Protein AF-A0A4Z2BVG2-F1 (afdb_monomer)

Solvent-accessible surface area (backbone atoms only — not comparable to full-atom values): 23858 Å² total; per-residue (Å²): 133,89,83,90,81,89,84,79,85,80,82,82,84,82,80,92,79,89,82,93,75,92,80,92,79,86,86,85,86,90,83,89,89,83,90,85,81,87,88,89,78,90,86,86,92,90,84,90,82,86,82,89,80,89,80,92,83,82,89,81,90,86,90,78,89,83,84,78,82,81,78,87,72,86,79,91,76,92,82,89,84,85,89,81,83,94,79,94,81,86,76,82,81,72,76,52,67,70,55,52,53,52,51,51,52,52,51,52,51,50,50,51,55,49,50,52,50,49,48,70,67,44,48,62,57,54,53,52,51,54,52,49,55,55,49,52,52,50,51,50,41,69,75,38,76,91,52,51,74,67,59,52,50,52,50,53,49,52,40,50,54,37,38,68,73,64,38,73,80,56,92,83,58,67,92,78,79,60,79,75,36,74,68,46,42,52,50,50,54,47,29,50,29,66,53,22,49,35,67,65,66,72,67,82,50,70,67,46,42,56,48,49,55,57,48,36,70,56,34,31,61,53,42,49,53,53,40,49,56,49,28,51,51,53,48,50,54,47,52,55,48,46,55,52,51,49,50,56,44,46,76,76,45,85,84,70,57,71,67,59,53,52,53,51,48,50,53,50,50,54,53,51,46,43,43,63,60,37,50,51,49,18,55,49,42,21,69,76,74,66,42,51,72,64,56,19,43,47,42,45,53,36,47,48,68,34,63,16,78,33,90,65,58,91,91,63,58,86,90,56,88,74,61,87,63,51,62,60,50,52,50,52,50,49,57,56,36,33,22,51,41,52,52,50,52,52,50,51,50,53,50,51,52,51,50,52,51,50,54,52,50,53,56,47,50,53,50,49,54,52,50,53,50,52,51,55,63,64,63,72,76,116

InterPro domains:
  IPR003280 Two pore domain potassium channel [PR01333] (191-219)
  IPR003280 Two pore domain potassium channel [PR01333] (305-314)
  IPR003280 Two pore domain potassium channel [PTHR11003] (99-360)
  IPR008074 Two pore domain potassium channel, TRAAK [PR01691] (165-180)
  IPR008074 Two pore domain potassium channel, TRAAK [PR01691] (269-284)
  IPR008074 Two pore domain potassium channel, TRAAK [PR01691] (350-367)
  IPR013099 Potassium channel domain [PF07885] (176-233)
  IPR013099 Potassium channel domain [PF07885] (274-353)

Mean predicted aligned error: 15.8 Å

Nearest PDB structures (foldseek):
  4xdl-assembly1_B  TM=9.545E-01  e=5.556E-28  Homo sapiens
  4xdk-assembly1_B  TM=9.514E-01  e=3.402E-27  Homo sapiens
  4xdj-assembly1_A  TM=9.477E-01  e=3.402E-27  Homo sapiens
  4i9w-assembly1_B  TM=9.334E-01  e=9.457E-20  Homo sapiens
  7ljb-assembly1_B  TM=9.345E-01  e=8.575E-20  Homo sapiens

Radius of gyration: 34.77 Å; Cα contacts (8 Å, |Δi|>4): 153; chains: 1; bounding box: 97×96×91 Å

Organism: NCBI:txid433685

pLDDT: mean 74.31, std 25.89, range [25.05, 98.31]

Secondary structure (DSSP, 8-state):
-PPP------------------------------------S--------------------------------------------S--S-S--PPPHHHHHHHHHHHHHHHHHHHHHHHHHHHHHHHHHHHHHHHHHHHHHHH-TTS-HHHHHHHHHHHHHHHHTT---STT--TT--TTSHHHHHHHHHHHHTT----SS---SHHHHHHHHHHHHHHHHHHHHHHHHHHHHHHHHHHHHHHHHHHHHHHH-TT--HHHHHHHHHHHHHHHHIIIIIIHHHHHHHHHH---HHHHHHHHHHHHTT----SS-TT--TTS---TTHHHHHHHHHHHHHHHHHHHHHHHHHHHHHHHHHHHHHHHHHHHHHHHHHHHHHHTT-

Structure (mmCIF, N/CA/C/O backbone):
data_AF-A0A4Z2BVG2-F1
#
_entry.id   AF-A0A4Z2BVG2-F1
#
loop_
_atom_site.group_PDB
_atom_site.id
_atom_site.type_symbol
_atom_site.label_atom_id
_atom_site.label_alt_id
_atom_site.label_comp_id
_atom_site.label_asym_id
_atom_site.label_entity_id
_atom_site.label_seq_id
_atom_site.pdbx_PDB_ins_code
_atom_site.Cartn_x
_atom_site.Cartn_y
_atom_site.Cartn_z
_atom_site.occupancy
_atom_site.B_iso_or_equiv
_atom_site.auth_seq_id
_atom_site.auth_comp_id
_atom_site.auth_asym_id
_atom_site.auth_atom_id
_atom_site.pdbx_PDB_model_num
ATOM 1 N N . MET A 1 1 ? 22.518 -36.499 -19.800 1.00 38.47 1 MET A N 1
ATOM 2 C CA . MET A 1 1 ? 23.738 -35.877 -20.363 1.00 38.47 1 MET A CA 1
ATOM 3 C C . MET A 1 1 ? 24.369 -35.007 -19.286 1.00 38.47 1 MET A C 1
ATOM 5 O O . MET A 1 1 ? 23.633 -34.384 -18.535 1.00 38.47 1 MET A O 1
ATOM 9 N N . LYS A 1 2 ? 25.697 -35.088 -19.147 1.00 29.98 2 LYS A N 1
ATOM 10 C CA . LYS A 1 2 ? 26.524 -34.494 -18.081 1.00 29.98 2 LYS A CA 1
ATOM 11 C C . LYS A 1 2 ? 26.382 -32.963 -18.017 1.00 29.98 2 LYS A C 1
ATOM 13 O O . LYS A 1 2 ? 26.474 -32.311 -19.050 1.00 29.98 2 LYS A O 1
ATOM 18 N N . PHE A 1 3 ? 26.226 -32.418 -16.810 1.00 34.28 3 PHE A N 1
ATOM 19 C CA . PHE A 1 3 ? 26.416 -30.993 -16.513 1.00 34.28 3 PHE A CA 1
ATOM 20 C C . PHE A 1 3 ? 27.918 -30.678 -16.392 1.00 34.28 3 PHE A C 1
ATOM 22 O O . PHE A 1 3 ? 28.628 -31.476 -15.773 1.00 34.28 3 PHE A O 1
ATOM 29 N N . PRO A 1 4 ? 28.418 -29.540 -16.908 1.00 42.25 4 PRO A N 1
ATOM 30 C CA . PRO A 1 4 ? 29.751 -29.052 -16.574 1.00 42.25 4 PRO A CA 1
ATOM 31 C C . PRO A 1 4 ? 29.725 -28.242 -15.269 1.00 42.25 4 PRO A C 1
ATOM 33 O O . PRO A 1 4 ? 28.920 -27.326 -15.105 1.00 42.25 4 PRO A O 1
ATOM 36 N N . ILE A 1 5 ? 30.635 -28.599 -14.366 1.00 42.34 5 ILE A N 1
ATOM 37 C CA . ILE A 1 5 ? 31.055 -27.862 -13.168 1.00 42.34 5 ILE A CA 1
ATOM 38 C C . ILE A 1 5 ? 32.454 -27.281 -13.471 1.00 42.34 5 ILE A C 1
ATOM 40 O O . ILE A 1 5 ? 33.186 -27.897 -14.241 1.00 42.34 5 ILE A O 1
ATOM 44 N N . GLU A 1 6 ? 32.790 -26.157 -12.813 1.00 38.09 6 GLU A N 1
ATOM 45 C CA . GLU A 1 6 ? 34.068 -25.396 -12.762 1.00 38.09 6 GLU A CA 1
ATOM 46 C C . GLU A 1 6 ? 34.172 -24.181 -13.720 1.00 38.09 6 GLU A C 1
ATOM 48 O O . GLU A 1 6 ? 33.794 -24.266 -14.879 1.00 38.09 6 GLU A O 1
ATOM 53 N N . ASN A 1 7 ? 34.668 -22.991 -13.333 1.00 36.31 7 ASN A N 1
ATOM 54 C CA . ASN A 1 7 ? 35.472 -22.588 -12.163 1.00 36.31 7 ASN A CA 1
ATOM 55 C C . ASN A 1 7 ? 35.398 -21.042 -11.903 1.00 36.31 7 ASN A C 1
ATOM 57 O O . ASN A 1 7 ? 34.618 -20.366 -12.578 1.00 36.31 7 ASN A O 1
ATOM 61 N N . PRO A 1 8 ? 36.111 -20.438 -10.919 1.00 39.31 8 PRO A N 1
ATOM 62 C CA . PRO A 1 8 ? 35.631 -19.309 -10.126 1.00 39.31 8 PRO A CA 1
ATOM 63 C C . PRO A 1 8 ? 36.149 -17.950 -10.627 1.00 39.31 8 PRO A C 1
ATOM 65 O O . PRO A 1 8 ? 37.132 -17.840 -11.361 1.00 39.31 8 PRO A O 1
ATOM 68 N N . ARG A 1 9 ? 35.491 -16.875 -10.180 1.00 36.88 9 ARG A N 1
ATOM 69 C CA . ARG A 1 9 ? 35.927 -15.492 -10.419 1.00 36.88 9 ARG A CA 1
ATOM 70 C C . ARG A 1 9 ? 37.332 -15.244 -9.849 1.00 36.88 9 ARG A C 1
ATOM 72 O O . ARG A 1 9 ? 37.609 -15.564 -8.698 1.00 36.88 9 ARG A O 1
ATOM 79 N N . LYS A 1 10 ? 38.170 -14.625 -10.688 1.00 32.59 10 LYS A N 1
ATOM 80 C CA . LYS A 1 10 ? 39.530 -14.135 -10.422 1.00 32.59 10 LYS A CA 1
ATOM 81 C C . LYS A 1 10 ? 39.636 -13.367 -9.096 1.00 32.59 10 LYS A C 1
ATOM 83 O O . LYS A 1 10 ? 38.869 -12.435 -8.858 1.00 32.59 10 LYS A O 1
ATOM 88 N N . GLN A 1 11 ? 40.644 -13.721 -8.298 1.00 29.72 11 GLN A N 1
ATOM 89 C CA . GLN A 1 11 ? 41.196 -12.887 -7.229 1.00 29.72 11 GLN A CA 1
ATOM 90 C C . GLN A 1 11 ? 41.773 -11.598 -7.828 1.00 29.72 11 GLN A C 1
ATOM 92 O O . GLN A 1 11 ? 42.554 -11.642 -8.779 1.00 29.72 11 GLN A O 1
ATOM 97 N N . VAL A 1 12 ? 41.387 -10.455 -7.265 1.00 34.66 12 VAL A N 1
ATOM 98 C CA . VAL A 1 12 ? 42.041 -9.167 -7.506 1.00 34.66 12 VAL A CA 1
ATOM 99 C C . VAL A 1 12 ? 43.213 -9.076 -6.532 1.00 34.66 12 VAL A C 1
ATOM 101 O O . VAL A 1 12 ? 43.012 -9.069 -5.320 1.00 34.66 12 VAL A O 1
ATOM 104 N N . ASN A 1 13 ? 44.425 -9.071 -7.082 1.00 28.17 13 ASN A N 1
ATOM 105 C CA . ASN A 1 13 ? 45.670 -8.858 -6.355 1.00 28.17 13 ASN A CA 1
ATOM 106 C C . ASN A 1 13 ? 45.775 -7.365 -5.999 1.00 28.17 13 ASN A C 1
ATOM 108 O O . ASN A 1 13 ? 45.782 -6.528 -6.901 1.00 28.17 13 ASN A O 1
ATOM 112 N N . TRP A 1 14 ? 45.807 -7.035 -4.709 1.00 31.48 14 TRP A N 1
ATOM 113 C CA . TRP A 1 14 ? 46.123 -5.691 -4.223 1.00 31.48 14 TRP A CA 1
ATOM 114 C C . TRP A 1 14 ? 47.609 -5.657 -3.882 1.00 31.48 14 TRP A C 1
ATOM 116 O O . TRP A 1 14 ? 48.019 -6.281 -2.907 1.00 31.48 14 TRP A O 1
ATOM 126 N N . ASP A 1 15 ? 48.393 -4.951 -4.692 1.00 33.28 15 ASP A N 1
ATOM 127 C CA . ASP A 1 15 ? 49.795 -4.645 -4.408 1.00 33.28 15 ASP A CA 1
ATOM 128 C C . ASP A 1 15 ? 49.843 -3.298 -3.660 1.00 33.28 15 ASP A C 1
ATOM 130 O O . ASP A 1 15 ? 49.384 -2.292 -4.217 1.00 33.28 15 ASP A O 1
ATOM 134 N N . PRO A 1 16 ? 50.268 -3.245 -2.384 1.00 33.81 16 PRO A N 1
ATOM 135 C CA . PRO A 1 16 ? 50.237 -2.031 -1.592 1.00 33.81 16 PRO A CA 1
ATOM 136 C C . PRO A 1 16 ? 51.630 -1.405 -1.567 1.00 33.81 16 PRO A C 1
ATOM 138 O O . PRO A 1 16 ? 52.323 -1.488 -0.562 1.00 33.81 16 PRO A O 1
ATOM 141 N N . ASP A 1 17 ? 52.026 -0.742 -2.648 1.00 32.50 17 ASP A N 1
ATOM 142 C CA . ASP A 1 17 ? 53.163 0.172 -2.614 1.00 32.50 17 ASP A CA 1
ATOM 143 C C . ASP A 1 17 ? 52.840 1.452 -3.390 1.00 32.50 17 ASP A C 1
ATOM 145 O O . ASP A 1 17 ? 52.351 1.422 -4.516 1.00 32.50 17 ASP A O 1
ATOM 149 N N . GLN A 1 18 ? 53.178 2.577 -2.753 1.00 31.19 18 GLN A N 1
ATOM 150 C CA . GLN A 1 18 ? 53.052 3.976 -3.186 1.00 31.19 18 GLN A CA 1
ATOM 151 C C . GLN A 1 18 ? 51.780 4.734 -2.786 1.00 31.19 18 GLN A C 1
ATOM 153 O O . GLN A 1 18 ? 50.956 5.056 -3.628 1.00 31.19 18 GLN A O 1
ATOM 158 N N . VAL A 1 19 ? 51.723 5.183 -1.525 1.00 31.22 19 VAL A N 1
ATOM 159 C CA . VAL A 1 19 ? 51.551 6.617 -1.205 1.00 31.22 19 VAL A CA 1
ATOM 160 C C . VAL A 1 19 ? 52.287 6.898 0.111 1.00 31.22 19 VAL A C 1
ATOM 162 O O . VAL A 1 19 ? 51.893 6.425 1.175 1.00 31.22 19 VAL A O 1
ATOM 165 N N . ALA A 1 20 ? 53.373 7.666 0.043 1.00 28.16 20 ALA A N 1
ATOM 166 C CA . ALA A 1 20 ? 54.113 8.131 1.209 1.00 28.16 20 ALA A CA 1
ATOM 167 C C . ALA A 1 20 ? 53.354 9.270 1.913 1.00 28.16 20 ALA A C 1
ATOM 169 O O . ALA A 1 20 ? 53.121 10.320 1.318 1.00 28.16 20 ALA A O 1
ATOM 170 N N . VAL A 1 21 ? 53.031 9.091 3.196 1.00 29.62 21 VAL A N 1
ATOM 171 C CA . VAL A 1 21 ? 52.689 10.188 4.114 1.00 29.62 21 VAL A CA 1
ATOM 172 C C . VAL A 1 21 ? 53.531 10.011 5.377 1.00 29.62 21 VAL A C 1
ATOM 174 O O . VAL A 1 21 ? 53.441 9.000 6.067 1.00 29.62 21 VAL A O 1
ATOM 177 N N . GLN A 1 22 ? 54.402 10.987 5.635 1.00 26.91 22 GLN A N 1
ATOM 178 C CA . GLN A 1 22 ? 55.326 11.028 6.768 1.00 26.91 22 GLN A CA 1
ATOM 179 C C . GLN A 1 22 ? 54.583 11.090 8.109 1.00 26.91 22 GLN A C 1
ATOM 181 O O . GLN A 1 22 ? 53.887 12.061 8.398 1.00 26.91 22 GLN A O 1
ATOM 186 N N . THR A 1 23 ? 54.825 10.110 8.978 1.00 28.48 23 THR A N 1
ATOM 187 C CA . THR A 1 23 ? 54.540 10.191 10.416 1.00 28.48 23 THR A CA 1
ATOM 188 C C . THR A 1 23 ? 55.853 10.334 11.182 1.00 28.48 23 THR A C 1
ATOM 190 O O . THR A 1 23 ? 56.606 9.372 11.313 1.00 28.48 23 THR A O 1
ATOM 193 N N . ASN A 1 24 ? 56.131 11.532 11.700 1.00 27.48 24 ASN A N 1
ATOM 194 C CA . ASN A 1 24 ? 57.205 11.760 12.668 1.00 27.48 24 ASN A CA 1
ATOM 195 C C . ASN A 1 24 ? 56.670 11.507 14.083 1.00 27.48 24 ASN A C 1
ATOM 197 O O . ASN A 1 24 ? 55.958 12.344 14.630 1.00 27.48 24 ASN A O 1
ATOM 201 N N . LEU A 1 25 ? 57.036 10.375 14.685 1.00 29.11 25 LEU A N 1
ATOM 202 C CA . LEU A 1 25 ? 56.894 10.128 16.122 1.00 29.11 25 LEU A CA 1
ATOM 203 C C . LEU A 1 25 ? 58.184 9.485 16.644 1.00 29.11 25 LEU A C 1
ATOM 205 O O . LEU A 1 25 ? 58.504 8.341 16.330 1.00 29.11 25 LEU A O 1
ATOM 209 N N . VAL A 1 26 ? 58.924 10.254 17.443 1.00 30.97 26 VAL A N 1
ATOM 210 C CA . VAL A 1 26 ? 60.073 9.807 18.244 1.00 30.97 26 VAL A CA 1
ATOM 211 C C . VAL A 1 26 ? 59.556 9.392 19.633 1.00 30.97 26 VAL A C 1
ATOM 213 O O . VAL A 1 26 ? 58.756 10.132 20.209 1.00 30.97 26 VAL A O 1
ATOM 216 N N . PRO A 1 27 ? 59.978 8.244 20.202 1.00 38.19 27 PRO A N 1
ATOM 217 C CA . PRO A 1 27 ? 59.510 7.765 21.504 1.00 38.19 27 PRO A CA 1
ATOM 218 C C . PRO A 1 27 ? 60.421 8.247 22.647 1.00 38.19 27 PRO A C 1
ATOM 220 O O . PRO A 1 27 ? 61.581 8.593 22.408 1.00 38.19 27 PRO A O 1
ATOM 223 N N . PRO A 1 28 ? 59.975 8.153 23.916 1.00 30.03 28 PRO A N 1
ATOM 224 C CA . PRO A 1 28 ? 60.841 7.429 24.852 1.00 30.03 28 PRO A CA 1
ATOM 225 C C . PRO A 1 28 ? 60.149 6.609 25.965 1.00 30.03 28 PRO A C 1
ATOM 227 O O . PRO A 1 28 ? 59.202 7.037 26.610 1.00 30.03 28 PRO A O 1
ATOM 230 N N . LYS A 1 29 ? 60.771 5.441 26.195 1.00 28.52 29 LYS A N 1
ATOM 231 C CA . LYS A 1 29 ? 61.181 4.765 27.451 1.00 28.52 29 LYS A CA 1
ATOM 232 C C . LYS A 1 29 ? 60.188 4.502 28.604 1.00 28.52 29 LYS A C 1
ATOM 234 O O . LYS A 1 29 ? 59.606 5.392 29.205 1.00 28.52 29 LYS A O 1
ATOM 239 N N . LYS A 1 30 ? 60.180 3.223 29.014 1.00 30.97 30 LYS A N 1
ATOM 240 C CA . LYS A 1 30 ? 59.648 2.673 30.275 1.00 30.97 30 LYS A CA 1
ATOM 241 C C . LYS A 1 30 ? 60.561 2.972 31.479 1.00 30.97 30 LYS A C 1
ATOM 243 O O . LYS A 1 30 ? 61.772 2.802 31.359 1.00 30.97 30 LYS A O 1
ATOM 248 N N . ALA A 1 31 ? 59.954 3.220 32.645 1.00 26.02 31 ALA A N 1
ATOM 24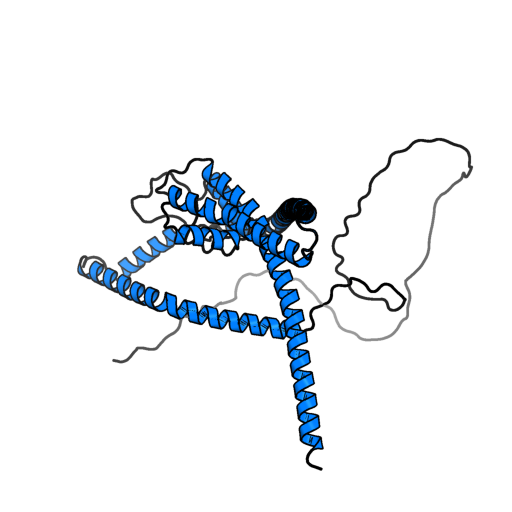9 C CA . ALA A 1 31 ? 60.437 2.819 33.977 1.00 26.02 31 ALA A CA 1
ATOM 250 C C . ALA A 1 31 ? 59.251 2.757 34.979 1.00 26.02 31 ALA A C 1
ATOM 252 O O . ALA A 1 31 ? 58.383 3.625 34.959 1.00 26.02 31 ALA A O 1
ATOM 253 N N . GLN A 1 32 ? 59.194 1.706 35.808 1.00 26.17 32 GLN A N 1
ATOM 254 C CA . GLN A 1 32 ? 58.290 1.499 36.967 1.00 26.17 32 GLN A CA 1
ATOM 255 C C . GLN A 1 32 ? 58.966 2.015 38.277 1.00 26.17 32 GLN A C 1
ATOM 257 O O . GLN A 1 32 ? 60.105 2.468 38.190 1.00 26.17 32 GLN A O 1
ATOM 262 N N . PRO A 1 33 ? 58.459 1.745 39.507 1.00 36.50 33 PRO A N 1
ATOM 263 C CA . PRO A 1 33 ? 57.204 2.160 40.163 1.00 36.50 33 PRO A CA 1
ATOM 264 C C . PRO A 1 33 ? 57.454 2.832 41.550 1.00 36.50 33 PRO A C 1
ATOM 266 O O . PRO A 1 33 ? 58.494 2.618 42.163 1.00 36.50 33 PRO A O 1
ATOM 269 N N . GLY A 1 34 ? 56.466 3.547 42.118 1.00 26.36 34 GLY A N 1
ATOM 270 C CA . GLY A 1 34 ? 56.424 3.821 43.572 1.00 26.36 34 GLY A CA 1
ATOM 271 C C . GLY A 1 34 ? 55.886 5.192 44.017 1.00 26.36 34 GLY A C 1
ATOM 272 O O . GLY A 1 34 ? 56.488 6.210 43.716 1.00 26.36 34 GLY A O 1
ATOM 273 N N . MET A 1 35 ? 54.774 5.153 44.772 1.00 25.28 35 MET A N 1
ATOM 274 C CA . MET A 1 35 ? 54.282 6.085 45.815 1.00 25.28 35 MET A CA 1
ATOM 275 C C . MET A 1 35 ? 54.552 7.597 45.688 1.00 25.28 35 MET A C 1
ATOM 277 O O . MET A 1 35 ? 55.685 8.005 45.862 1.00 25.28 35 MET A O 1
ATOM 281 N N . VAL A 1 36 ? 53.491 8.424 45.652 1.00 27.75 36 VAL A N 1
ATOM 282 C CA . VAL A 1 36 ? 53.143 9.424 46.698 1.00 27.75 36 VAL A CA 1
ATOM 283 C C . VAL A 1 36 ? 51.656 9.821 46.545 1.00 27.75 36 VAL A C 1
ATOM 285 O O . VAL A 1 36 ? 51.067 9.755 45.472 1.00 27.75 36 VAL A O 1
ATOM 288 N N . LYS A 1 37 ? 51.055 10.121 47.695 1.00 27.92 37 LYS A N 1
ATOM 289 C CA . LYS A 1 37 ? 49.647 10.272 48.068 1.00 27.92 37 LYS A CA 1
ATOM 290 C C . LYS A 1 37 ? 48.892 11.433 47.393 1.00 27.92 37 LYS A C 1
ATOM 292 O O . LYS A 1 37 ? 49.459 12.490 47.178 1.00 27.92 37 LYS A O 1
ATOM 297 N N . SER A 1 38 ? 47.580 11.208 47.245 1.00 26.05 38 SER A N 1
ATOM 298 C CA . SER A 1 38 ? 46.441 12.059 47.651 1.00 26.05 38 SER A CA 1
ATOM 299 C C . SER A 1 38 ? 46.473 13.575 47.400 1.00 26.05 38 SER A C 1
ATOM 301 O O . SER A 1 38 ? 47.371 14.278 47.843 1.00 26.05 38 SER A O 1
ATOM 303 N N . SER A 1 39 ? 45.308 14.051 46.946 1.00 26.20 39 SER A N 1
ATOM 304 C CA . SER A 1 39 ? 44.721 15.394 47.097 1.00 26.20 39 SER A CA 1
ATOM 305 C C . SER A 1 39 ? 44.832 16.337 45.897 1.00 26.20 39 SER A C 1
ATOM 307 O O . SER A 1 39 ? 45.895 16.854 45.584 1.00 26.20 39 SER A O 1
ATOM 309 N N . LEU A 1 40 ? 43.679 16.581 45.260 1.00 29.25 40 LEU A N 1
ATOM 310 C CA . LEU A 1 40 ? 43.210 17.926 44.902 1.00 29.25 40 LEU A CA 1
ATOM 311 C C . LEU A 1 40 ? 41.747 17.866 44.426 1.00 29.25 40 LEU A C 1
ATOM 313 O O . LEU A 1 40 ? 41.422 17.960 43.248 1.00 29.25 40 LEU A O 1
ATOM 317 N N . VAL A 1 41 ? 40.857 17.699 45.404 1.00 27.02 41 VAL A N 1
ATOM 318 C CA . VAL A 1 41 ? 39.536 18.334 45.423 1.00 27.02 41 VAL A CA 1
ATOM 319 C C . VAL A 1 41 ? 39.599 19.337 46.580 1.00 27.02 41 VAL A C 1
ATOM 321 O O . VAL A 1 41 ? 40.086 18.986 47.651 1.00 27.02 41 VAL A O 1
ATOM 324 N N . GLN A 1 42 ? 39.115 20.558 46.328 1.00 26.36 42 GLN A N 1
ATOM 325 C CA . GLN A 1 42 ? 38.952 21.697 47.250 1.00 26.36 42 GLN A CA 1
ATOM 326 C C . GLN A 1 42 ? 40.221 22.433 47.730 1.00 26.36 42 GLN A C 1
ATOM 328 O O . GLN A 1 42 ? 40.920 21.980 48.626 1.00 26.36 42 GLN A O 1
ATOM 333 N N . ALA A 1 43 ? 40.422 23.663 47.232 1.00 25.48 43 ALA A N 1
ATOM 334 C CA . ALA A 1 43 ? 40.047 24.909 47.933 1.00 25.48 43 ALA A CA 1
ATOM 335 C C . ALA A 1 43 ? 40.943 26.119 47.572 1.00 25.48 43 ALA A C 1
ATOM 337 O O . ALA A 1 43 ? 42.139 25.968 47.345 1.00 25.48 43 ALA A O 1
ATOM 338 N N . SER A 1 44 ? 40.334 27.310 47.699 1.00 25.34 44 SER A N 1
ATOM 339 C CA . SER A 1 44 ? 40.928 28.647 47.947 1.00 25.34 44 SER A CA 1
ATOM 340 C C . SER A 1 44 ? 41.269 29.498 46.709 1.00 25.34 44 SER A C 1
ATOM 342 O O . SER A 1 44 ? 42.112 29.121 45.909 1.00 25.34 44 SER A O 1
ATOM 344 N N . LEU A 1 45 ? 40.510 30.563 46.398 1.00 26.78 45 LEU A N 1
ATOM 345 C CA . LEU A 1 45 ? 40.319 31.878 47.071 1.00 26.78 45 LEU A CA 1
ATOM 346 C C . LEU A 1 45 ? 41.295 32.952 46.565 1.00 26.78 45 LEU A C 1
ATOM 348 O O . LEU A 1 45 ? 42.499 32.742 46.630 1.00 26.78 45 LEU A O 1
ATOM 352 N N . VAL A 1 46 ? 40.715 34.105 46.177 1.00 29.95 46 VAL A N 1
ATOM 353 C CA . VAL A 1 46 ? 41.127 35.525 46.377 1.00 29.95 46 VAL A CA 1
ATOM 354 C C . VAL A 1 46 ? 40.817 36.337 45.097 1.00 29.95 46 VAL A C 1
ATOM 356 O O . VAL A 1 46 ? 41.168 35.875 44.023 1.00 29.95 46 VAL A O 1
ATOM 359 N N . THR A 1 47 ? 40.230 37.544 45.036 1.00 27.89 47 THR A N 1
ATOM 360 C CA . THR A 1 47 ? 39.590 38.517 45.953 1.00 27.89 47 THR A CA 1
ATOM 361 C C . THR A 1 47 ? 39.078 39.691 45.079 1.00 27.89 47 THR A C 1
ATOM 363 O O . THR A 1 47 ? 39.505 39.822 43.935 1.00 27.89 47 THR A O 1
ATOM 366 N N . MET A 1 48 ? 38.259 40.573 45.677 1.00 28.83 48 MET A N 1
ATOM 367 C CA . MET A 1 48 ? 37.844 41.938 45.271 1.00 28.83 48 MET A CA 1
ATOM 368 C C . MET A 1 48 ? 36.516 42.024 44.494 1.00 28.83 48 MET A C 1
ATOM 370 O O . MET A 1 48 ? 36.370 41.420 43.446 1.00 28.83 48 MET A O 1
ATOM 374 N N . GLN A 1 49 ? 35.492 42.774 44.909 1.00 28.47 49 GLN A N 1
ATOM 375 C CA . GLN A 1 49 ? 35.297 43.653 46.066 1.00 28.47 49 GLN A CA 1
ATOM 376 C C . GLN A 1 49 ? 33.784 43.924 46.181 1.00 28.47 49 GLN A C 1
ATOM 378 O O . GLN A 1 49 ? 33.126 44.189 45.180 1.00 28.47 49 GLN A O 1
ATOM 383 N N . ASN A 1 50 ? 33.241 43.851 47.393 1.00 28.38 50 ASN A N 1
ATOM 384 C CA . ASN A 1 50 ? 31.938 44.425 47.757 1.00 28.38 50 ASN A CA 1
ATOM 385 C C . ASN A 1 50 ? 32.166 45.928 48.074 1.00 28.38 50 ASN A C 1
ATOM 387 O O . ASN A 1 50 ? 33.305 46.270 48.419 1.00 28.38 50 ASN A O 1
ATOM 391 N N . PRO A 1 51 ? 31.153 46.822 48.060 1.00 38.56 51 PRO A N 1
ATOM 392 C CA . PRO A 1 51 ? 30.308 46.861 49.253 1.00 38.56 51 PRO A CA 1
ATOM 393 C C . PRO A 1 51 ? 28.847 47.340 49.096 1.00 38.56 51 PRO A C 1
ATOM 395 O O . PRO A 1 51 ? 28.520 48.219 48.309 1.00 38.56 51 PRO A O 1
ATOM 398 N N . MET A 1 52 ? 28.058 46.850 50.059 1.00 27.44 52 MET A N 1
ATOM 399 C CA . MET A 1 52 ? 27.050 47.560 50.863 1.00 27.44 52 MET A CA 1
ATOM 400 C C . MET A 1 52 ? 25.666 47.881 50.286 1.00 27.44 52 MET A C 1
ATOM 402 O O . MET A 1 52 ? 25.506 48.653 49.350 1.00 27.44 52 MET A O 1
ATOM 406 N N . GLY A 1 53 ? 24.662 47.431 51.050 1.00 25.06 53 GLY A N 1
ATOM 407 C CA . GLY A 1 53 ? 23.439 48.199 51.281 1.00 25.06 53 GLY A CA 1
ATOM 408 C C . GLY A 1 53 ? 22.162 47.369 51.302 1.00 25.06 53 GLY A C 1
ATOM 409 O O . GLY A 1 53 ? 21.420 47.377 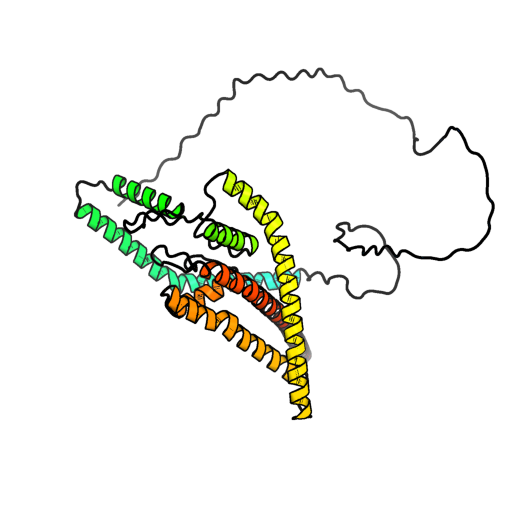50.328 1.00 25.06 53 GLY A O 1
ATOM 410 N N . CYS A 1 54 ? 21.877 46.682 52.411 1.00 26.77 54 CYS A N 1
ATOM 411 C CA . CYS A 1 54 ? 20.499 46.301 52.731 1.00 26.77 54 CYS A CA 1
ATOM 412 C C . CYS A 1 54 ? 19.722 47.559 53.132 1.00 26.77 54 CYS A C 1
ATOM 414 O O . CYS A 1 54 ? 20.197 48.282 54.001 1.00 26.77 54 CYS A O 1
ATOM 416 N N . ASP A 1 55 ? 18.512 47.743 52.601 1.00 25.05 55 ASP A N 1
ATOM 417 C CA . ASP A 1 55 ? 17.374 48.135 53.438 1.00 25.05 55 ASP A CA 1
ATOM 418 C C . ASP A 1 55 ? 16.025 47.829 52.769 1.00 25.05 55 ASP A C 1
ATOM 420 O O . ASP A 1 55 ? 15.812 48.057 51.578 1.00 25.05 55 ASP A O 1
ATOM 424 N N . LEU A 1 56 ? 15.110 47.275 53.567 1.00 32.88 56 LEU A N 1
ATOM 425 C CA . LEU A 1 56 ? 13.713 47.029 53.215 1.00 32.88 56 LEU A CA 1
ATOM 426 C C . LEU A 1 56 ? 12.924 48.347 53.176 1.00 32.88 56 LEU A C 1
ATOM 428 O O . LEU A 1 56 ? 12.967 49.089 54.156 1.00 32.88 56 LEU A O 1
ATOM 432 N N . LYS A 1 57 ? 12.051 48.531 52.169 1.00 27.30 57 LYS A N 1
ATOM 433 C CA . LYS A 1 57 ? 10.635 48.926 52.371 1.00 27.30 57 LYS A CA 1
ATOM 434 C C . LYS A 1 57 ? 9.811 49.031 51.074 1.00 27.30 57 LYS A C 1
ATOM 436 O O . LYS A 1 57 ? 10.244 49.615 50.094 1.00 27.30 57 LYS A O 1
ATOM 441 N N . ALA A 1 58 ? 8.559 48.583 51.220 1.00 28.36 58 ALA A N 1
ATOM 442 C CA . ALA A 1 58 ? 7.315 49.095 50.628 1.00 28.36 58 ALA A CA 1
ATOM 443 C C . ALA A 1 58 ? 6.927 48.766 49.162 1.00 28.36 58 ALA A C 1
ATOM 445 O O . ALA A 1 58 ? 7.487 49.276 48.205 1.00 28.36 58 ALA A O 1
ATOM 446 N N . ASN A 1 59 ? 5.834 47.992 49.071 1.00 28.88 59 ASN A N 1
ATOM 447 C CA . ASN A 1 59 ? 4.623 48.161 48.248 1.00 28.88 59 ASN A CA 1
ATOM 448 C C . ASN A 1 59 ? 4.720 48.488 46.743 1.00 28.88 59 ASN A C 1
ATOM 450 O O . ASN A 1 59 ? 5.086 49.590 46.353 1.00 28.88 59 ASN A O 1
ATOM 454 N N . GLY A 1 60 ? 4.135 47.602 45.922 1.00 28.95 60 GLY A N 1
ATOM 455 C CA . GLY A 1 60 ? 3.622 47.943 44.588 1.00 28.95 60 GLY A CA 1
ATOM 456 C C . GLY A 1 60 ? 3.266 46.728 43.717 1.00 28.95 60 GLY A C 1
ATOM 457 O O . GLY A 1 60 ? 4.150 46.009 43.270 1.00 28.95 60 GLY A O 1
ATOM 458 N N . HIS A 1 61 ? 1.969 46.513 43.461 1.00 26.44 61 HIS A N 1
ATOM 459 C CA . HIS A 1 61 ? 1.420 45.660 42.386 1.00 26.44 61 HIS A CA 1
ATOM 460 C C . HIS A 1 61 ? 1.926 46.137 40.998 1.00 26.44 61 HIS A C 1
ATOM 462 O O . HIS A 1 61 ? 2.119 47.333 40.819 1.00 26.44 61 HIS A O 1
ATOM 468 N N . CYS A 1 62 ? 2.193 45.309 39.974 1.00 32.56 62 CYS A N 1
ATOM 469 C CA . CYS A 1 62 ? 1.246 44.526 39.157 1.00 32.56 62 CYS A CA 1
ATOM 470 C C . CYS A 1 62 ? 1.997 43.575 38.164 1.00 32.56 62 CYS A C 1
ATOM 472 O O . CYS A 1 62 ? 3.211 43.698 38.012 1.00 32.56 62 CYS A O 1
ATOM 474 N N . PRO A 1 63 ? 1.306 42.624 37.491 1.00 39.34 63 PRO A N 1
ATOM 475 C CA . PRO A 1 63 ? 1.841 41.310 37.110 1.00 39.34 63 PRO A CA 1
ATOM 476 C C . PRO A 1 63 ? 2.200 41.133 35.621 1.00 39.34 63 PRO A C 1
ATOM 478 O O . PRO A 1 63 ? 1.595 41.733 34.738 1.00 39.34 63 PRO A O 1
ATOM 481 N N . LEU A 1 64 ? 3.089 40.174 35.340 1.00 30.48 64 LEU A N 1
ATOM 482 C CA . LEU A 1 64 ? 3.222 39.494 34.044 1.00 30.48 64 LEU A CA 1
ATOM 483 C C . LEU A 1 64 ? 3.427 37.989 34.309 1.00 30.48 64 LEU A C 1
ATOM 485 O O . LEU A 1 64 ? 4.466 37.621 34.860 1.00 30.48 64 LEU A O 1
ATOM 489 N N . PRO A 1 65 ? 2.492 37.090 33.945 1.00 31.75 65 PRO A N 1
ATOM 490 C CA . PRO A 1 65 ? 2.720 35.659 34.082 1.00 31.75 65 PRO A CA 1
ATOM 491 C C . PRO A 1 65 ? 3.476 35.136 32.854 1.00 31.75 65 PRO A C 1
ATOM 493 O O . PRO A 1 65 ? 2.909 34.973 31.774 1.00 31.75 65 PRO A O 1
ATOM 496 N N . ARG A 1 66 ? 4.769 34.830 33.014 1.00 30.45 66 ARG A N 1
ATOM 497 C CA . ARG A 1 66 ? 5.465 33.918 32.096 1.00 30.45 66 ARG A CA 1
ATOM 498 C C . ARG A 1 66 ? 5.005 32.489 32.393 1.00 30.45 66 ARG A C 1
ATOM 500 O O . ARG A 1 66 ? 5.385 31.906 33.402 1.00 30.45 66 ARG A O 1
ATOM 507 N N . LEU A 1 67 ? 4.198 31.935 31.495 1.00 28.28 67 LEU A N 1
ATOM 508 C CA . LEU A 1 67 ? 3.878 30.511 31.423 1.00 28.28 67 LEU A CA 1
ATOM 509 C C . LEU A 1 67 ? 5.092 29.745 30.876 1.00 28.28 67 LEU A C 1
ATOM 511 O O . LEU A 1 67 ? 5.355 29.774 29.676 1.00 28.28 67 LEU A O 1
ATOM 515 N N . SER A 1 68 ? 5.828 29.046 31.741 1.00 27.92 68 SER A N 1
ATOM 516 C CA . SER A 1 68 ? 6.746 27.978 31.335 1.00 27.92 68 SER A CA 1
ATOM 517 C C . SER A 1 68 ? 6.033 26.628 31.453 1.00 27.92 68 SER A C 1
ATOM 519 O O . SER A 1 68 ? 5.951 26.021 32.518 1.00 27.92 68 SER A O 1
ATOM 521 N N . ILE A 1 69 ? 5.494 26.144 30.334 1.00 29.83 69 ILE A N 1
ATOM 522 C CA . ILE A 1 69 ? 5.042 24.756 30.199 1.00 29.83 69 ILE A CA 1
ATOM 523 C C . ILE A 1 69 ? 6.286 23.924 29.876 1.00 29.83 69 ILE A C 1
ATOM 525 O O . ILE A 1 69 ? 6.788 23.947 28.756 1.00 29.83 69 ILE A O 1
ATOM 529 N N . SER A 1 70 ? 6.815 23.233 30.886 1.00 26.88 70 SER A N 1
ATOM 530 C CA . SER A 1 70 ? 7.883 22.248 30.714 1.00 26.88 70 SER A CA 1
ATOM 531 C C . SER A 1 70 ? 7.303 20.981 30.082 1.00 26.88 70 SER A C 1
ATOM 533 O O . SER A 1 70 ? 6.532 20.248 30.707 1.00 26.88 70 SER A O 1
ATOM 535 N N . SER A 1 71 ? 7.653 20.747 28.820 1.00 32.31 71 SER A N 1
ATOM 536 C CA . SER A 1 71 ? 7.442 19.495 28.103 1.00 32.31 71 SER A CA 1
ATOM 537 C C . SER A 1 71 ? 8.405 18.435 28.647 1.00 32.31 71 SER A C 1
ATOM 539 O O . SER A 1 71 ? 9.622 18.530 28.501 1.00 32.31 71 SER A O 1
ATOM 541 N N . ARG A 1 72 ? 7.868 17.394 29.292 1.00 32.75 72 ARG A N 1
ATOM 542 C CA . ARG A 1 72 ? 8.656 16.215 29.674 1.00 32.75 72 ARG A CA 1
ATOM 543 C C . ARG A 1 72 ? 8.965 15.383 28.427 1.00 32.75 72 ARG A C 1
ATOM 545 O O . ARG A 1 72 ? 8.156 14.556 28.019 1.00 32.75 72 ARG A O 1
ATOM 552 N N . SER A 1 73 ? 10.143 15.602 27.850 1.00 29.34 73 SER A N 1
ATOM 553 C CA . SER A 1 73 ? 10.801 14.657 26.944 1.00 29.34 73 SER A CA 1
ATOM 554 C C . SER A 1 73 ? 11.506 13.561 27.746 1.00 29.34 73 SER A C 1
ATOM 556 O O . SER A 1 73 ? 12.055 13.806 28.819 1.00 29.34 73 SER A O 1
ATOM 558 N N . ALA A 1 74 ? 11.439 12.344 27.214 1.00 31.45 74 ALA A N 1
ATOM 559 C CA . ALA A 1 74 ? 11.907 11.096 27.798 1.00 31.45 74 ALA A CA 1
ATOM 560 C C . ALA A 1 74 ? 13.357 11.151 28.314 1.00 31.45 74 ALA A C 1
ATOM 562 O O . ALA A 1 74 ? 14.299 11.345 27.548 1.00 31.45 74 ALA A O 1
ATOM 563 N N . SER A 1 75 ? 13.537 10.908 29.613 1.00 30.95 75 SER A N 1
ATOM 564 C CA . SER A 1 75 ? 14.844 10.667 30.217 1.00 30.95 75 SER A CA 1
ATOM 565 C C . SER A 1 75 ? 15.237 9.198 30.045 1.00 30.95 75 SER A C 1
ATOM 567 O O . SER A 1 75 ? 14.765 8.317 30.766 1.00 30.95 75 SER A O 1
ATOM 569 N N . VAL A 1 76 ? 16.139 8.947 29.099 1.00 39.00 76 VAL A N 1
ATOM 570 C CA . VAL A 1 76 ? 17.130 7.873 29.206 1.00 39.00 76 VAL A CA 1
ATOM 571 C C . VAL A 1 76 ? 18.057 8.265 30.352 1.00 39.00 76 VAL A C 1
ATOM 573 O O . VAL A 1 76 ? 18.800 9.217 30.184 1.00 39.00 76 VAL A O 1
ATOM 576 N N . VAL A 1 77 ? 17.949 7.601 31.503 1.00 29.59 77 VAL A N 1
ATOM 577 C CA . VAL A 1 77 ? 19.021 7.229 32.452 1.00 29.59 77 VAL A CA 1
ATOM 578 C C . VAL A 1 77 ? 18.322 6.441 33.562 1.00 29.59 77 VAL A C 1
ATOM 580 O O . VAL A 1 77 ? 17.512 6.985 34.305 1.00 29.59 77 VAL A O 1
ATOM 583 N N . ALA A 1 78 ? 18.621 5.149 33.665 1.00 30.31 78 ALA A N 1
ATOM 584 C CA . ALA A 1 78 ? 18.301 4.351 34.838 1.00 30.31 78 ALA A CA 1
ATOM 585 C C . ALA A 1 78 ? 19.614 4.033 35.557 1.00 30.31 78 ALA A C 1
ATOM 587 O O . ALA A 1 78 ? 20.430 3.304 35.003 1.00 30.31 78 ALA A O 1
ATOM 588 N N . SER A 1 79 ? 19.812 4.584 36.757 1.00 28.22 79 SER A N 1
ATOM 589 C CA . SER A 1 79 ? 20.411 3.886 37.906 1.00 28.22 79 SER A CA 1
ATOM 590 C C . SER A 1 79 ? 20.429 4.792 39.144 1.00 28.22 79 SER A C 1
ATOM 592 O O . SER A 1 79 ? 20.672 5.987 39.016 1.00 28.22 79 SER A O 1
ATOM 594 N N . MET A 1 80 ? 20.266 4.151 40.309 1.00 30.56 80 MET A N 1
ATOM 595 C CA . MET A 1 80 ? 20.383 4.642 41.692 1.00 30.56 80 MET A CA 1
ATOM 596 C C . MET A 1 80 ? 19.243 5.535 42.216 1.00 30.56 80 MET A C 1
ATOM 598 O O . MET A 1 80 ? 19.198 6.729 41.958 1.00 30.56 80 MET A O 1
ATOM 602 N N . ASP A 1 81 ? 18.298 4.960 42.968 1.00 29.17 81 ASP A N 1
ATOM 603 C CA . ASP A 1 81 ? 18.458 4.791 44.422 1.00 29.17 81 ASP A CA 1
ATOM 604 C C . ASP A 1 81 ? 17.295 3.994 45.040 1.00 29.17 81 ASP A C 1
ATOM 606 O O . ASP A 1 81 ? 16.148 4.023 44.593 1.00 29.17 81 ASP A O 1
ATOM 610 N N . THR A 1 82 ? 17.643 3.212 46.058 1.00 33.41 82 THR A N 1
ATOM 611 C CA . THR A 1 82 ? 16.769 2.383 46.893 1.00 33.41 82 THR A CA 1
ATOM 612 C C . THR A 1 82 ? 16.019 3.195 47.955 1.00 33.41 82 THR A C 1
ATOM 614 O O . THR A 1 82 ? 16.590 4.107 48.542 1.00 33.41 82 THR A O 1
ATOM 617 N N . ASN A 1 83 ? 14.812 2.712 48.284 1.00 29.30 83 ASN A N 1
ATOM 618 C CA . ASN A 1 83 ? 13.953 3.012 49.445 1.00 29.30 83 ASN A CA 1
ATOM 619 C C . ASN A 1 83 ? 13.208 4.364 49.477 1.00 29.30 83 ASN A C 1
ATOM 621 O O . ASN A 1 83 ? 13.783 5.398 49.788 1.00 29.30 83 ASN A O 1
ATOM 625 N N . CYS A 1 84 ? 11.886 4.321 49.255 1.00 28.83 84 CYS A N 1
ATOM 626 C CA . CYS A 1 84 ? 10.853 4.494 50.297 1.00 28.83 84 CYS A CA 1
ATOM 627 C C . CYS A 1 84 ? 9.451 4.667 49.667 1.00 28.83 84 CYS A C 1
ATOM 629 O O . CYS A 1 84 ? 9.241 5.497 48.791 1.00 28.83 84 CYS A O 1
ATOM 631 N N . ASP A 1 85 ? 8.524 3.839 50.149 1.00 30.08 85 ASP A N 1
ATOM 632 C CA . ASP A 1 85 ? 7.082 4.033 50.342 1.00 30.08 85 ASP A CA 1
ATOM 633 C C . ASP A 1 85 ? 6.164 4.556 49.213 1.00 30.08 85 ASP A C 1
ATOM 635 O O . ASP A 1 85 ? 6.143 5.721 48.829 1.00 30.08 85 ASP A O 1
ATOM 639 N N . GLY A 1 86 ? 5.225 3.682 48.822 1.00 38.81 86 GLY A N 1
ATOM 640 C CA . GLY A 1 86 ? 3.810 4.067 48.819 1.00 38.81 86 GLY A CA 1
ATOM 641 C C . GLY A 1 86 ? 3.249 4.839 47.623 1.00 38.81 86 GLY A C 1
ATOM 642 O O . GLY A 1 86 ? 2.364 5.659 47.826 1.00 38.81 86 GLY A O 1
ATOM 643 N N . SER A 1 87 ? 3.675 4.579 46.382 1.00 30.83 87 SER A N 1
ATOM 644 C CA . SER A 1 87 ? 2.880 4.946 45.190 1.00 30.83 87 SER A CA 1
ATOM 645 C C . SER A 1 87 ? 3.315 4.150 43.954 1.00 30.83 87 SER A C 1
ATOM 647 O O . SER A 1 87 ? 4.046 4.626 43.089 1.00 30.83 87 SER A O 1
ATOM 649 N N . ALA A 1 88 ? 2.901 2.884 43.886 1.00 36.12 88 ALA A N 1
ATOM 650 C CA . ALA A 1 88 ? 3.207 1.983 42.776 1.00 36.12 88 ALA A CA 1
ATOM 651 C C . ALA A 1 88 ? 1.972 1.758 41.893 1.00 36.12 88 ALA A C 1
ATOM 653 O O . ALA A 1 88 ? 1.416 0.664 41.842 1.00 36.12 88 ALA A O 1
ATOM 654 N N . THR A 1 89 ? 1.540 2.784 41.164 1.00 41.97 89 THR A N 1
ATOM 655 C CA . THR A 1 89 ? 0.606 2.607 40.043 1.00 41.97 89 THR A CA 1
ATOM 656 C C . THR A 1 89 ? 1.108 3.375 38.829 1.00 41.97 89 THR A C 1
ATOM 658 O O . THR A 1 89 ? 1.174 4.598 38.857 1.00 41.97 89 THR A O 1
ATOM 661 N N . ALA A 1 90 ? 1.407 2.617 37.767 1.00 40.34 90 ALA A N 1
ATOM 662 C CA . ALA A 1 90 ? 1.786 3.041 36.412 1.00 40.34 90 ALA A CA 1
ATOM 663 C C . ALA A 1 90 ? 3.288 3.200 36.077 1.00 40.34 90 ALA A C 1
ATOM 665 O O . ALA A 1 90 ? 3.648 4.035 35.252 1.00 40.34 90 ALA A O 1
ATOM 666 N N . LEU A 1 91 ? 4.162 2.326 36.592 1.00 40.56 91 LEU A N 1
ATOM 667 C CA . LEU A 1 91 ? 5.419 2.017 35.893 1.00 40.56 91 LEU A CA 1
ATOM 668 C C . LEU A 1 91 ? 5.136 0.915 34.852 1.00 40.56 91 LEU A C 1
ATOM 670 O O . LEU A 1 91 ? 4.593 -0.134 35.202 1.00 40.56 91 LEU A O 1
ATOM 674 N N . HIS A 1 92 ? 5.444 1.178 33.578 1.00 44.56 92 HIS A N 1
ATOM 675 C CA . HIS A 1 92 ? 5.260 0.283 32.425 1.00 44.56 92 HIS A CA 1
ATOM 676 C C . HIS A 1 92 ? 5.506 -1.198 32.777 1.00 44.56 92 HIS A C 1
ATOM 678 O O . HIS A 1 92 ? 6.623 -1.595 33.106 1.00 44.56 92 HIS A O 1
ATOM 684 N N . SER A 1 93 ? 4.469 -2.038 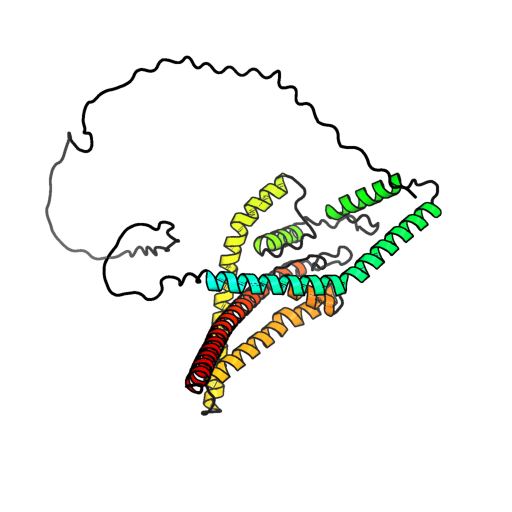32.686 1.00 52.62 93 SER A N 1
ATOM 685 C CA . SER A 1 93 ? 4.623 -3.487 32.846 1.00 52.62 93 SER A CA 1
ATOM 686 C C . SER A 1 93 ? 5.436 -4.027 31.669 1.00 52.62 93 SER A C 1
ATOM 688 O O . SER A 1 93 ? 4.911 -4.213 30.571 1.00 52.62 93 SER A O 1
ATOM 690 N N . VAL A 1 94 ? 6.732 -4.251 31.884 1.00 63.12 94 VAL A N 1
ATOM 691 C CA . VAL A 1 94 ? 7.597 -4.944 30.925 1.00 63.12 94 VAL A CA 1
ATOM 692 C C . VAL A 1 94 ? 6.998 -6.332 30.687 1.00 63.12 94 VAL A C 1
ATOM 694 O O . VAL A 1 94 ? 6.805 -7.103 31.634 1.00 63.12 94 VAL A O 1
ATOM 697 N N . MET A 1 95 ? 6.650 -6.647 29.432 1.00 71.81 95 MET A N 1
ATOM 698 C CA . MET A 1 95 ? 6.130 -7.969 29.080 1.00 71.81 95 MET A CA 1
ATOM 699 C C . MET A 1 95 ? 7.117 -9.029 29.563 1.00 71.81 95 MET A C 1
ATOM 701 O O . MET A 1 95 ? 8.304 -8.984 29.249 1.00 71.81 95 MET A O 1
ATOM 705 N N . LYS A 1 96 ? 6.625 -10.004 30.332 1.00 85.50 96 LYS A N 1
ATOM 706 C CA . LYS A 1 96 ? 7.462 -11.117 30.789 1.00 85.50 96 LYS A CA 1
ATOM 707 C C . LYS A 1 96 ? 8.060 -11.813 29.564 1.00 85.50 96 LYS A C 1
ATOM 709 O O . LYS A 1 96 ? 7.328 -12.101 28.620 1.00 85.50 96 LYS A O 1
ATOM 714 N N . TRP A 1 97 ? 9.346 -12.161 29.614 1.00 85.62 97 TRP A N 1
ATOM 715 C CA . TRP A 1 97 ? 10.049 -12.856 28.523 1.00 85.62 97 TRP A CA 1
ATOM 716 C C . TRP A 1 97 ? 9.290 -14.090 28.006 1.00 85.62 97 TRP A C 1
ATOM 718 O O . TRP A 1 97 ? 9.194 -14.316 26.806 1.00 85.62 97 TRP A O 1
ATOM 728 N N . LYS A 1 98 ? 8.646 -14.844 28.910 1.00 86.00 98 LYS A N 1
ATOM 729 C CA . LYS A 1 98 ? 7.788 -15.990 28.560 1.00 86.00 98 LYS A CA 1
ATOM 730 C C . LYS A 1 98 ? 6.603 -15.605 27.658 1.00 86.00 98 LYS A C 1
ATOM 732 O O . LYS A 1 98 ? 6.255 -16.363 26.762 1.00 86.00 98 LYS A O 1
ATOM 737 N N . THR A 1 99 ? 5.991 -14.440 27.881 1.00 84.56 99 THR A N 1
ATOM 738 C CA . THR A 1 99 ? 4.904 -13.917 27.037 1.00 84.56 99 THR A CA 1
ATOM 739 C C . THR A 1 99 ? 5.435 -13.465 25.681 1.00 84.56 99 THR A C 1
ATOM 741 O O . THR A 1 99 ? 4.806 -13.746 24.669 1.00 84.56 99 THR A O 1
ATOM 744 N N . VAL A 1 100 ? 6.599 -12.807 25.651 1.00 87.69 100 VAL A N 1
ATOM 745 C CA . VAL A 1 100 ? 7.255 -12.398 24.397 1.00 87.69 100 VAL A CA 1
ATOM 746 C C . VAL A 1 100 ? 7.572 -13.621 23.538 1.00 87.69 100 VAL A C 1
ATOM 748 O O . VAL A 1 100 ? 7.215 -13.649 22.366 1.00 87.69 100 VAL A O 1
ATOM 751 N N . LEU A 1 101 ? 8.149 -14.666 24.138 1.00 91.06 101 LEU A N 1
ATOM 752 C CA . LEU A 1 101 ? 8.445 -15.922 23.450 1.00 91.06 101 LEU A CA 1
ATOM 753 C C . LEU A 1 101 ? 7.176 -16.590 22.897 1.00 91.06 101 LEU A 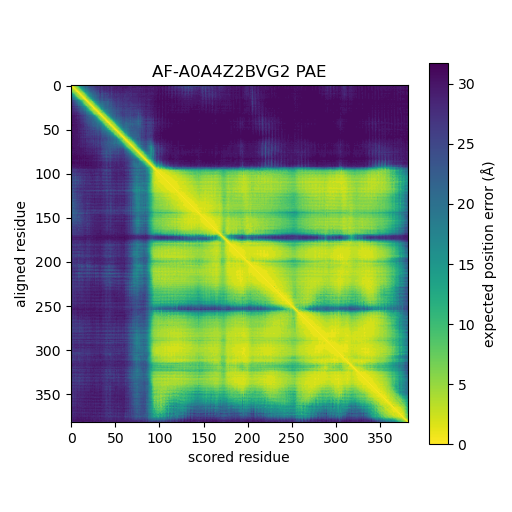C 1
ATOM 755 O O . LEU A 1 101 ? 7.176 -17.058 21.764 1.00 91.06 101 LEU A O 1
ATOM 759 N N . ALA A 1 102 ? 6.083 -16.600 23.664 1.00 88.19 102 ALA A N 1
ATOM 760 C CA . ALA A 1 102 ? 4.812 -17.152 23.199 1.00 88.19 102 ALA A CA 1
ATOM 761 C C . ALA A 1 102 ? 4.247 -16.377 21.994 1.00 88.19 102 ALA A C 1
ATOM 763 O O . ALA A 1 102 ? 3.852 -16.992 21.007 1.00 88.19 102 ALA A O 1
ATOM 764 N N . VAL A 1 103 ? 4.251 -15.038 22.041 1.00 88.81 103 VAL A N 1
ATOM 765 C CA . VAL A 1 103 ? 3.813 -14.193 20.914 1.00 88.81 103 VAL A CA 1
ATOM 766 C C . VAL A 1 103 ? 4.707 -14.409 19.691 1.00 88.81 103 VAL A C 1
ATOM 768 O O . VAL A 1 103 ? 4.193 -14.543 18.586 1.00 88.81 103 VAL A O 1
ATOM 771 N N . PHE A 1 104 ? 6.025 -14.513 19.881 1.00 93.00 104 PHE A N 1
ATOM 772 C CA . PHE A 1 104 ? 6.970 -14.793 18.800 1.00 93.00 104 PHE A CA 1
ATOM 773 C C . PHE A 1 104 ? 6.664 -16.118 18.089 1.00 93.00 104 PHE A C 1
ATOM 775 O O . PHE A 1 104 ? 6.623 -16.156 16.862 1.00 93.00 104 PHE A O 1
ATOM 782 N N . ILE A 1 105 ? 6.380 -17.188 18.840 1.00 95.12 105 ILE A N 1
ATOM 783 C CA . ILE A 1 105 ? 6.001 -18.486 18.261 1.00 95.12 105 ILE A CA 1
ATOM 784 C C . ILE A 1 105 ? 4.699 -18.368 17.458 1.00 95.12 105 ILE A C 1
ATOM 786 O O . ILE A 1 105 ? 4.621 -18.895 16.352 1.00 95.12 105 ILE A O 1
ATOM 790 N N . VAL A 1 106 ? 3.693 -17.648 17.969 1.00 92.44 106 VAL A N 1
ATOM 791 C CA . VAL A 1 106 ? 2.431 -17.416 17.242 1.00 92.44 106 VAL A CA 1
ATOM 792 C C . VAL A 1 106 ? 2.674 -16.654 15.936 1.00 92.44 106 VAL A C 1
ATOM 794 O O . VAL A 1 106 ? 2.129 -17.038 14.905 1.00 92.44 106 VAL A O 1
ATOM 797 N N . VAL A 1 107 ? 3.520 -15.618 15.950 1.00 93.94 107 VAL A N 1
ATOM 798 C CA . VAL A 1 107 ? 3.897 -14.873 14.737 1.00 93.94 107 VAL A CA 1
ATOM 799 C C . VAL A 1 107 ? 4.630 -15.776 13.745 1.00 93.94 107 VAL A C 1
ATOM 801 O O . VAL A 1 107 ? 4.319 -15.747 12.559 1.00 93.94 107 VAL A O 1
ATOM 804 N N . LEU A 1 108 ? 5.555 -16.619 14.209 1.00 97.19 108 LEU A N 1
ATOM 805 C CA . LEU A 1 108 ? 6.276 -17.553 13.343 1.00 97.19 108 LEU A CA 1
ATOM 806 C C . LEU A 1 108 ? 5.324 -18.561 12.687 1.00 97.19 108 LEU A C 1
ATOM 808 O O . LEU A 1 108 ? 5.410 -18.784 11.483 1.00 97.19 108 LEU A O 1
ATOM 812 N N . LEU A 1 109 ? 4.377 -19.118 13.446 1.00 96.88 109 LEU A N 1
ATOM 813 C CA . LEU A 1 109 ? 3.339 -19.995 12.897 1.00 96.88 109 LEU A CA 1
ATOM 814 C C . LEU A 1 109 ? 2.461 -19.262 11.876 1.00 96.88 109 LEU A C 1
ATOM 816 O O . LEU A 1 109 ? 2.172 -19.814 10.818 1.00 96.88 109 LEU A O 1
ATOM 820 N N . TYR A 1 110 ? 2.084 -18.011 12.152 1.00 96.06 110 TYR A N 1
ATOM 821 C CA . TYR A 1 110 ? 1.322 -17.184 11.217 1.00 96.06 110 TYR A CA 1
ATOM 822 C C . TYR A 1 110 ? 2.086 -16.948 9.903 1.00 96.06 110 TYR A C 1
ATOM 824 O O . TYR A 1 110 ? 1.501 -17.071 8.828 1.00 96.06 110 TYR A O 1
ATOM 832 N N . LEU A 1 111 ? 3.398 -16.690 9.972 1.00 98.00 111 LEU A N 1
ATOM 833 C CA . LEU A 1 111 ? 4.258 -16.541 8.794 1.00 98.00 111 LEU A CA 1
ATOM 834 C C . LEU A 1 111 ? 4.393 -17.843 7.997 1.00 98.00 111 LEU A C 1
ATOM 836 O O . LEU A 1 111 ? 4.336 -17.800 6.772 1.00 98.00 111 LEU A O 1
ATOM 840 N N . VAL A 1 112 ? 4.534 -18.996 8.660 1.00 98.19 112 VAL A N 1
ATOM 841 C CA . VAL A 1 112 ? 4.595 -20.302 7.978 1.00 98.19 112 VAL A CA 1
ATOM 842 C C . VAL A 1 112 ? 3.275 -20.602 7.271 1.00 98.19 112 VAL A C 1
ATOM 844 O O . VAL A 1 112 ? 3.283 -20.932 6.087 1.00 98.19 112 VAL A O 1
ATOM 847 N N . CYS A 1 113 ? 2.140 -20.435 7.956 1.00 97.94 113 CYS A N 1
ATOM 848 C CA . CYS A 1 113 ? 0.819 -20.613 7.352 1.00 97.94 113 CYS A CA 1
ATOM 849 C C . CYS A 1 113 ? 0.611 -19.668 6.160 1.00 97.94 113 CYS A C 1
ATOM 851 O O . CYS A 1 113 ? 0.165 -20.109 5.102 1.00 97.94 113 CYS A O 1
ATOM 853 N N . GLY A 1 114 ? 0.978 -18.390 6.307 1.00 97.94 114 GLY A N 1
ATOM 854 C CA . GLY A 1 114 ? 0.908 -17.405 5.229 1.00 97.94 114 GLY A CA 1
ATOM 855 C C . GLY A 1 114 ? 1.804 -17.766 4.043 1.00 97.94 114 GLY A C 1
ATOM 856 O O . GLY A 1 114 ? 1.349 -17.740 2.906 1.00 97.94 114 GLY A O 1
ATOM 857 N N . GLY A 1 115 ? 3.051 -18.171 4.295 1.00 98.12 115 GLY A N 1
ATOM 858 C CA . GLY A 1 115 ? 3.999 -18.577 3.257 1.00 98.12 115 GLY A CA 1
ATOM 859 C C . GLY A 1 115 ? 3.533 -19.801 2.469 1.00 98.12 115 GLY A C 1
ATOM 860 O O . GLY A 1 115 ? 3.611 -19.802 1.243 1.00 98.12 115 GLY A O 1
ATOM 861 N N . LEU A 1 116 ? 2.982 -20.813 3.148 1.00 98.31 116 LEU A N 1
ATOM 862 C CA . LEU A 1 116 ? 2.399 -21.984 2.486 1.00 98.31 116 LEU A CA 1
ATOM 863 C C . LEU A 1 116 ? 1.171 -21.612 1.649 1.00 98.31 116 LEU A C 1
ATOM 865 O O . LEU A 1 116 ? 1.042 -22.089 0.524 1.00 98.31 116 LEU A O 1
ATOM 869 N N . ALA A 1 117 ? 0.299 -20.742 2.165 1.00 98.06 117 ALA A N 1
ATOM 870 C CA . ALA A 1 117 ? -0.870 -20.270 1.429 1.00 98.06 117 ALA A CA 1
ATOM 871 C C . ALA A 1 117 ? -0.471 -19.487 0.167 1.00 98.06 117 ALA A C 1
ATOM 873 O O . ALA A 1 117 ? -0.955 -19.803 -0.916 1.00 98.06 117 ALA A O 1
ATOM 874 N N . PHE A 1 118 ? 0.455 -18.527 0.273 1.00 97.88 118 PHE A N 1
ATOM 875 C CA . PHE A 1 118 ? 0.951 -17.784 -0.889 1.00 97.88 118 PHE A CA 1
ATOM 876 C C . PHE A 1 118 ? 1.668 -18.690 -1.888 1.00 97.88 118 PHE A C 1
ATOM 878 O O . PHE A 1 118 ? 1.420 -18.577 -3.081 1.00 97.88 118 PHE A O 1
ATOM 885 N N . SER A 1 119 ? 2.497 -19.632 -1.428 1.00 97.88 119 SER A N 1
ATOM 886 C CA . SER A 1 119 ? 3.134 -20.605 -2.322 1.00 97.88 119 SER A CA 1
ATOM 887 C C . SER A 1 119 ? 2.092 -21.428 -3.078 1.00 97.88 119 SER A C 1
ATOM 889 O O . SER A 1 119 ? 2.216 -21.607 -4.283 1.00 97.88 119 SER A O 1
ATOM 891 N N . ALA A 1 120 ? 1.042 -21.899 -2.400 1.00 97.75 120 ALA A N 1
ATOM 892 C CA . ALA A 1 120 ? -0.013 -22.683 -3.034 1.00 97.75 120 ALA A CA 1
ATOM 893 C C . ALA A 1 120 ? -0.822 -21.877 -4.066 1.00 97.75 120 ALA A C 1
ATOM 895 O O . ALA A 1 120 ? -1.250 -22.441 -5.071 1.00 97.75 120 ALA A O 1
ATOM 896 N N . LEU A 1 121 ? -1.025 -20.578 -3.828 1.00 97.19 121 LEU A N 1
ATOM 897 C CA . LEU A 1 121 ? -1.803 -19.702 -4.707 1.00 97.19 121 LEU A CA 1
ATOM 898 C C . LEU A 1 121 ? -0.981 -19.155 -5.889 1.00 97.19 121 LEU A C 1
ATOM 900 O O . LEU A 1 121 ? -1.475 -19.129 -7.012 1.00 97.19 121 LEU A O 1
ATOM 904 N N . GLU A 1 122 ? 0.276 -18.763 -5.662 1.00 97.25 122 GLU A N 1
ATOM 905 C CA . GLU A 1 122 ? 1.076 -17.995 -6.630 1.00 97.25 122 GLU A CA 1
ATOM 906 C C . GLU A 1 122 ? 2.071 -18.845 -7.433 1.00 97.25 122 GLU A C 1
ATOM 908 O O . GLU A 1 122 ? 2.396 -18.514 -8.575 1.00 97.25 122 GLU A O 1
ATOM 913 N N . GLN A 1 123 ? 2.553 -19.972 -6.893 1.00 97.12 123 GLN A N 1
ATOM 914 C CA . GLN A 1 123 ? 3.619 -20.753 -7.540 1.00 97.12 123 GLN A CA 1
ATOM 915 C C . GLN A 1 123 ? 3.192 -21.320 -8.901 1.00 97.12 123 GLN A C 1
ATOM 917 O O . GLN A 1 123 ? 4.003 -21.408 -9.832 1.00 97.12 123 GLN A O 1
ATOM 922 N N . GLN A 1 124 ? 1.919 -21.700 -9.042 1.00 96.69 124 GLN A N 1
ATOM 923 C CA . GLN A 1 124 ? 1.389 -22.192 -10.313 1.00 96.69 124 GLN A CA 1
ATOM 924 C C . GLN A 1 124 ? 1.348 -21.078 -11.367 1.00 96.69 124 GLN A C 1
ATOM 926 O O . GLN A 1 124 ? 1.750 -21.305 -12.512 1.00 96.69 124 GLN A O 1
ATOM 931 N N . PHE A 1 125 ? 0.912 -19.876 -10.983 1.00 96.00 125 PHE A N 1
ATOM 932 C CA . PHE A 1 125 ? 0.897 -18.717 -11.870 1.00 96.00 125 PHE A CA 1
ATOM 933 C C . PHE A 1 125 ? 2.321 -18.325 -12.291 1.00 96.00 125 PHE A C 1
ATOM 935 O O . PHE A 1 125 ? 2.589 -18.188 -13.485 1.00 96.00 125 PHE A O 1
ATOM 942 N N . GLU A 1 126 ? 3.263 -18.256 -11.343 1.00 96.56 126 GLU A N 1
ATOM 943 C CA . GLU A 1 126 ? 4.676 -17.962 -11.615 1.00 96.56 126 GLU A CA 1
ATOM 944 C C . GLU A 1 126 ? 5.292 -18.974 -12.599 1.00 96.56 126 GLU A C 1
ATOM 946 O O . GLU A 1 126 ? 5.950 -18.591 -13.569 1.00 96.56 126 GLU A O 1
ATOM 951 N N . SER A 1 127 ? 5.047 -20.271 -12.386 1.00 96.88 127 SER A N 1
ATOM 952 C CA . SER A 1 127 ? 5.557 -21.335 -13.261 1.00 96.88 127 SER A CA 1
ATOM 953 C C . SER A 1 127 ? 5.000 -21.214 -14.678 1.00 96.88 127 SER A C 1
ATOM 955 O O . SER A 1 127 ? 5.752 -21.327 -15.646 1.00 96.88 127 SER A O 1
ATOM 957 N N . SER A 1 128 ? 3.705 -20.907 -14.810 1.00 97.06 128 SER A N 1
ATOM 958 C CA . SER A 1 128 ? 3.084 -20.664 -16.112 1.00 97.06 128 SER A CA 1
ATOM 959 C C . SER A 1 128 ? 3.707 -19.461 -16.821 1.00 97.06 128 SER A C 1
ATOM 961 O O . SER A 1 128 ? 4.013 -19.555 -18.007 1.00 97.06 128 SER A O 1
ATOM 963 N N . GLN A 1 129 ? 3.933 -18.348 -16.117 1.00 96.50 129 GLN A N 1
ATOM 964 C CA . GLN A 1 129 ? 4.551 -17.153 -16.700 1.00 96.50 129 GLN A CA 1
ATOM 965 C C . GLN A 1 129 ? 5.997 -17.411 -17.142 1.00 96.50 129 GLN A C 1
ATOM 967 O O . GLN A 1 129 ? 6.385 -16.969 -18.224 1.00 96.50 129 GLN A O 1
ATOM 972 N N . LYS A 1 130 ? 6.773 -18.186 -16.367 1.00 95.38 130 LYS A N 1
ATOM 973 C CA . LYS A 1 130 ? 8.129 -18.628 -16.745 1.00 95.38 130 LYS A CA 1
ATOM 974 C C . LYS A 1 130 ? 8.116 -19.418 -18.053 1.00 95.38 130 LYS A C 1
ATOM 976 O O . LYS A 1 130 ? 8.917 -19.143 -18.941 1.00 95.38 130 LYS A O 1
ATOM 981 N N . THR A 1 131 ? 7.189 -20.362 -18.208 1.00 96.56 131 THR A N 1
ATOM 982 C CA . THR A 1 131 ? 7.056 -21.118 -19.459 1.00 96.56 131 THR A CA 1
ATOM 983 C C . THR A 1 131 ? 6.646 -20.216 -20.623 1.00 96.56 131 THR A C 1
ATOM 985 O O . THR A 1 131 ? 7.262 -20.297 -21.687 1.00 96.56 131 THR A O 1
ATOM 988 N N . THR A 1 132 ? 5.669 -19.325 -20.423 1.00 97.44 132 THR A N 1
ATOM 989 C CA . THR A 1 132 ? 5.204 -18.387 -21.454 1.00 97.44 132 THR A CA 1
ATOM 990 C C . THR A 1 132 ? 6.339 -17.496 -21.952 1.00 97.44 132 THR A C 1
ATOM 992 O O . THR A 1 132 ? 6.582 -17.447 -23.154 1.00 97.44 132 THR A O 1
ATOM 995 N N . ILE A 1 133 ? 7.096 -16.842 -21.062 1.00 96.00 133 ILE A N 1
ATOM 996 C CA . ILE A 1 133 ? 8.171 -15.936 -21.493 1.00 96.00 133 ILE A CA 1
ATOM 997 C C . ILE A 1 133 ? 9.310 -16.678 -22.203 1.00 96.00 133 ILE A C 1
ATOM 999 O O . ILE A 1 133 ? 9.840 -16.181 -23.197 1.00 96.00 133 ILE A O 1
ATOM 1003 N N . THR A 1 134 ? 9.673 -17.884 -21.752 1.00 95.44 134 THR A N 1
ATOM 1004 C CA . THR A 1 134 ? 10.677 -18.711 -22.437 1.00 95.44 134 THR A CA 1
ATOM 1005 C C . THR A 1 134 ? 10.206 -19.110 -23.834 1.00 95.44 134 THR A C 1
ATOM 1007 O O . THR A 1 134 ? 10.986 -19.047 -24.786 1.00 95.44 134 THR A O 1
ATOM 1010 N N . HIS A 1 135 ? 8.932 -19.476 -23.973 1.00 96.94 135 HIS A N 1
ATOM 1011 C CA . HIS A 1 135 ? 8.336 -19.826 -25.256 1.00 96.94 135 HIS A CA 1
ATOM 1012 C C . HIS A 1 135 ? 8.291 -18.628 -26.217 1.00 96.94 135 HIS A C 1
ATOM 1014 O O . HIS A 1 135 ? 8.747 -18.745 -27.353 1.00 96.94 135 HIS A O 1
ATOM 1020 N N . GLU A 1 136 ? 7.830 -17.462 -25.759 1.00 96.44 136 GLU A N 1
ATOM 1021 C CA . GLU A 1 136 ? 7.784 -16.233 -26.566 1.00 96.44 136 GLU A CA 1
ATOM 1022 C C . GLU A 1 136 ? 9.178 -15.800 -27.042 1.00 96.44 136 GLU A C 1
ATOM 1024 O O . GLU A 1 136 ? 9.363 -15.455 -28.211 1.00 96.44 136 GLU A O 1
ATOM 1029 N N . LYS A 1 137 ? 10.200 -15.897 -26.179 1.00 96.06 137 LYS A N 1
ATOM 1030 C CA . LYS A 1 137 ? 11.594 -15.618 -26.566 1.00 96.06 137 LYS A CA 1
ATOM 1031 C C . LYS A 1 137 ? 12.086 -16.578 -27.648 1.00 96.06 137 LYS A C 1
ATOM 1033 O O . LYS A 1 137 ? 12.688 -16.140 -28.628 1.00 96.06 137 LYS A O 1
ATOM 1038 N N . ALA A 1 138 ? 11.799 -17.873 -27.513 1.00 95.31 138 ALA A N 1
ATOM 1039 C CA . ALA A 1 138 ? 12.172 -18.870 -28.515 1.00 95.31 138 ALA A CA 1
ATOM 1040 C C . ALA A 1 138 ? 11.463 -18.633 -29.861 1.00 95.31 138 ALA A C 1
ATOM 1042 O O . ALA A 1 138 ? 12.093 -18.718 -30.917 1.00 95.31 138 ALA A O 1
ATOM 1043 N N . LEU A 1 139 ? 10.172 -18.284 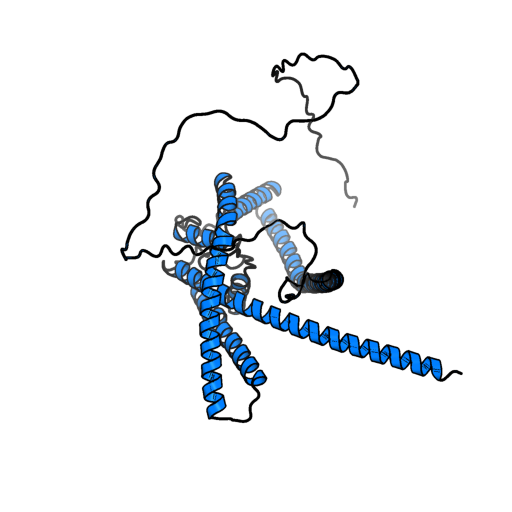-29.837 1.00 97.38 139 LEU A N 1
ATOM 1044 C CA . LEU A 1 139 ? 9.417 -17.918 -31.036 1.00 97.38 139 LEU A CA 1
ATOM 1045 C C . LEU A 1 139 ? 9.988 -16.671 -31.716 1.00 97.38 139 LEU A C 1
ATOM 1047 O O . LEU A 1 139 ? 10.132 -16.652 -32.941 1.00 97.38 139 LEU A O 1
ATOM 1051 N N . PHE A 1 140 ? 10.344 -15.648 -30.937 1.00 97.56 140 PHE A N 1
ATOM 1052 C CA . PHE A 1 140 ? 10.935 -14.422 -31.461 1.00 97.56 140 PHE A CA 1
ATOM 1053 C C . PHE A 1 140 ? 12.265 -14.689 -32.174 1.00 97.56 140 PHE A C 1
ATOM 1055 O O . PHE A 1 140 ? 12.439 -14.234 -33.305 1.00 97.56 140 PHE A O 1
ATOM 1062 N N . LEU A 1 141 ? 13.160 -15.469 -31.558 1.00 96.88 141 LEU A N 1
ATOM 1063 C CA . LEU A 1 141 ? 14.456 -15.844 -32.140 1.00 96.88 141 LEU A CA 1
ATOM 1064 C C . LEU A 1 141 ? 14.2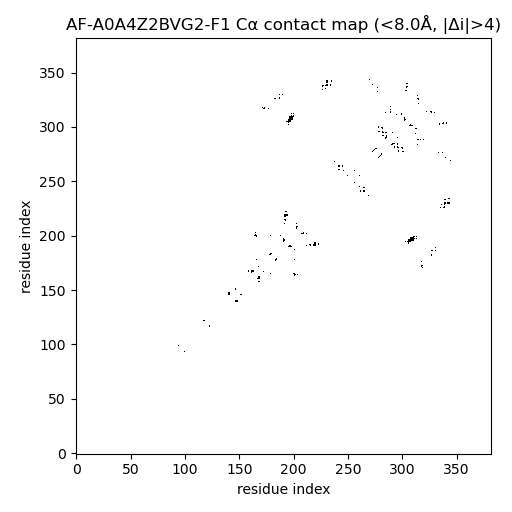92 -16.706 -33.398 1.00 96.88 141 LEU A C 1
ATOM 1066 O O . LEU A 1 141 ? 15.003 -16.517 -34.381 1.00 96.88 141 LEU A O 1
ATOM 1070 N N . LYS A 1 142 ? 13.304 -17.611 -33.416 1.00 96.62 142 LYS A N 1
ATOM 1071 C CA . LYS A 1 142 ? 12.984 -18.407 -34.610 1.00 96.62 142 LYS A CA 1
ATOM 1072 C C . LYS A 1 142 ? 12.492 -17.534 -35.769 1.00 96.62 142 LYS A C 1
ATOM 1074 O O . LYS A 1 142 ? 12.796 -17.822 -36.923 1.00 96.62 142 LYS A O 1
ATOM 1079 N N . LYS A 1 143 ? 11.708 -16.492 -35.472 1.00 98.06 143 LYS A N 1
ATOM 1080 C CA . LYS A 1 143 ? 11.160 -15.566 -36.473 1.00 98.06 143 LYS A CA 1
ATOM 1081 C C . LYS A 1 143 ? 12.200 -14.564 -36.985 1.00 98.06 143 LYS A C 1
ATOM 1083 O O . LYS A 1 143 ? 12.103 -14.141 -38.134 1.00 98.06 143 LYS A O 1
ATOM 1088 N N . HIS A 1 144 ? 13.183 -14.204 -36.162 1.00 97.00 144 HIS A N 1
ATOM 1089 C CA . HIS A 1 144 ? 14.207 -13.209 -36.481 1.00 97.00 144 HIS A CA 1
ATOM 1090 C C . HIS A 1 144 ? 15.611 -13.818 -36.345 1.00 97.00 144 HIS A C 1
ATOM 1092 O O . HIS A 1 144 ? 16.307 -13.544 -35.369 1.00 97.00 144 HIS A O 1
ATOM 1098 N N . PRO A 1 145 ? 16.064 -14.617 -37.331 1.00 95.25 145 PRO A N 1
ATOM 1099 C CA . PRO A 1 145 ? 17.361 -15.296 -37.271 1.00 95.25 145 PRO A CA 1
ATOM 1100 C C . PRO A 1 145 ? 18.565 -14.339 -37.287 1.00 95.25 145 PRO A C 1
ATOM 1102 O O . PRO A 1 145 ? 19.682 -14.761 -37.013 1.00 95.25 145 PRO A O 1
ATOM 1105 N N . CYS A 1 146 ? 18.353 -13.060 -37.615 1.00 96.94 146 CYS A N 1
ATOM 1106 C CA . CYS A 1 146 ? 19.374 -12.018 -37.544 1.00 96.94 146 CYS A CA 1
ATOM 1107 C C . CYS A 1 146 ? 19.661 -11.516 -36.120 1.00 96.94 146 CYS A C 1
ATOM 1109 O O . CYS A 1 146 ? 20.615 -10.766 -35.953 1.00 96.94 146 CYS A O 1
ATOM 1111 N N . VAL A 1 147 ? 18.851 -11.889 -35.123 1.00 97.31 147 VAL A N 1
ATOM 1112 C CA . VAL A 1 147 ? 19.045 -11.500 -33.721 1.00 97.31 147 VAL A CA 1
ATOM 1113 C C . VAL A 1 147 ? 19.607 -12.689 -32.957 1.00 97.31 147 VAL A C 1
ATOM 1115 O O . VAL A 1 147 ? 18.993 -13.757 -32.908 1.00 97.31 147 VAL A O 1
ATOM 1118 N N . THR A 1 148 ? 20.767 -12.510 -32.337 1.00 96.00 148 THR A N 1
ATOM 1119 C CA . THR A 1 148 ? 21.357 -13.546 -31.486 1.00 96.00 148 THR A CA 1
ATOM 1120 C C . THR A 1 148 ? 20.653 -13.615 -30.122 1.00 96.00 148 THR A C 1
ATOM 1122 O O . THR A 1 148 ? 20.084 -12.620 -29.660 1.00 96.00 148 THR A O 1
ATOM 1125 N N . PRO A 1 149 ? 20.685 -14.773 -29.430 1.00 95.00 149 PRO A N 1
ATOM 1126 C CA . PRO A 1 149 ? 20.136 -14.886 -28.079 1.00 95.00 149 PRO A CA 1
ATOM 1127 C C . PRO A 1 149 ? 20.716 -13.845 -27.110 1.00 95.00 149 PRO A C 1
ATOM 1129 O O . PRO A 1 149 ? 19.961 -13.233 -26.360 1.00 95.00 149 PRO A O 1
ATOM 1132 N N . ASP A 1 150 ? 22.026 -13.592 -27.175 1.00 95.94 150 ASP A N 1
ATOM 1133 C CA . ASP A 1 150 ? 22.704 -12.632 -26.297 1.00 95.94 150 ASP A CA 1
ATOM 1134 C C . ASP A 1 150 ? 22.255 -11.187 -26.561 1.00 95.94 150 ASP A C 1
ATOM 1136 O O . ASP A 1 150 ? 21.988 -10.441 -25.618 1.00 95.94 150 ASP A O 1
ATOM 1140 N N . GLU A 1 151 ? 22.100 -10.786 -27.827 1.00 96.25 151 GLU A N 1
ATOM 1141 C CA . GLU A 1 151 ? 21.584 -9.455 -28.185 1.00 96.25 151 GLU A CA 1
ATOM 1142 C C . GLU A 1 151 ? 20.153 -9.241 -27.683 1.00 96.25 151 GLU A C 1
ATOM 1144 O O . GLU A 1 151 ? 19.822 -8.158 -27.190 1.00 96.25 151 GLU A O 1
ATOM 1149 N N . LEU A 1 152 ? 19.309 -10.277 -27.761 1.00 96.25 152 LEU A N 1
ATOM 1150 C CA . LEU A 1 152 ? 17.952 -10.223 -27.224 1.00 96.25 152 LEU A CA 1
ATOM 1151 C C . LEU A 1 152 ? 17.960 -10.040 -25.700 1.00 96.25 152 LEU A C 1
ATOM 1153 O O . LEU A 1 152 ? 17.206 -9.213 -25.187 1.00 96.25 152 LEU A O 1
ATOM 1157 N N . GLU A 1 153 ? 18.813 -10.763 -24.968 1.00 95.25 153 GLU A N 1
ATOM 1158 C CA . GLU A 1 153 ? 18.942 -10.590 -23.514 1.00 95.25 153 GLU A CA 1
ATOM 1159 C C . GLU A 1 153 ? 19.448 -9.195 -23.140 1.00 95.25 153 GLU A C 1
ATOM 1161 O O . GLU A 1 153 ? 18.935 -8.585 -22.201 1.00 95.25 153 GLU A O 1
ATOM 1166 N N . VAL A 1 154 ? 20.421 -8.658 -23.882 1.00 96.38 154 VAL A N 1
ATOM 1167 C CA . VAL A 1 154 ? 20.933 -7.296 -23.670 1.00 96.38 154 VAL A CA 1
ATOM 1168 C C . VAL A 1 154 ? 19.825 -6.262 -23.877 1.00 96.38 154 VAL A C 1
ATOM 1170 O O . VAL A 1 154 ? 19.673 -5.357 -23.053 1.00 96.38 154 VAL A O 1
ATOM 1173 N N . LEU A 1 155 ? 19.009 -6.408 -24.924 1.00 95.25 155 LEU A N 1
ATOM 1174 C CA . LEU A 1 155 ? 17.866 -5.527 -25.167 1.00 95.25 155 LEU A CA 1
ATOM 1175 C C . LEU A 1 155 ? 16.833 -5.610 -24.036 1.00 95.25 155 LEU A C 1
ATOM 1177 O O . LEU A 1 155 ? 16.386 -4.574 -23.540 1.00 95.25 155 LEU A O 1
ATOM 1181 N N . ILE A 1 156 ? 16.470 -6.824 -23.609 1.00 94.88 156 ILE A N 1
ATOM 1182 C CA . ILE A 1 156 ? 15.528 -7.037 -22.500 1.00 94.88 156 ILE A CA 1
ATOM 1183 C C . ILE A 1 156 ? 16.082 -6.411 -21.217 1.00 94.88 156 ILE A C 1
ATOM 1185 O O . ILE A 1 156 ? 15.352 -5.712 -20.516 1.00 94.88 156 ILE A O 1
ATOM 1189 N N . LYS A 1 157 ? 17.376 -6.589 -20.933 1.00 94.56 157 LYS A N 1
ATOM 1190 C CA . LYS A 1 157 ? 18.039 -5.979 -19.779 1.00 94.56 157 LYS A CA 1
ATOM 1191 C C . LYS A 1 157 ? 17.963 -4.455 -19.819 1.00 94.56 157 LYS A C 1
ATOM 1193 O O . LYS A 1 157 ? 17.513 -3.862 -18.847 1.00 94.56 157 LYS A O 1
ATOM 1198 N N . HIS A 1 158 ? 18.307 -3.824 -20.941 1.00 93.31 158 HIS A N 1
ATOM 1199 C CA . HIS A 1 158 ? 18.186 -2.371 -21.079 1.00 93.31 158 HIS A CA 1
ATOM 1200 C C . HIS A 1 158 ? 16.738 -1.881 -20.931 1.00 93.31 158 HIS A C 1
ATOM 1202 O O . HIS A 1 158 ? 16.503 -0.842 -20.317 1.00 93.31 158 HIS A O 1
ATOM 1208 N N . ALA A 1 159 ? 15.757 -2.629 -21.445 1.00 92.19 159 ALA A N 1
ATOM 1209 C CA . ALA A 1 159 ? 14.342 -2.301 -21.279 1.00 92.19 159 ALA A CA 1
ATOM 1210 C C . ALA A 1 159 ? 13.889 -2.400 -19.810 1.00 92.19 159 ALA A C 1
ATOM 1212 O O . ALA A 1 159 ? 13.148 -1.535 -19.340 1.00 92.19 159 ALA A O 1
ATOM 1213 N N . MET A 1 160 ? 14.354 -3.415 -19.073 1.00 90.44 160 MET A N 1
ATOM 1214 C CA . MET A 1 160 ? 14.102 -3.556 -17.634 1.00 90.44 160 MET A CA 1
ATOM 1215 C C . MET A 1 160 ? 14.796 -2.456 -16.823 1.00 90.44 160 MET A C 1
ATOM 1217 O O . MET A 1 160 ? 14.176 -1.884 -15.928 1.00 90.44 160 MET A O 1
ATOM 1221 N N . ASP A 1 161 ? 16.041 -2.110 -17.158 1.00 88.81 161 ASP A N 1
ATOM 1222 C CA . ASP A 1 161 ? 16.788 -1.031 -16.506 1.00 88.81 161 ASP A CA 1
ATOM 1223 C C . ASP A 1 161 ? 16.073 0.316 -16.706 1.00 88.81 161 ASP A C 1
ATOM 1225 O O . ASP A 1 161 ? 15.840 1.041 -15.734 1.00 88.81 161 ASP A O 1
ATOM 1229 N N . ALA A 1 162 ? 15.623 0.612 -17.931 1.00 87.25 162 ALA A N 1
ATOM 1230 C CA . ALA A 1 162 ? 14.813 1.791 -18.238 1.00 87.25 162 ALA A CA 1
ATOM 1231 C C . ALA A 1 162 ? 13.486 1.794 -17.461 1.00 87.25 162 ALA A C 1
ATOM 1233 O O . ALA A 1 162 ? 13.152 2.789 -16.816 1.00 87.25 162 ALA A O 1
ATOM 1234 N N . MET A 1 163 ? 12.765 0.667 -17.436 1.00 84.75 163 MET A N 1
ATOM 1235 C CA . MET A 1 163 ? 11.512 0.538 -16.687 1.00 84.75 163 MET A CA 1
ATOM 1236 C C . MET A 1 163 ? 11.725 0.771 -15.189 1.00 84.75 163 MET A C 1
ATOM 1238 O O . MET A 1 163 ? 10.963 1.510 -14.569 1.00 84.75 163 MET A O 1
ATOM 1242 N N . SER A 1 164 ? 12.802 0.225 -14.621 1.00 83.25 164 SER A N 1
ATOM 1243 C CA . SER A 1 164 ? 13.166 0.437 -13.218 1.00 83.25 164 SER A CA 1
ATOM 1244 C C . SER A 1 164 ? 13.494 1.906 -12.912 1.00 83.25 164 SER A C 1
ATOM 1246 O O . SER A 1 164 ? 13.270 2.379 -11.796 1.00 83.25 164 SER A O 1
ATOM 1248 N N . ALA A 1 165 ? 13.988 2.666 -13.891 1.00 83.25 165 ALA A N 1
ATOM 1249 C CA . ALA A 1 165 ? 14.208 4.105 -13.771 1.00 83.25 165 ALA A CA 1
ATOM 1250 C C . ALA A 1 165 ? 12.916 4.935 -13.918 1.00 83.25 165 ALA A C 1
ATOM 1252 O O . ALA A 1 165 ? 12.969 6.160 -13.804 1.00 83.25 165 ALA A O 1
ATOM 1253 N N . GLY A 1 166 ? 11.765 4.293 -14.147 1.00 77.62 166 GLY A N 1
ATOM 1254 C CA . GLY A 1 166 ? 10.506 4.968 -14.447 1.00 77.62 166 GLY A CA 1
ATOM 1255 C C . GLY A 1 166 ? 10.430 5.422 -15.904 1.00 77.62 166 GLY A C 1
ATOM 1256 O O . GLY A 1 166 ? 9.843 6.452 -16.204 1.00 77.62 166 GLY A O 1
ATOM 1257 N N . VAL A 1 167 ? 11.049 4.704 -16.839 1.00 81.00 167 VAL A N 1
ATOM 1258 C CA . VAL A 1 167 ? 10.944 4.992 -18.274 1.00 81.00 167 VAL A CA 1
ATOM 1259 C C . VAL A 1 167 ? 10.320 3.788 -18.959 1.00 81.00 167 VAL A C 1
ATOM 1261 O O . VAL A 1 167 ? 10.928 2.728 -19.067 1.00 81.00 167 VAL A O 1
ATOM 1264 N N . SER A 1 168 ? 9.075 3.930 -19.414 1.00 79.44 168 SER A N 1
ATOM 1265 C CA . SER A 1 168 ? 8.388 2.850 -20.122 1.00 79.44 168 SER A CA 1
ATOM 1266 C C . SER A 1 168 ? 9.032 2.630 -21.501 1.00 79.44 168 SER A C 1
ATOM 1268 O O . SER A 1 168 ? 9.036 3.561 -22.303 1.00 79.44 168 SER A O 1
ATOM 1270 N N . PRO A 1 169 ? 9.508 1.413 -21.832 1.00 79.56 169 PRO A N 1
ATOM 1271 C CA . PRO A 1 169 ? 10.115 1.115 -23.136 1.00 79.56 169 PRO A CA 1
ATOM 1272 C C . PRO A 1 169 ? 9.085 1.023 -24.278 1.00 79.56 169 PRO A C 1
ATOM 1274 O O . PRO A 1 169 ? 9.449 0.844 -25.438 1.00 79.56 169 PRO A O 1
ATOM 1277 N N . SER A 1 170 ? 7.788 1.112 -23.961 1.00 76.62 170 SER A N 1
ATOM 1278 C CA . SER A 1 170 ? 6.704 1.064 -24.942 1.00 76.62 170 SER A CA 1
ATOM 1279 C C . SER A 1 170 ? 6.522 2.407 -25.661 1.00 76.62 170 SER A C 1
ATOM 1281 O O . SER A 1 170 ? 6.627 3.480 -25.060 1.00 76.62 170 SER A O 1
ATOM 1283 N N . ARG A 1 171 ? 6.204 2.314 -26.959 1.00 59.81 171 ARG A N 1
ATOM 1284 C CA . ARG A 1 171 ? 6.074 3.415 -27.930 1.00 59.81 171 ARG A CA 1
ATOM 1285 C C . ARG A 1 171 ? 5.011 4.459 -27.564 1.00 59.81 171 ARG A C 1
ATOM 1287 O O . ARG A 1 171 ? 5.088 5.581 -28.046 1.00 59.81 171 ARG A O 1
ATOM 1294 N N . ASP A 1 172 ? 4.071 4.120 -26.684 1.00 60.84 172 ASP A N 1
ATOM 1295 C CA . ASP A 1 172 ? 2.972 5.006 -26.267 1.00 60.84 172 ASP A CA 1
ATOM 1296 C C . ASP A 1 172 ? 3.359 5.980 -25.138 1.00 60.84 172 ASP A C 1
ATOM 1298 O O . ASP A 1 172 ? 2.501 6.528 -24.442 1.00 60.84 172 ASP A O 1
ATOM 1302 N N . SER A 1 173 ? 4.655 6.207 -24.919 1.00 55.56 173 SER A N 1
ATOM 1303 C CA . SER A 1 173 ? 5.137 7.240 -24.009 1.00 55.56 173 SER A CA 1
ATOM 1304 C C . SER A 1 173 ? 4.917 8.615 -24.643 1.00 55.56 173 SER A C 1
ATOM 1306 O O . SER A 1 173 ? 5.805 9.184 -25.266 1.00 55.56 173 SER A O 1
ATOM 1308 N N . TYR A 1 174 ? 3.707 9.158 -24.470 1.00 54.81 174 TYR A N 1
ATOM 1309 C CA . TYR A 1 174 ? 3.398 10.568 -24.711 1.00 54.81 174 TYR A CA 1
ATOM 1310 C C . TYR A 1 174 ? 4.516 11.409 -24.068 1.00 54.81 174 TYR A C 1
ATOM 1312 O O . TYR A 1 174 ? 4.688 11.390 -22.845 1.00 54.81 174 TYR A O 1
ATOM 1320 N N . TYR A 1 175 ? 5.333 12.056 -24.902 1.00 56.56 175 TYR A N 1
ATOM 1321 C CA . TYR A 1 175 ? 6.710 12.484 -24.607 1.00 56.56 175 TYR A CA 1
ATOM 1322 C C . TYR A 1 175 ? 6.876 13.550 -23.500 1.00 56.56 175 TYR A C 1
ATOM 1324 O O . TYR A 1 175 ? 7.988 14.011 -23.269 1.00 56.56 175 TYR A O 1
ATOM 1332 N N . ASN A 1 176 ? 5.814 13.913 -22.772 1.00 64.81 176 ASN A N 1
ATOM 1333 C CA . ASN A 1 176 ? 5.810 15.043 -21.838 1.00 64.81 176 ASN A CA 1
ATOM 1334 C C . ASN A 1 176 ? 5.401 14.724 -20.388 1.00 64.81 176 ASN A C 1
ATOM 1336 O O . ASN A 1 176 ? 5.435 15.630 -19.558 1.00 64.81 176 ASN A O 1
ATOM 1340 N N . SER A 1 177 ? 5.028 13.489 -20.024 1.00 71.75 177 SER A N 1
ATOM 1341 C CA . SER A 1 177 ? 4.741 13.186 -18.609 1.00 71.75 177 SER A CA 1
ATOM 1342 C C . SER A 1 177 ? 6.026 12.859 -17.834 1.00 71.75 177 SER A C 1
ATOM 1344 O O . SER A 1 177 ? 6.791 11.965 -18.192 1.00 71.75 177 SER A O 1
ATOM 1346 N N . SER A 1 178 ? 6.301 13.582 -16.752 1.00 80.44 178 SER A N 1
ATOM 1347 C CA . SER A 1 178 ? 7.441 13.309 -15.866 1.00 80.44 178 SER A CA 1
ATOM 1348 C C . SER A 1 178 ? 6.959 12.586 -14.614 1.00 80.44 178 SER A C 1
ATOM 1350 O O . SER A 1 178 ? 5.921 12.935 -14.069 1.00 80.44 178 SER A O 1
ATOM 1352 N N . TYR A 1 179 ? 7.711 11.598 -14.128 1.00 79.69 179 TYR A N 1
ATOM 1353 C CA . TYR A 1 179 ? 7.468 11.012 -12.801 1.00 79.69 179 TYR A CA 1
ATOM 1354 C C . TYR A 1 179 ? 7.935 11.921 -11.655 1.00 79.69 179 TYR A C 1
ATOM 1356 O O . TYR A 1 179 ? 7.581 11.700 -10.501 1.00 79.69 179 TYR A O 1
ATOM 1364 N N . TRP A 1 180 ? 8.709 12.955 -11.984 1.00 88.50 180 TRP A N 1
ATOM 1365 C CA . TRP A 1 180 ? 9.276 13.919 -11.048 1.00 88.50 180 TRP A CA 1
ATOM 1366 C C . TRP A 1 180 ? 8.782 15.345 -11.336 1.00 88.50 180 TRP A C 1
ATOM 1368 O O . TRP A 1 180 ? 9.491 16.311 -11.066 1.00 88.50 180 TRP A O 1
ATOM 1378 N N . ASP A 1 181 ? 7.577 15.500 -11.902 1.00 87.19 181 ASP A N 1
ATOM 1379 C CA . ASP A 1 181 ? 6.877 16.789 -11.861 1.00 87.19 181 ASP A CA 1
ATOM 1380 C C . ASP A 1 181 ? 6.522 17.159 -10.410 1.00 87.19 181 ASP A C 1
ATOM 1382 O O . ASP A 1 181 ? 6.501 16.298 -9.530 1.00 87.19 181 ASP A O 1
ATOM 1386 N N . VAL A 1 182 ? 6.216 18.431 -10.146 1.00 87.31 182 VAL A N 1
ATOM 1387 C CA . VAL A 1 182 ? 5.966 18.935 -8.783 1.00 87.31 182 VAL A CA 1
ATOM 1388 C C . VAL A 1 182 ? 4.882 18.133 -8.049 1.00 87.31 182 VAL A C 1
ATOM 1390 O O . VAL A 1 182 ? 5.043 17.826 -6.867 1.00 87.31 182 VAL A O 1
ATOM 1393 N N . GLY A 1 183 ? 3.801 17.750 -8.735 1.00 85.12 183 GLY A N 1
ATOM 1394 C CA . GLY A 1 183 ? 2.701 16.993 -8.139 1.00 85.12 183 GLY A CA 1
ATOM 1395 C C . GLY A 1 183 ? 3.083 15.546 -7.832 1.00 85.12 183 GLY A C 1
ATOM 1396 O O . GLY A 1 183 ? 2.790 15.047 -6.744 1.00 85.12 183 GLY A O 1
ATOM 1397 N N . SER A 1 184 ? 3.771 14.871 -8.755 1.00 86.69 184 SER A N 1
ATOM 1398 C CA . SER A 1 184 ? 4.264 13.503 -8.531 1.00 86.69 184 SER A CA 1
ATOM 1399 C C . SER A 1 184 ? 5.377 13.446 -7.482 1.00 86.69 184 SER A C 1
ATOM 1401 O O . SER A 1 184 ? 5.385 12.539 -6.654 1.00 86.69 184 SER A O 1
ATOM 1403 N N . ALA A 1 185 ? 6.268 14.441 -7.448 1.00 91.50 185 ALA A N 1
ATOM 1404 C CA . ALA A 1 185 ? 7.312 14.562 -6.435 1.00 91.50 185 ALA A CA 1
ATOM 1405 C C . ALA A 1 185 ? 6.723 14.817 -5.037 1.00 91.50 185 ALA A C 1
ATOM 1407 O O . ALA A 1 185 ? 7.173 14.211 -4.064 1.00 91.50 185 ALA A O 1
ATOM 1408 N N . PHE A 1 186 ? 5.680 15.651 -4.930 1.00 90.88 186 PHE A N 1
ATOM 1409 C CA . PHE A 1 186 ? 4.935 15.840 -3.681 1.00 90.88 186 PHE A CA 1
ATOM 1410 C C . PHE A 1 186 ? 4.262 14.540 -3.219 1.00 90.88 186 PHE A C 1
ATOM 1412 O O . PHE A 1 186 ? 4.343 14.174 -2.045 1.00 90.88 186 PHE A O 1
ATOM 1419 N N . PHE A 1 187 ? 3.635 13.807 -4.144 1.00 90.62 187 PHE A N 1
ATOM 1420 C CA . PHE A 1 187 ? 3.043 12.507 -3.840 1.00 90.62 187 PHE A CA 1
ATOM 1421 C C . PHE A 1 187 ? 4.102 11.514 -3.341 1.00 90.62 187 PHE A C 1
ATOM 1423 O O . PHE A 1 187 ? 3.923 10.927 -2.276 1.00 90.62 187 PHE A O 1
ATOM 1430 N N . PHE A 1 188 ? 5.240 11.403 -4.038 1.00 92.69 188 PHE A N 1
ATOM 1431 C CA . PHE A 1 188 ? 6.382 10.585 -3.620 1.00 92.69 188 PHE A CA 1
ATOM 1432 C C . PHE A 1 188 ? 6.871 10.961 -2.214 1.00 92.69 188 PHE A C 1
ATOM 1434 O O . PHE A 1 188 ? 6.981 10.090 -1.353 1.00 92.69 188 PHE A O 1
ATOM 1441 N N . ALA A 1 189 ? 7.087 12.249 -1.936 1.00 95.06 189 ALA A N 1
ATOM 1442 C CA . ALA A 1 189 ? 7.480 12.729 -0.610 1.00 95.06 189 ALA A CA 1
ATOM 1443 C C . ALA A 1 189 ? 6.483 12.278 0.476 1.00 95.06 189 ALA A C 1
ATOM 1445 O O . ALA A 1 189 ? 6.878 11.778 1.530 1.00 95.06 189 ALA A O 1
ATOM 1446 N N . GLY A 1 190 ? 5.185 12.335 0.172 1.00 94.06 190 GLY A N 1
ATOM 1447 C CA . GLY A 1 190 ? 4.136 11.761 1.007 1.00 94.06 190 GLY A CA 1
ATOM 1448 C C . GLY A 1 190 ? 4.295 10.272 1.284 1.00 94.06 190 GLY A C 1
ATOM 1449 O O . GLY A 1 190 ? 4.204 9.853 2.436 1.00 94.06 190 GLY A O 1
ATOM 1450 N N . THR A 1 191 ? 4.558 9.467 0.253 1.00 94.88 191 THR A N 1
ATOM 1451 C CA . THR A 1 191 ? 4.737 8.011 0.406 1.00 94.88 191 THR A CA 1
ATOM 1452 C C . THR A 1 191 ? 5.920 7.651 1.305 1.00 94.88 191 THR A C 1
ATOM 1454 O O . THR A 1 191 ? 5.866 6.628 1.984 1.00 94.88 191 THR A O 1
ATOM 1457 N N . VAL A 1 192 ? 6.953 8.503 1.352 1.00 96.69 192 VAL A N 1
ATOM 1458 C CA . VAL A 1 192 ? 8.113 8.329 2.236 1.00 96.69 192 VAL A CA 1
ATOM 1459 C C . VAL A 1 192 ? 7.737 8.612 3.691 1.00 96.69 192 VAL A C 1
ATOM 1461 O O . VAL A 1 192 ? 7.984 7.772 4.553 1.00 96.69 192 VAL A O 1
ATOM 1464 N N . ILE A 1 193 ? 7.108 9.758 3.984 1.00 96.69 193 ILE A N 1
ATOM 1465 C CA . ILE A 1 193 ? 6.781 10.134 5.376 1.00 96.69 193 ILE A CA 1
ATOM 1466 C C . ILE A 1 193 ? 5.638 9.307 5.977 1.00 96.69 193 ILE A C 1
ATOM 1468 O O . ILE A 1 193 ? 5.602 9.106 7.186 1.00 96.69 193 ILE A O 1
ATOM 1472 N N . THR A 1 194 ? 4.725 8.809 5.139 1.00 95.81 194 THR A N 1
ATOM 1473 C CA . THR A 1 194 ? 3.626 7.905 5.535 1.00 95.81 194 THR A CA 1
ATOM 1474 C C . THR A 1 194 ? 4.067 6.451 5.672 1.00 95.81 194 THR A C 1
ATOM 1476 O O . THR A 1 194 ? 3.253 5.614 6.047 1.00 95.81 194 THR A O 1
ATOM 1479 N N . THR A 1 195 ? 5.318 6.143 5.308 1.00 96.31 195 THR A N 1
ATOM 1480 C CA . THR A 1 195 ? 5.880 4.787 5.239 1.00 96.31 195 THR A CA 1
ATOM 1481 C C . THR A 1 195 ? 5.082 3.811 4.372 1.00 96.31 195 THR A C 1
ATOM 1483 O O . THR A 1 195 ? 5.219 2.608 4.547 1.00 96.31 195 THR A O 1
ATOM 1486 N N . ILE A 1 196 ? 4.263 4.308 3.434 1.00 96.31 196 ILE A N 1
ATOM 1487 C CA . ILE A 1 196 ? 3.596 3.454 2.440 1.00 96.31 196 ILE A CA 1
ATOM 1488 C C . ILE A 1 196 ? 4.636 2.931 1.451 1.00 96.31 196 ILE A C 1
ATOM 1490 O O . ILE A 1 196 ? 4.701 1.738 1.208 1.00 96.31 196 ILE A O 1
ATOM 1494 N N . GLY A 1 197 ? 5.447 3.830 0.882 1.00 93.94 197 GLY A N 1
ATOM 1495 C CA . GLY A 1 197 ? 6.588 3.463 0.045 1.00 93.94 197 GLY A CA 1
ATOM 1496 C C . GLY A 1 197 ? 6.283 2.520 -1.125 1.00 93.94 197 GLY A C 1
ATOM 1497 O O . GLY A 1 197 ? 6.976 1.520 -1.255 1.00 93.94 197 GLY A O 1
ATOM 1498 N N . TYR A 1 198 ? 5.332 2.870 -2.008 1.00 92.12 198 TYR A N 1
ATOM 1499 C CA . TYR A 1 198 ? 4.917 2.030 -3.151 1.00 92.12 198 TYR A CA 1
ATOM 1500 C C . TYR A 1 198 ? 6.068 1.440 -3.986 1.00 92.12 198 TYR A C 1
ATOM 1502 O O . TYR A 1 198 ? 5.913 0.403 -4.609 1.00 92.12 198 TYR A O 1
ATOM 1510 N N . GLY A 1 199 ? 7.220 2.105 -4.083 1.00 86.81 199 GLY A N 1
ATOM 1511 C CA . GLY A 1 199 ? 8.390 1.537 -4.764 1.00 86.81 199 GLY A CA 1
ATOM 1512 C C . GLY A 1 199 ? 8.303 1.494 -6.296 1.00 86.81 199 GLY A C 1
ATOM 1513 O O . GLY A 1 199 ? 9.297 1.181 -6.947 1.00 86.81 199 GLY A O 1
ATOM 1514 N N . ASN A 1 200 ? 7.175 1.899 -6.887 1.00 84.31 200 ASN A N 1
ATOM 1515 C CA . ASN A 1 200 ? 7.022 2.097 -8.330 1.00 84.31 200 ASN A CA 1
ATOM 1516 C C . ASN A 1 200 ? 7.967 3.187 -8.879 1.00 84.31 200 ASN A C 1
ATOM 1518 O O . ASN A 1 200 ? 8.342 3.159 -10.049 1.00 84.31 200 ASN A O 1
ATOM 1522 N N . ILE A 1 201 ? 8.356 4.147 -8.033 1.00 85.25 201 ILE A N 1
ATOM 1523 C CA . ILE A 1 201 ? 9.350 5.187 -8.314 1.00 85.25 201 ILE A CA 1
ATOM 1524 C C . ILE A 1 201 ? 10.264 5.304 -7.090 1.00 85.25 201 ILE A C 1
ATOM 1526 O O . ILE A 1 201 ? 9.794 5.325 -5.953 1.00 85.25 201 ILE A O 1
ATOM 1530 N N . ALA A 1 202 ? 11.574 5.406 -7.316 1.00 90.62 202 ALA A N 1
ATOM 1531 C CA . ALA A 1 202 ? 12.570 5.554 -6.259 1.00 90.62 202 ALA A CA 1
ATOM 1532 C C . ALA A 1 202 ? 13.734 6.451 -6.718 1.00 90.62 202 ALA A C 1
ATOM 1534 O O . ALA A 1 202 ? 14.047 6.484 -7.914 1.00 90.62 202 ALA A O 1
ATOM 1535 N N . PRO A 1 203 ? 14.413 7.168 -5.800 1.00 92.75 203 PRO A N 1
ATOM 1536 C CA . PRO A 1 203 ? 15.552 8.008 -6.147 1.00 92.75 203 PRO A CA 1
ATOM 1537 C C . PRO A 1 203 ? 16.701 7.157 -6.701 1.00 92.75 203 PRO A C 1
ATOM 1539 O O . PRO A 1 203 ? 17.221 6.254 -6.040 1.00 92.75 203 PRO A O 1
ATOM 1542 N N . ARG A 1 204 ? 17.114 7.456 -7.936 1.00 89.75 204 ARG A N 1
ATOM 1543 C CA . ARG A 1 204 ? 18.220 6.756 -8.609 1.00 89.75 204 ARG A CA 1
ATOM 1544 C C . ARG A 1 204 ? 19.564 7.454 -8.424 1.00 89.75 204 ARG A C 1
ATOM 1546 O O . ARG A 1 204 ? 20.580 6.772 -8.313 1.00 89.75 204 ARG A O 1
ATOM 1553 N N . THR A 1 205 ? 19.560 8.781 -8.318 1.00 93.50 205 THR A N 1
ATOM 1554 C CA . THR A 1 205 ? 20.764 9.589 -8.095 1.00 93.50 205 THR A CA 1
ATOM 1555 C C . THR A 1 205 ? 21.315 9.395 -6.683 1.00 93.50 205 THR A C 1
ATOM 1557 O O . THR A 1 205 ? 20.558 9.189 -5.732 1.00 93.50 205 THR A O 1
ATOM 1560 N N . GLU A 1 206 ? 22.636 9.487 -6.526 1.00 96.06 206 GLU A N 1
ATOM 1561 C CA . GLU A 1 206 ? 23.284 9.400 -5.209 1.00 96.06 206 GLU A CA 1
ATOM 1562 C C . GLU A 1 206 ? 22.774 10.491 -4.262 1.00 96.06 206 GLU A C 1
ATOM 1564 O O . GLU A 1 206 ? 22.341 10.194 -3.149 1.00 96.06 206 GLU A O 1
ATOM 1569 N N . GLY A 1 207 ? 22.704 11.738 -4.744 1.00 97.88 207 GLY A N 1
ATOM 1570 C CA . GLY A 1 207 ? 22.143 12.855 -3.982 1.00 97.88 207 GLY A CA 1
ATOM 1571 C C . GLY A 1 207 ? 20.678 12.641 -3.585 1.00 97.88 207 GLY A C 1
ATOM 1572 O O . GLY A 1 207 ? 20.308 12.917 -2.447 1.00 97.88 207 GLY A O 1
ATOM 1573 N N . GLY A 1 208 ? 19.852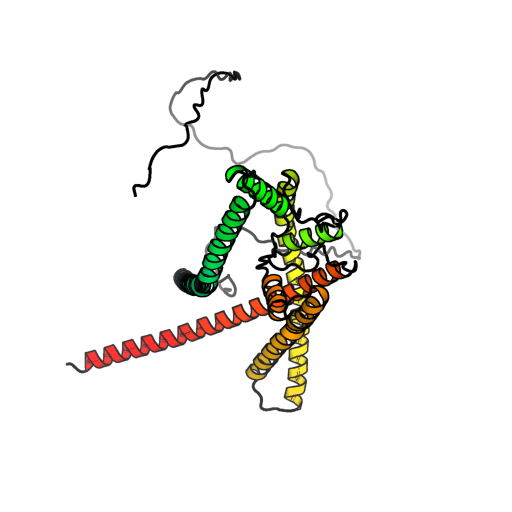 12.079 -4.476 1.00 96.62 208 GLY A N 1
ATOM 1574 C CA . GLY A 1 208 ? 18.452 11.765 -4.177 1.00 96.62 208 GLY A CA 1
ATOM 1575 C C . GLY A 1 208 ? 18.303 10.694 -3.095 1.00 96.62 208 GLY A C 1
ATOM 1576 O O . GLY A 1 208 ? 17.429 10.810 -2.238 1.00 96.62 208 GLY A O 1
ATOM 1577 N N . LYS A 1 209 ? 19.177 9.679 -3.085 1.00 97.31 209 LYS A N 1
ATOM 1578 C CA . LYS A 1 209 ? 19.204 8.646 -2.036 1.00 97.31 209 LYS A CA 1
ATOM 1579 C C . LYS A 1 209 ? 19.610 9.234 -0.686 1.00 97.31 209 LYS A C 1
ATOM 1581 O O . LYS A 1 209 ? 18.922 8.993 0.301 1.00 97.31 209 LYS A O 1
ATOM 1586 N N . ILE A 1 210 ? 20.674 10.041 -0.651 1.00 98.25 210 ILE A N 1
ATOM 1587 C CA . ILE A 1 210 ? 21.135 10.721 0.572 1.00 98.25 210 ILE A CA 1
ATOM 1588 C C . ILE A 1 210 ? 20.031 11.630 1.125 1.00 98.25 210 ILE A C 1
ATOM 1590 O O . ILE A 1 210 ? 19.705 11.558 2.310 1.00 98.25 210 ILE A O 1
ATOM 1594 N N . PHE A 1 211 ? 19.403 12.437 0.265 1.00 98.12 211 PHE A N 1
ATOM 1595 C CA . PHE A 1 211 ? 18.286 13.289 0.661 1.00 98.12 211 PHE A CA 1
ATOM 1596 C C . PHE A 1 211 ? 17.106 12.471 1.195 1.00 98.12 211 PHE A C 1
ATOM 1598 O O . PHE A 1 211 ? 16.570 12.806 2.245 1.00 98.12 211 PHE A O 1
ATOM 1605 N N . CYS A 1 212 ? 16.733 11.373 0.530 1.00 97.94 212 CYS A N 1
ATOM 1606 C CA . CYS A 1 212 ? 15.639 10.506 0.968 1.00 97.94 212 CYS A CA 1
ATOM 1607 C C . CYS A 1 212 ? 15.886 9.904 2.361 1.00 97.94 212 CYS A C 1
ATOM 1609 O O . CYS A 1 212 ? 14.947 9.816 3.150 1.00 97.94 212 CYS A O 1
ATOM 1611 N N . ILE A 1 213 ? 17.132 9.530 2.684 1.00 98.19 213 ILE A N 1
ATOM 1612 C CA . ILE A 1 213 ? 17.510 9.034 4.018 1.00 98.19 213 ILE A CA 1
ATOM 1613 C C . ILE A 1 213 ? 17.250 10.113 5.075 1.00 98.19 213 ILE A C 1
ATOM 1615 O O . ILE A 1 213 ? 16.538 9.867 6.048 1.00 98.19 213 ILE A O 1
ATOM 1619 N N . LEU A 1 214 ? 17.783 11.322 4.872 1.00 98.25 214 LEU A N 1
ATOM 1620 C CA . LEU A 1 214 ? 17.599 12.437 5.806 1.00 98.25 214 LEU A CA 1
ATOM 1621 C C . LEU A 1 214 ? 16.121 12.837 5.920 1.00 98.25 214 LEU A C 1
ATOM 1623 O O . LEU A 1 214 ? 15.613 13.050 7.019 1.00 98.25 214 LEU A O 1
ATOM 1627 N N . TYR A 1 215 ? 15.417 12.885 4.791 1.00 98.19 215 TYR A N 1
ATOM 1628 C CA . TYR A 1 215 ? 14.003 13.226 4.721 1.00 98.19 215 TYR A CA 1
ATOM 1629 C C . TYR A 1 215 ? 13.131 12.228 5.494 1.00 98.19 215 TYR A C 1
ATOM 1631 O O . TYR A 1 215 ? 12.251 12.648 6.240 1.00 98.19 215 TYR A O 1
ATOM 1639 N N . ALA A 1 216 ? 13.406 10.924 5.394 1.00 97.94 216 ALA A N 1
ATOM 1640 C CA . ALA A 1 216 ? 12.679 9.897 6.138 1.00 97.94 216 ALA A CA 1
ATOM 1641 C C . ALA A 1 216 ? 12.920 9.986 7.657 1.00 97.94 216 ALA A C 1
ATOM 1643 O O . ALA A 1 216 ? 11.963 9.905 8.427 1.00 97.94 216 ALA A O 1
ATOM 1644 N N . ILE A 1 217 ? 14.170 10.212 8.091 1.00 97.88 217 ILE A N 1
ATOM 1645 C CA . ILE A 1 217 ? 14.543 10.291 9.518 1.00 97.88 217 ILE A CA 1
ATOM 1646 C C . ILE A 1 217 ? 13.734 11.360 10.262 1.00 97.88 217 ILE A C 1
ATOM 1648 O O . ILE A 1 217 ? 13.264 11.107 11.368 1.00 97.88 217 ILE A O 1
ATOM 1652 N N . PHE A 1 218 ? 13.552 12.542 9.668 1.00 97.44 218 PHE A N 1
ATOM 1653 C CA . PHE A 1 218 ? 12.794 13.633 10.293 1.00 97.44 218 PHE A CA 1
ATOM 1654 C C . PHE A 1 218 ? 11.310 13.634 9.909 1.00 97.44 218 PHE A C 1
ATOM 1656 O O . PHE A 1 218 ? 10.457 13.999 10.719 1.00 97.44 218 PHE A O 1
ATOM 1663 N N . GLY A 1 219 ? 10.990 13.213 8.686 1.00 97.75 219 GLY A N 1
ATOM 1664 C CA . GLY A 1 219 ? 9.637 13.240 8.145 1.00 97.75 219 GLY A CA 1
ATOM 1665 C C . GLY A 1 219 ? 8.703 12.216 8.785 1.00 97.75 219 GLY A C 1
ATOM 1666 O O . GLY A 1 219 ? 7.563 12.561 9.087 1.00 97.75 219 GLY A O 1
ATOM 1667 N N . ILE A 1 220 ? 9.176 10.993 9.054 1.00 97.12 220 ILE A N 1
ATOM 1668 C CA . ILE A 1 220 ? 8.347 9.937 9.660 1.00 97.12 220 ILE A CA 1
ATOM 1669 C C . ILE A 1 220 ? 7.904 10.319 11.089 1.00 97.12 220 ILE A C 1
ATOM 1671 O O . ILE A 1 220 ? 6.704 10.252 11.361 1.00 97.12 220 ILE A O 1
ATOM 1675 N N . PRO A 1 221 ? 8.783 10.787 12.006 1.00 97.25 221 PRO A N 1
ATOM 1676 C CA . PRO A 1 221 ? 8.347 11.265 13.322 1.00 97.25 221 PRO A CA 1
ATOM 1677 C C . PRO A 1 221 ? 7.366 12.440 13.250 1.00 97.25 221 PRO A C 1
ATOM 1679 O O . PRO A 1 221 ? 6.379 12.467 13.988 1.00 97.25 221 PRO A O 1
ATOM 1682 N N . LEU A 1 222 ? 7.608 13.397 12.346 1.00 96.50 222 LEU A N 1
ATOM 1683 C CA . LEU A 1 222 ? 6.723 14.545 12.145 1.00 96.50 222 LEU A CA 1
ATOM 1684 C C . LEU A 1 222 ? 5.332 14.100 11.673 1.00 96.50 222 LEU A C 1
ATOM 1686 O O . LEU A 1 222 ? 4.318 14.568 12.193 1.00 96.50 222 LEU A O 1
ATOM 1690 N N . PHE A 1 223 ? 5.281 13.163 10.724 1.00 95.44 223 PHE A N 1
ATOM 1691 C CA . PHE A 1 223 ? 4.031 12.567 10.272 1.00 95.44 223 PHE A CA 1
ATOM 1692 C C . PHE A 1 223 ? 3.343 11.778 11.392 1.00 95.44 223 PHE A C 1
ATOM 1694 O O . PHE A 1 223 ? 2.131 11.886 11.549 1.00 95.44 223 PHE A O 1
ATOM 1701 N N . GLY A 1 224 ? 4.099 11.066 12.232 1.00 93.44 224 GLY A N 1
ATOM 1702 C CA . GLY A 1 224 ? 3.572 10.390 13.419 1.00 93.44 224 GLY A CA 1
ATOM 1703 C C . GLY A 1 224 ? 2.858 11.341 14.387 1.00 93.44 224 GLY A C 1
ATOM 1704 O O . GLY A 1 224 ? 1.776 11.014 14.872 1.00 93.44 224 GLY A O 1
ATOM 1705 N N . PHE A 1 225 ? 3.401 12.542 14.619 1.00 93.38 225 PHE A N 1
ATOM 1706 C CA . PHE A 1 225 ? 2.738 13.571 15.432 1.00 93.38 225 PHE A CA 1
ATOM 1707 C C . PHE A 1 225 ? 1.433 14.064 14.793 1.00 93.38 225 PHE A C 1
ATOM 1709 O O . PHE A 1 225 ? 0.410 14.169 15.471 1.00 93.38 225 PHE A O 1
ATOM 1716 N N . LEU A 1 226 ? 1.444 14.322 13.481 1.00 93.00 226 LEU A N 1
ATO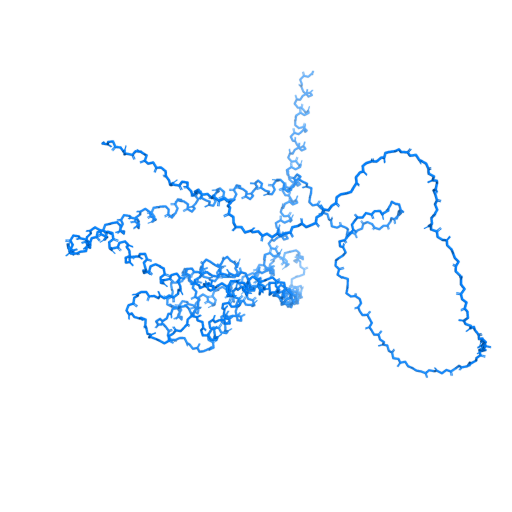M 1717 C CA . LEU A 1 226 ? 0.240 14.695 12.737 1.00 93.00 226 LEU A CA 1
ATOM 1718 C C . LEU A 1 226 ? -0.829 13.595 12.822 1.00 93.00 226 LEU A C 1
ATOM 1720 O O . LEU A 1 226 ? -1.992 13.882 13.105 1.00 93.00 226 LEU A O 1
ATOM 1724 N N . LEU A 1 227 ? -0.428 12.340 12.618 1.00 91.19 227 LEU A N 1
ATOM 1725 C CA . LEU A 1 227 ? -1.314 11.183 12.651 1.00 91.19 227 LEU A CA 1
ATOM 1726 C C . LEU A 1 227 ? -1.930 10.985 14.040 1.00 91.19 227 LEU A C 1
ATOM 1728 O O . LEU A 1 227 ? -3.128 10.730 14.136 1.00 91.19 227 LEU A O 1
ATOM 1732 N N . ALA A 1 228 ? -1.145 11.168 15.107 1.00 88.19 228 ALA A N 1
ATOM 1733 C CA . ALA A 1 228 ? -1.642 11.146 16.480 1.00 88.19 228 ALA A CA 1
ATOM 1734 C C . ALA A 1 228 ? -2.677 12.256 16.721 1.00 88.19 228 ALA A C 1
ATOM 1736 O O . ALA A 1 228 ? -3.774 11.978 17.200 1.00 88.19 228 ALA A O 1
ATOM 1737 N N . GLY A 1 229 ? -2.384 13.492 16.301 1.00 89.06 229 GLY A N 1
ATOM 1738 C CA . GLY A 1 229 ? -3.313 14.616 16.436 1.00 89.06 229 GLY A CA 1
ATOM 1739 C C . GLY A 1 229 ? -4.638 14.400 15.693 1.00 89.06 229 GLY A C 1
ATOM 1740 O O . GLY A 1 229 ? -5.707 14.671 16.241 1.00 89.06 229 GLY A O 1
ATOM 1741 N N . ILE A 1 230 ? -4.597 13.871 14.465 1.00 89.62 230 ILE A N 1
ATOM 1742 C CA . ILE A 1 230 ? -5.812 13.529 13.704 1.00 89.62 230 ILE A CA 1
ATOM 1743 C C . ILE A 1 230 ? -6.549 12.357 14.366 1.00 89.62 230 ILE A C 1
ATOM 1745 O O . ILE A 1 230 ? -7.776 12.392 14.488 1.00 89.62 230 ILE A O 1
ATOM 1749 N N . GLY A 1 231 ? -5.814 11.345 14.832 1.00 85.62 231 GLY A N 1
ATOM 1750 C CA . GLY A 1 231 ? -6.353 10.201 15.565 1.00 85.62 231 GLY A CA 1
ATOM 1751 C C . GLY A 1 231 ? -7.126 10.617 16.818 1.00 85.62 231 GLY A C 1
ATOM 1752 O O . GLY A 1 231 ? -8.242 10.142 17.026 1.00 85.62 231 GLY A O 1
ATOM 1753 N N . ASP A 1 232 ? -6.606 11.568 17.596 1.00 84.81 232 ASP A N 1
ATOM 1754 C CA . ASP A 1 232 ? -7.264 12.098 18.797 1.00 84.81 232 ASP A CA 1
ATOM 1755 C C . ASP A 1 232 ? -8.563 12.846 18.470 1.00 84.81 232 ASP A C 1
ATOM 1757 O O . ASP A 1 232 ? -9.574 12.707 19.173 1.00 84.81 232 ASP A O 1
ATOM 1761 N N . GLN A 1 233 ? -8.580 13.615 17.377 1.00 86.12 233 GLN A N 1
ATOM 1762 C CA . GLN A 1 233 ? -9.791 14.293 16.911 1.00 86.12 233 GLN A CA 1
ATOM 1763 C C . GLN A 1 233 ? -10.851 13.284 16.455 1.00 86.12 233 GLN A C 1
ATOM 1765 O O . GLN A 1 233 ? -12.005 13.370 16.885 1.00 86.12 233 GLN A O 1
ATOM 1770 N N . LEU A 1 234 ? -10.464 12.287 15.650 1.00 83.31 234 LEU A N 1
ATOM 1771 C CA . LEU A 1 234 ? -11.359 11.210 15.213 1.00 83.31 234 LEU A CA 1
ATOM 1772 C C . LEU A 1 234 ? -11.887 10.401 16.403 1.00 83.31 234 LEU A C 1
ATOM 1774 O O . LEU A 1 234 ? -13.088 10.142 16.484 1.00 83.31 234 LEU A O 1
ATOM 1778 N N . GLY A 1 235 ? -11.023 10.074 17.365 1.00 80.19 235 GLY A N 1
ATOM 1779 C CA . GLY A 1 235 ? -11.390 9.396 18.604 1.00 80.19 235 GLY A CA 1
ATOM 1780 C C . GLY A 1 235 ? -12.371 10.216 19.442 1.00 80.19 235 GLY A C 1
ATOM 1781 O O . GLY A 1 235 ? -13.379 9.690 19.911 1.00 80.19 235 GLY A O 1
ATOM 1782 N N . THR A 1 236 ? -12.154 11.526 19.567 1.00 82.94 236 THR A N 1
ATOM 1783 C CA . THR A 1 236 ? -13.065 12.425 20.291 1.00 82.94 236 THR A CA 1
ATOM 1784 C C . THR A 1 236 ? -14.434 12.510 19.614 1.00 82.94 236 THR A C 1
ATOM 1786 O O . THR A 1 236 ? -15.467 12.454 20.290 1.00 82.94 236 THR A O 1
ATOM 1789 N N . ILE A 1 237 ? -14.466 12.627 18.282 1.00 84.12 237 ILE A N 1
ATOM 1790 C CA . ILE A 1 237 ? -15.706 12.610 17.491 1.00 84.12 237 ILE A CA 1
ATOM 1791 C C . ILE A 1 237 ? -16.432 11.276 17.684 1.00 84.12 237 ILE A C 1
ATOM 1793 O O . ILE A 1 237 ? -17.648 11.259 17.907 1.00 84.12 237 ILE A O 1
ATOM 1797 N N . PHE A 1 238 ? -15.697 10.167 17.663 1.00 80.25 238 PHE A N 1
ATOM 1798 C CA . PHE A 1 238 ? -16.248 8.840 17.882 1.00 80.25 238 PHE A CA 1
ATOM 1799 C C . PHE A 1 238 ? -16.842 8.689 19.288 1.00 80.25 238 PHE A C 1
ATOM 1801 O O . PHE A 1 238 ? -18.012 8.332 19.417 1.00 80.25 238 PHE A O 1
ATOM 1808 N N . VAL A 1 239 ? -16.111 9.057 20.344 1.00 80.12 239 VAL A N 1
ATOM 1809 C CA . VAL A 1 239 ? -16.603 8.990 21.731 1.00 80.12 239 VAL A CA 1
ATOM 1810 C C . VAL A 1 239 ? -17.848 9.858 21.917 1.00 80.12 239 VAL A C 1
ATOM 1812 O O . VAL A 1 239 ? -18.844 9.394 22.472 1.00 80.12 239 VAL A O 1
ATOM 1815 N N . LYS A 1 240 ? -17.852 11.094 21.399 1.00 84.81 240 LYS A N 1
ATOM 1816 C CA . LYS A 1 240 ? -19.046 11.958 21.416 1.00 84.81 240 LYS A CA 1
ATOM 1817 C C . LYS A 1 240 ? -20.229 11.312 20.691 1.00 84.81 240 LYS A C 1
ATOM 1819 O O . LYS A 1 240 ? -21.363 11.433 21.158 1.00 84.81 240 LYS A O 1
ATOM 1824 N N . SER A 1 241 ? -19.975 10.614 19.585 1.00 80.88 241 SER A N 1
ATOM 1825 C CA . SER A 1 241 ? -21.007 9.910 18.818 1.00 80.88 241 SER A CA 1
ATOM 1826 C C . SER A 1 241 ? -21.571 8.718 19.589 1.00 80.88 241 SER A C 1
ATOM 1828 O O . SER A 1 241 ? -22.791 8.610 19.700 1.00 80.88 241 SER A O 1
ATOM 1830 N N . ILE A 1 242 ? -20.718 7.896 20.213 1.00 80.56 242 ILE A N 1
ATOM 1831 C CA . ILE A 1 242 ? -21.148 6.794 21.089 1.00 80.56 242 ILE A CA 1
ATOM 1832 C C . ILE A 1 242 ? -22.015 7.336 22.222 1.00 80.56 242 ILE A C 1
ATOM 1834 O O . ILE A 1 242 ? -23.122 6.853 22.427 1.00 80.56 242 ILE A O 1
ATOM 1838 N N . LEU A 1 243 ? -21.555 8.375 22.927 1.00 81.50 243 LEU A N 1
ATOM 1839 C CA . LEU A 1 243 ? -22.294 8.954 24.050 1.00 81.50 243 LEU A CA 1
ATOM 1840 C C . LEU A 1 243 ? -23.658 9.510 23.617 1.00 81.50 243 LEU A C 1
ATOM 1842 O O . LEU A 1 243 ? -24.628 9.426 24.372 1.00 81.50 243 LEU A O 1
ATOM 1846 N N . ARG A 1 244 ? -23.756 10.070 22.405 1.00 84.06 244 ARG A N 1
ATOM 1847 C CA . ARG A 1 244 ? -25.026 10.536 21.834 1.00 84.06 244 ARG A CA 1
ATOM 1848 C C . ARG A 1 244 ? -25.962 9.363 21.528 1.00 84.06 244 ARG A C 1
ATOM 1850 O O . ARG A 1 244 ? -27.118 9.408 21.941 1.00 84.06 244 ARG A O 1
ATOM 1857 N N . VAL A 1 245 ? -25.466 8.310 20.877 1.00 80.25 245 VAL A N 1
ATOM 1858 C CA . VAL A 1 245 ? -26.240 7.087 20.594 1.00 80.25 245 VAL A CA 1
ATOM 1859 C C . VAL A 1 245 ? -26.698 6.424 21.892 1.00 80.25 245 VAL A C 1
ATOM 1861 O O . VAL A 1 245 ? -27.863 6.068 22.031 1.00 80.25 245 VAL A O 1
ATOM 1864 N N . GLU A 1 246 ? -25.817 6.332 22.883 1.00 80.75 246 GLU A N 1
ATOM 1865 C CA . GLU A 1 246 ? -26.098 5.738 24.184 1.00 80.75 246 GLU A CA 1
ATOM 1866 C C . GLU A 1 246 ? -27.172 6.516 24.959 1.00 80.75 246 GLU A C 1
ATOM 1868 O O . GLU A 1 246 ? -28.038 5.903 25.584 1.00 80.75 246 GLU A O 1
ATOM 1873 N N . LYS A 1 247 ? -27.169 7.857 24.896 1.00 82.25 247 LYS A N 1
ATOM 1874 C CA . LYS A 1 247 ? -28.241 8.692 25.470 1.00 82.25 247 LYS A CA 1
ATOM 1875 C C . LYS A 1 247 ? -29.595 8.408 24.815 1.00 82.25 247 LYS A C 1
ATOM 1877 O O . LYS A 1 247 ? -30.570 8.210 25.537 1.00 82.25 247 LYS A O 1
ATOM 1882 N N . ILE A 1 248 ? -29.641 8.331 23.483 1.00 81.50 248 ILE A N 1
ATOM 1883 C CA . ILE A 1 248 ? -30.868 8.027 22.726 1.00 81.50 248 ILE A CA 1
ATOM 1884 C C . ILE A 1 248 ? -31.379 6.622 23.080 1.00 81.50 248 ILE A C 1
ATOM 1886 O O . ILE A 1 248 ? -32.561 6.434 23.366 1.00 81.50 248 ILE A O 1
ATOM 1890 N N . PHE A 1 249 ? -30.484 5.633 23.125 1.00 79.31 249 PHE A N 1
ATOM 1891 C CA . PHE A 1 249 ? -30.849 4.252 23.435 1.00 79.31 249 PHE A CA 1
ATOM 1892 C C . PHE A 1 249 ? -31.309 4.082 24.885 1.00 79.31 249 PHE A C 1
ATOM 1894 O O . PHE A 1 249 ? -32.271 3.360 25.125 1.00 79.31 249 PHE A O 1
ATOM 1901 N N . ARG A 1 250 ? -30.693 4.784 25.848 1.00 74.94 250 ARG A N 1
ATOM 1902 C CA . ARG A 1 250 ? -31.143 4.777 27.250 1.00 74.94 250 ARG A CA 1
ATOM 1903 C C . ARG A 1 250 ? -32.505 5.427 27.445 1.00 74.94 250 ARG A C 1
ATOM 1905 O O . ARG A 1 250 ? -33.275 4.938 28.265 1.00 74.94 250 ARG A O 1
ATOM 1912 N N . GLN A 1 251 ? -32.803 6.503 26.713 1.00 77.69 251 GLN A N 1
ATOM 1913 C CA . GLN A 1 251 ? -34.128 7.125 26.757 1.00 77.69 251 GLN A CA 1
ATOM 1914 C C . GLN A 1 251 ? -35.220 6.173 26.252 1.00 77.69 251 GLN A C 1
ATOM 1916 O O . GLN A 1 251 ? -36.331 6.207 26.770 1.00 77.69 251 GLN A O 1
ATOM 1921 N N . LYS A 1 252 ? -34.902 5.300 25.286 1.00 75.31 252 LYS A N 1
ATOM 1922 C CA . LYS A 1 252 ? -35.872 4.384 24.668 1.00 75.31 252 LYS A CA 1
ATOM 1923 C C . LYS A 1 252 ? -35.929 2.987 25.308 1.00 75.31 252 LYS A C 1
ATOM 1925 O O . LYS A 1 252 ? -36.99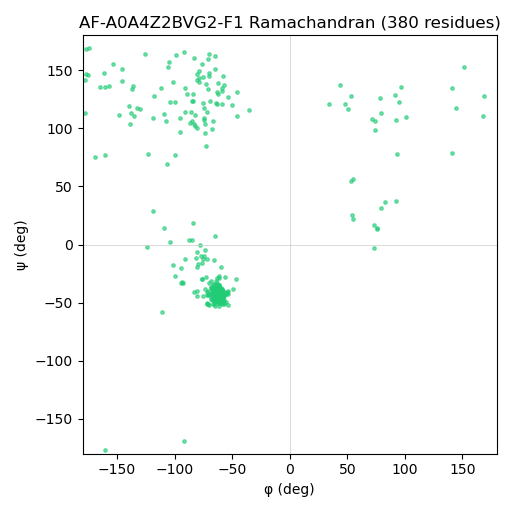9 2.396 25.363 1.00 75.31 252 LYS A O 1
ATOM 1930 N N . HIS A 1 253 ? -34.813 2.454 25.812 1.00 69.94 253 HIS A N 1
ATOM 1931 C CA . HIS A 1 253 ? -34.711 1.117 26.411 1.00 69.94 253 HIS A CA 1
ATOM 1932 C C . HIS A 1 253 ? -33.841 1.123 27.680 1.00 69.94 253 HIS A C 1
ATOM 1934 O O . HIS A 1 253 ? -32.611 1.104 27.627 1.00 69.94 253 HIS A O 1
ATOM 1940 N N . ARG A 1 254 ? -34.493 1.067 28.850 1.00 67.31 254 ARG A N 1
ATOM 1941 C CA . ARG A 1 254 ? -33.864 1.168 30.185 1.00 67.31 254 ARG A CA 1
ATOM 1942 C C . ARG A 1 254 ? -33.093 -0.089 30.644 1.00 67.31 254 ARG A C 1
ATOM 1944 O O . ARG A 1 254 ? -32.379 -0.025 31.636 1.00 67.31 254 ARG A O 1
ATOM 1951 N N . GLN A 1 255 ? -33.216 -1.215 29.934 1.00 72.12 255 GLN A N 1
ATOM 1952 C CA . GLN A 1 255 ? -32.730 -2.548 30.351 1.00 72.12 255 GLN A CA 1
ATOM 1953 C C . GLN A 1 255 ? -31.440 -3.026 29.640 1.00 72.12 255 GLN A C 1
ATOM 1955 O O . GLN A 1 255 ? -30.988 -4.146 29.866 1.00 72.12 255 GLN A O 1
ATOM 1960 N N . ILE A 1 256 ? -30.826 -2.231 28.754 1.00 73.94 256 ILE A N 1
ATOM 1961 C CA . ILE A 1 256 ? -29.668 -2.693 27.963 1.00 73.94 256 ILE A CA 1
ATOM 1962 C C . ILE A 1 256 ? -28.345 -2.432 28.700 1.00 73.94 256 ILE A C 1
ATOM 1964 O O . ILE A 1 256 ? -28.057 -1.313 29.124 1.00 73.94 256 ILE A O 1
ATOM 1968 N N . SER A 1 257 ? -27.509 -3.473 28.806 1.00 76.62 257 SER A N 1
ATOM 1969 C CA . SER A 1 257 ? -26.176 -3.401 29.420 1.00 76.62 257 SER A CA 1
ATOM 1970 C C . SER A 1 257 ? -25.231 -2.451 28.672 1.00 76.62 257 SER A C 1
ATOM 1972 O O . SER A 1 257 ? -25.143 -2.464 27.442 1.00 76.62 257 SER A O 1
ATOM 1974 N N . GLN A 1 258 ? -24.462 -1.674 29.438 1.00 73.25 258 GLN A N 1
ATOM 1975 C CA . GLN A 1 258 ? -23.457 -0.719 28.959 1.00 73.25 258 GLN A CA 1
ATOM 1976 C C . GLN A 1 258 ? -22.436 -1.347 28.006 1.00 73.25 258 GLN A C 1
ATOM 1978 O O . GLN A 1 258 ? -22.086 -0.761 26.981 1.00 73.25 258 GLN A O 1
ATOM 1983 N N . THR A 1 259 ? -22.005 -2.571 28.304 1.00 77.50 259 THR A N 1
ATOM 1984 C CA . THR A 1 259 ? -21.027 -3.300 27.491 1.00 77.50 259 THR A CA 1
ATOM 1985 C C . THR A 1 259 ? -21.584 -3.611 26.104 1.00 77.50 259 THR A C 1
ATOM 1987 O O . THR A 1 259 ? -20.887 -3.431 25.108 1.00 77.50 259 THR A O 1
ATOM 1990 N N . LYS A 1 260 ? -22.867 -3.992 26.012 1.00 80.44 260 LYS A N 1
ATOM 1991 C CA . LYS A 1 260 ? -23.527 -4.286 24.729 1.00 80.44 260 LYS A CA 1
ATOM 1992 C C . LYS A 1 260 ? -23.632 -3.039 23.848 1.00 80.44 260 LYS A C 1
ATOM 1994 O O . LYS A 1 260 ? -23.394 -3.131 22.646 1.00 80.44 260 LYS A O 1
ATOM 1999 N N . ILE A 1 261 ? -23.927 -1.873 24.433 1.00 79.88 261 ILE A N 1
ATOM 2000 C CA . ILE A 1 261 ? -24.011 -0.602 23.688 1.00 79.88 261 ILE A CA 1
ATOM 2001 C C . ILE A 1 261 ? -22.636 -0.187 23.158 1.00 79.88 261 ILE A C 1
ATOM 2003 O O . ILE A 1 261 ? -22.527 0.211 21.998 1.00 79.88 261 ILE A O 1
ATOM 2007 N N . ARG A 1 262 ? -21.583 -0.318 23.977 1.00 79.19 262 ARG A N 1
ATOM 2008 C CA . ARG A 1 262 ? -20.206 0.001 23.565 1.00 79.19 262 ARG A CA 1
ATOM 2009 C C . ARG A 1 262 ? -19.734 -0.894 22.423 1.00 79.19 262 ARG A C 1
ATOM 2011 O O . ARG A 1 262 ? -19.299 -0.368 21.408 1.00 79.19 262 ARG A O 1
ATOM 2018 N N . VAL A 1 263 ? -19.909 -2.214 22.536 1.00 83.50 263 VAL A N 1
ATOM 2019 C CA . VAL A 1 263 ? -19.554 -3.166 21.467 1.00 83.50 263 VAL A CA 1
ATOM 2020 C C . VAL A 1 263 ? -20.332 -2.869 20.182 1.00 83.50 263 VAL A C 1
ATOM 2022 O O . VAL A 1 263 ? -19.735 -2.781 19.114 1.00 83.50 263 VAL A O 1
ATOM 2025 N N . THR A 1 264 ? -21.645 -2.637 20.277 1.00 84.00 264 THR A N 1
ATOM 2026 C CA . THR A 1 264 ? -22.478 -2.333 19.099 1.00 84.00 264 THR A CA 1
ATOM 2027 C C . THR A 1 264 ? -22.048 -1.030 18.421 1.00 84.00 264 THR A C 1
ATOM 2029 O O . THR A 1 264 ? -21.908 -0.984 17.203 1.00 84.00 264 THR A O 1
ATOM 2032 N N . SER A 1 265 ? -21.783 0.023 19.199 1.00 83.38 265 SER A N 1
ATOM 2033 C CA . SER A 1 265 ? -21.336 1.317 18.665 1.00 83.38 265 SER A CA 1
ATOM 2034 C C . SER A 1 265 ? -19.946 1.227 18.029 1.00 83.38 265 SER A C 1
ATOM 2036 O O . SER A 1 265 ? -19.699 1.851 17.001 1.00 83.38 265 SER A O 1
ATOM 2038 N N . THR A 1 266 ? -19.055 0.417 18.605 1.00 82.94 266 THR A N 1
ATOM 2039 C CA . THR A 1 266 ? -17.750 0.089 18.025 1.00 82.94 266 THR A CA 1
ATOM 2040 C C . THR A 1 266 ? -17.882 -0.623 16.682 1.00 82.94 266 THR A C 1
ATOM 2042 O O . THR A 1 266 ? -17.271 -0.187 15.712 1.00 82.94 266 THR A O 1
ATOM 2045 N N . ILE A 1 267 ? -18.707 -1.668 16.588 1.00 87.56 267 ILE A N 1
ATOM 2046 C CA . ILE A 1 267 ? -18.928 -2.390 15.326 1.00 87.56 267 ILE A CA 1
ATOM 2047 C C . ILE A 1 267 ? -19.507 -1.450 14.262 1.00 87.56 267 ILE A C 1
ATOM 2049 O O . ILE A 1 267 ? -19.033 -1.442 13.128 1.00 87.56 267 ILE A O 1
ATOM 2053 N N . LEU A 1 268 ? -20.479 -0.609 14.628 1.00 88.06 268 LEU A N 1
ATOM 2054 C CA . LEU A 1 268 ? -21.054 0.382 13.715 1.00 88.06 268 LEU A CA 1
ATOM 2055 C C . LEU A 1 268 ? -20.018 1.395 13.218 1.00 88.06 268 LEU A C 1
ATOM 2057 O O . LEU A 1 268 ? -20.063 1.769 12.051 1.00 88.06 268 LEU A O 1
ATOM 2061 N N . PHE A 1 269 ? -19.078 1.820 14.062 1.00 86.56 269 PHE A N 1
ATOM 2062 C CA . PHE A 1 269 ? -17.997 2.714 13.647 1.00 86.56 269 PHE A CA 1
ATOM 2063 C C . PHE A 1 269 ? -17.023 2.052 12.680 1.00 86.56 269 PHE A C 1
ATOM 2065 O O . PHE A 1 269 ? -16.677 2.672 11.677 1.00 86.56 269 PHE A O 1
ATOM 2072 N N . ILE A 1 270 ? -16.655 0.788 12.926 1.00 89.31 270 ILE A N 1
ATOM 2073 C CA . ILE A 1 270 ? -15.835 0.018 11.980 1.00 89.31 270 ILE A CA 1
ATOM 2074 C C . ILE A 1 270 ? -16.554 -0.083 10.631 1.00 89.31 270 ILE A C 1
ATOM 2076 O O . ILE A 1 270 ? -15.968 0.187 9.589 1.00 89.31 270 ILE A O 1
ATOM 2080 N N . LEU A 1 271 ? -17.842 -0.438 10.640 1.00 91.00 271 LEU A N 1
ATOM 2081 C CA . LEU A 1 271 ? -18.638 -0.571 9.419 1.00 91.00 271 LEU A CA 1
ATOM 2082 C C . LEU A 1 271 ? -18.771 0.763 8.676 1.00 91.00 271 LEU A C 1
ATOM 2084 O O . LEU A 1 271 ? -18.548 0.815 7.469 1.00 91.00 271 LEU A O 1
ATOM 2088 N N . ALA A 1 272 ? -19.085 1.847 9.387 1.00 90.62 272 ALA A N 1
ATOM 2089 C CA . ALA A 1 272 ? -19.199 3.178 8.800 1.00 90.62 272 ALA A CA 1
ATOM 2090 C C . ALA A 1 272 ? -17.873 3.632 8.178 1.00 90.62 272 ALA A C 1
ATOM 2092 O O . ALA A 1 272 ? -17.857 4.118 7.048 1.00 90.62 272 ALA A O 1
ATOM 2093 N N . GLY A 1 273 ? -16.751 3.428 8.870 1.00 90.88 273 GLY A N 1
ATOM 2094 C CA . GLY A 1 273 ? -15.443 3.767 8.327 1.00 90.88 273 GLY A CA 1
ATOM 2095 C C . GLY A 1 273 ? -15.010 2.853 7.178 1.00 90.88 273 GLY A C 1
ATOM 2096 O O . GLY A 1 273 ? -14.422 3.343 6.223 1.00 90.88 273 GLY A O 1
ATOM 2097 N N . CYS A 1 274 ? -15.375 1.567 7.171 1.00 92.31 274 CYS A N 1
ATOM 2098 C CA . CYS A 1 274 ? -15.182 0.703 5.999 1.00 92.31 274 CYS A CA 1
ATOM 2099 C C . CYS A 1 274 ? -15.982 1.199 4.782 1.00 92.31 274 CYS A C 1
ATOM 2101 O O . CYS A 1 274 ? -15.503 1.141 3.651 1.00 92.31 274 CYS A O 1
ATOM 2103 N N . ILE A 1 275 ? -17.183 1.740 4.975 1.00 93.88 275 ILE A N 1
ATOM 2104 C CA . ILE A 1 275 ? -17.938 2.343 3.870 1.00 93.88 275 ILE A CA 1
ATOM 2105 C C . ILE A 1 275 ? -17.217 3.602 3.366 1.00 93.88 275 ILE A C 1
ATOM 2107 O O . ILE A 1 275 ? -16.944 3.716 2.172 1.00 93.88 275 ILE A O 1
ATOM 2111 N N . VAL A 1 276 ? -16.859 4.515 4.273 1.00 94.25 276 VAL A N 1
ATOM 2112 C CA . VAL A 1 276 ? -16.295 5.834 3.933 1.00 94.25 276 VAL A CA 1
ATOM 2113 C C . VAL A 1 276 ? -14.868 5.762 3.392 1.00 94.25 276 VAL A C 1
ATOM 2115 O O . VAL A 1 276 ? -14.555 6.450 2.427 1.00 94.25 276 VAL A O 1
ATOM 2118 N N . PHE A 1 277 ? -13.999 4.951 3.995 1.00 94.12 277 PHE A N 1
ATOM 2119 C CA . PHE A 1 277 ? -12.567 4.923 3.684 1.00 94.12 277 PHE A CA 1
ATOM 2120 C C . PHE A 1 277 ? -12.150 3.760 2.789 1.00 94.12 277 PHE A C 1
ATOM 2122 O O . PHE A 1 277 ? -11.074 3.840 2.202 1.00 94.12 277 PHE A O 1
ATOM 2129 N N . VAL A 1 278 ? -12.981 2.715 2.662 1.00 94.88 278 VAL A N 1
ATOM 2130 C CA . VAL A 1 278 ? -12.695 1.555 1.801 1.00 94.88 278 VAL A CA 1
ATOM 2131 C C . VAL A 1 278 ? -13.632 1.506 0.602 1.00 94.88 278 VAL A C 1
ATOM 2133 O O . VAL A 1 278 ? -13.178 1.572 -0.535 1.00 94.88 278 VAL A O 1
ATOM 2136 N N . THR A 1 279 ? -14.942 1.452 0.833 1.00 95.50 279 THR A N 1
ATOM 2137 C CA . THR A 1 279 ? -15.913 1.172 -0.237 1.00 95.50 279 THR A CA 1
ATOM 2138 C C . THR A 1 279 ? -16.071 2.347 -1.201 1.00 95.50 279 THR A C 1
ATOM 2140 O O . THR A 1 279 ? -15.958 2.161 -2.411 1.00 95.50 279 THR A O 1
ATOM 2143 N N . ILE A 1 280 ? -16.297 3.563 -0.689 1.00 96.31 280 ILE A N 1
ATOM 2144 C CA . ILE A 1 280 ? -16.454 4.761 -1.529 1.00 96.31 280 ILE A CA 1
ATOM 2145 C C . ILE A 1 280 ? -15.180 5.024 -2.359 1.00 96.31 280 ILE A C 1
ATOM 2147 O O . ILE A 1 280 ? -15.302 5.136 -3.581 1.00 96.31 280 ILE A O 1
ATOM 2151 N N . PRO A 1 281 ? -13.961 5.049 -1.776 1.00 96.75 281 PRO A N 1
ATOM 2152 C CA . PRO A 1 281 ? -12.732 5.226 -2.544 1.00 96.75 281 PRO A CA 1
ATOM 2153 C C . PRO A 1 281 ? -12.500 4.103 -3.552 1.00 96.75 281 PRO A C 1
ATOM 2155 O O . PRO A 1 281 ? -12.146 4.399 -4.685 1.00 96.75 281 PRO A O 1
ATOM 2158 N N . ALA A 1 282 ? -12.771 2.838 -3.209 1.00 97.38 282 ALA A N 1
ATOM 2159 C CA . ALA A 1 282 ? -12.637 1.734 -4.160 1.00 97.38 282 ALA A CA 1
ATOM 2160 C C . ALA A 1 282 ? -13.551 1.909 -5.386 1.00 97.38 282 ALA A C 1
ATOM 2162 O O . ALA A 1 282 ? -13.121 1.673 -6.513 1.00 97.38 282 ALA A O 1
ATOM 2163 N N . VAL A 1 283 ? -14.790 2.380 -5.205 1.00 97.25 283 VAL A N 1
ATOM 2164 C CA . VAL A 1 283 ? -15.678 2.700 -6.336 1.00 97.25 283 VAL A CA 1
ATOM 2165 C C . VAL A 1 283 ? -15.105 3.844 -7.174 1.00 97.25 283 VAL A C 1
ATOM 2167 O O . VAL A 1 283 ? -15.122 3.751 -8.400 1.00 97.25 283 VAL A O 1
ATOM 2170 N N . ILE A 1 284 ? -14.564 4.889 -6.544 1.00 96.00 284 ILE A N 1
ATOM 2171 C CA . ILE A 1 284 ? -13.931 6.014 -7.246 1.00 96.00 284 ILE A CA 1
ATOM 2172 C C . ILE A 1 284 ? -12.722 5.530 -8.061 1.00 96.00 284 ILE A C 1
ATOM 2174 O O . ILE A 1 284 ? -12.656 5.797 -9.259 1.00 96.00 284 ILE A O 1
ATOM 2178 N N . PHE A 1 285 ? -11.811 4.766 -7.452 1.00 96.81 285 PHE A N 1
ATOM 2179 C CA . PHE A 1 285 ? -10.629 4.222 -8.125 1.00 96.81 285 PHE A CA 1
ATOM 2180 C C . PHE A 1 285 ? -10.999 3.283 -9.270 1.00 96.81 285 PHE A C 1
ATOM 2182 O O . PHE A 1 285 ? -10.427 3.391 -10.347 1.00 96.81 285 PHE A O 1
ATOM 2189 N N . LYS A 1 286 ? -12.022 2.441 -9.097 1.00 96.44 286 LYS A N 1
ATOM 2190 C CA . LYS A 1 286 ? -12.555 1.597 -10.174 1.00 96.44 286 LYS A CA 1
ATOM 2191 C C . LYS A 1 286 ? -12.934 2.418 -11.417 1.00 96.44 286 LYS A C 1
ATOM 2193 O O . LYS A 1 286 ? -12.652 2.003 -12.535 1.00 96.44 286 LYS A O 1
ATOM 2198 N N . HIS A 1 287 ? -13.576 3.574 -11.231 1.00 94.31 287 HIS A N 1
ATOM 2199 C CA . HIS A 1 287 ? -14.035 4.411 -12.346 1.00 94.31 287 HIS A CA 1
ATOM 2200 C C . HIS A 1 287 ? -12.920 5.279 -12.939 1.00 94.31 287 HIS A C 1
ATOM 2202 O O . HIS A 1 287 ? -12.875 5.439 -14.154 1.00 94.31 287 HIS A O 1
ATOM 2208 N N . ILE A 1 288 ? -12.040 5.845 -12.105 1.00 94.06 288 ILE A N 1
ATOM 2209 C CA . ILE A 1 288 ? -10.983 6.764 -12.559 1.00 94.06 288 ILE A CA 1
ATOM 2210 C C . ILE A 1 288 ? -9.784 6.004 -13.134 1.00 94.06 288 ILE A C 1
ATOM 2212 O O . ILE A 1 288 ? -9.260 6.387 -14.174 1.00 94.06 288 ILE A O 1
ATOM 2216 N N . GLU A 1 289 ? -9.347 4.934 -12.470 1.00 93.75 289 GLU A N 1
ATOM 2217 C CA . GLU A 1 289 ? -8.162 4.163 -12.866 1.00 93.75 289 GLU A CA 1
ATOM 2218 C C . GLU A 1 289 ? -8.495 3.007 -13.820 1.00 93.75 289 GLU A C 1
ATOM 2220 O O . GLU A 1 289 ? -7.596 2.407 -14.408 1.00 93.75 289 GLU A O 1
ATOM 2225 N N . GLY A 1 290 ? -9.782 2.679 -13.978 1.00 94.31 290 GLY A N 1
ATOM 2226 C CA . GLY A 1 290 ? -10.240 1.561 -14.807 1.00 94.31 290 GLY A CA 1
ATOM 2227 C C . GLY A 1 290 ? -9.968 0.181 -14.202 1.00 94.31 290 GLY A C 1
ATOM 2228 O O . GLY A 1 290 ? -10.008 -0.816 -14.919 1.00 94.31 290 GLY A O 1
ATOM 2229 N N . TRP A 1 291 ? -9.679 0.112 -12.902 1.00 96.56 291 TRP A N 1
ATOM 2230 C CA . TRP A 1 291 ? -9.417 -1.137 -12.187 1.00 96.56 291 TRP A CA 1
ATOM 2231 C C . TRP A 1 291 ? -10.676 -1.989 -12.014 1.00 96.56 291 TRP A C 1
ATOM 2233 O O . TRP A 1 291 ? -11.807 -1.497 -12.034 1.00 96.56 291 TRP A O 1
ATOM 2243 N N . THR A 1 292 ? -10.497 -3.286 -11.776 1.00 97.56 292 THR A N 1
ATOM 2244 C CA . THR A 1 292 ? -11.584 -4.153 -11.317 1.00 97.56 292 THR A CA 1
ATOM 2245 C C . THR A 1 292 ? -11.977 -3.817 -9.874 1.00 97.56 292 THR A C 1
ATOM 2247 O O . THR A 1 292 ? -11.257 -3.147 -9.132 1.00 97.56 292 THR A O 1
ATOM 2250 N N . ALA A 1 293 ? -13.153 -4.280 -9.436 1.00 96.44 293 ALA A N 1
ATOM 2251 C CA . ALA A 1 293 ? -13.601 -4.031 -8.062 1.00 96.44 293 ALA A CA 1
ATOM 2252 C C . ALA A 1 293 ? -12.644 -4.639 -7.018 1.00 96.44 293 ALA A C 1
ATOM 2254 O O . ALA A 1 293 ? -12.425 -4.037 -5.969 1.00 96.44 293 ALA A O 1
ATOM 2255 N N . LEU A 1 294 ? -12.066 -5.807 -7.318 1.00 96.56 294 LEU A N 1
ATOM 2256 C CA . LEU A 1 294 ? -11.112 -6.476 -6.439 1.00 96.56 294 LEU A CA 1
ATOM 2257 C C . LEU A 1 294 ? -9.799 -5.694 -6.349 1.00 96.56 294 LEU A C 1
ATOM 2259 O O . LEU A 1 294 ? -9.337 -5.436 -5.245 1.00 96.56 294 LEU A O 1
ATOM 2263 N N . GLU A 1 295 ? -9.248 -5.268 -7.487 1.00 97.56 295 GLU A N 1
ATOM 2264 C CA . GLU A 1 295 ? -8.019 -4.464 -7.563 1.00 97.56 295 GLU A CA 1
ATOM 2265 C C . GLU A 1 295 ? -8.153 -3.145 -6.801 1.00 97.56 295 GLU A C 1
ATOM 2267 O O . GLU A 1 295 ? -7.265 -2.771 -6.042 1.00 97.56 295 GLU A O 1
ATOM 2272 N N . ALA A 1 296 ? -9.297 -2.468 -6.932 1.00 97.81 296 ALA A N 1
ATOM 2273 C CA . ALA A 1 296 ? -9.542 -1.221 -6.222 1.00 97.81 296 ALA A CA 1
ATOM 2274 C C . ALA A 1 296 ? -9.647 -1.418 -4.699 1.00 97.81 296 ALA A C 1
ATOM 2276 O O . ALA A 1 296 ? -9.092 -0.626 -3.938 1.00 97.81 296 ALA A O 1
ATOM 2277 N N . ILE A 1 297 ? -10.327 -2.474 -4.235 1.00 96.94 297 ILE A N 1
ATOM 2278 C CA . ILE A 1 297 ? -10.387 -2.805 -2.800 1.00 96.94 297 ILE A CA 1
ATOM 2279 C C . ILE A 1 297 ? -8.998 -3.203 -2.286 1.00 96.94 297 ILE A C 1
ATOM 2281 O O . ILE A 1 297 ? -8.589 -2.749 -1.218 1.00 96.94 297 ILE A O 1
ATOM 2285 N N . TYR A 1 298 ? -8.271 -4.017 -3.052 1.00 97.31 298 TYR A N 1
ATOM 2286 C CA . TYR A 1 298 ? -6.907 -4.433 -2.751 1.00 97.31 298 TYR A CA 1
ATOM 2287 C C . TYR A 1 298 ? -5.979 -3.224 -2.602 1.00 97.31 298 TYR A C 1
ATOM 2289 O O . TYR A 1 298 ? -5.337 -3.088 -1.562 1.00 97.31 298 TYR A O 1
ATOM 2297 N N . PHE A 1 299 ? -5.997 -2.293 -3.562 1.00 97.50 299 PHE A N 1
ATOM 2298 C CA . PHE A 1 299 ? -5.243 -1.043 -3.493 1.00 97.50 299 PHE A CA 1
ATOM 2299 C C . PHE A 1 299 ? -5.547 -0.284 -2.200 1.00 97.50 299 PHE A C 1
ATOM 2301 O O . PHE A 1 299 ? -4.635 0.040 -1.445 1.00 97.50 299 PHE A O 1
ATOM 2308 N N . VAL A 1 300 ? -6.827 -0.059 -1.888 1.00 96.94 300 VAL A N 1
ATOM 2309 C CA . VAL A 1 300 ? -7.212 0.681 -0.680 1.00 96.94 300 VAL A CA 1
ATOM 2310 C C . VAL A 1 300 ? -6.678 0.010 0.589 1.00 96.94 300 VAL A C 1
ATOM 2312 O O . VAL A 1 300 ? -6.112 0.690 1.446 1.00 96.94 300 VAL A O 1
ATOM 2315 N N . VAL A 1 301 ? -6.822 -1.311 0.719 1.00 94.75 301 VAL A N 1
ATOM 2316 C CA . VAL A 1 301 ? -6.344 -2.039 1.903 1.00 94.75 301 VAL A CA 1
ATOM 2317 C C . VAL A 1 301 ? -4.819 -1.984 2.003 1.00 94.75 301 VAL A C 1
ATOM 2319 O O . VAL A 1 301 ? -4.302 -1.635 3.063 1.00 94.75 301 VAL A O 1
ATOM 2322 N N . ILE A 1 302 ? -4.090 -2.272 0.924 1.00 96.06 302 ILE A N 1
ATOM 2323 C CA . ILE A 1 302 ? -2.617 -2.282 0.899 1.00 96.06 302 ILE A CA 1
ATOM 2324 C C . ILE A 1 302 ? -2.033 -0.886 1.154 1.00 96.06 302 ILE A C 1
ATOM 2326 O O . ILE A 1 302 ? -1.017 -0.754 1.840 1.00 96.06 302 ILE A O 1
ATOM 2330 N N . THR A 1 303 ? -2.696 0.164 0.671 1.00 96.75 303 THR A N 1
ATOM 2331 C CA . THR A 1 303 ? -2.315 1.557 0.921 1.00 96.75 303 THR A CA 1
ATOM 2332 C C . THR A 1 303 ? -2.558 1.970 2.369 1.00 96.75 303 THR A C 1
ATOM 2334 O O . THR A 1 303 ? -1.647 2.476 3.022 1.00 96.75 303 THR A O 1
ATOM 2337 N N . LEU A 1 304 ? -3.768 1.764 2.901 1.00 95.44 304 LEU A N 1
ATOM 2338 C CA . LEU A 1 304 ? -4.131 2.246 4.241 1.00 95.44 304 LEU A CA 1
ATOM 2339 C C . LEU A 1 304 ? -3.539 1.401 5.378 1.00 95.44 304 LEU A C 1
ATOM 2341 O O . LEU A 1 304 ? -3.488 1.852 6.519 1.00 95.44 304 LEU A O 1
ATOM 2345 N N . THR A 1 305 ? -3.056 0.196 5.079 1.00 93.94 305 THR A N 1
ATOM 2346 C CA . THR A 1 305 ? -2.244 -0.608 6.009 1.00 93.94 305 THR A CA 1
ATOM 2347 C C . THR A 1 305 ? -0.750 -0.295 5.924 1.00 93.94 305 THR A C 1
ATOM 2349 O O . THR A 1 305 ? 0.038 -0.959 6.593 1.00 93.94 305 THR A O 1
ATOM 2352 N N . THR A 1 306 ? -0.359 0.691 5.104 1.00 95.69 306 THR A N 1
ATOM 2353 C CA . THR A 1 306 ? 1.037 1.074 4.831 1.00 95.69 306 THR A CA 1
ATOM 2354 C C . THR A 1 306 ? 1.915 -0.088 4.360 1.00 95.69 306 THR A C 1
ATOM 2356 O O . THR A 1 306 ? 3.121 -0.061 4.567 1.00 95.69 306 THR A O 1
ATOM 2359 N N . VAL A 1 307 ? 1.326 -1.124 3.750 1.00 96.25 307 VAL A N 1
ATOM 2360 C CA . VAL A 1 307 ? 2.089 -2.225 3.139 1.00 96.25 307 VAL A CA 1
ATOM 2361 C C . VAL A 1 307 ? 2.688 -1.757 1.815 1.00 96.25 307 VAL A C 1
ATOM 2363 O O . VAL A 1 307 ? 3.855 -2.020 1.556 1.00 96.25 307 VAL A O 1
ATOM 2366 N N . GLY A 1 308 ? 1.888 -1.060 0.997 1.00 95.06 308 GLY A N 1
ATOM 2367 C CA . GLY A 1 308 ? 2.359 -0.334 -0.184 1.00 95.06 308 GLY A CA 1
ATOM 2368 C C . GLY A 1 308 ? 3.155 -1.166 -1.192 1.00 95.06 308 GLY A C 1
ATOM 2369 O O . GLY A 1 308 ? 4.261 -0.788 -1.548 1.00 95.06 308 GLY A O 1
ATOM 2370 N N . ILE A 1 309 ? 2.585 -2.265 -1.696 1.00 94.31 309 ILE A N 1
ATOM 2371 C CA . ILE A 1 309 ? 3.249 -3.135 -2.692 1.00 94.31 309 ILE A CA 1
ATOM 2372 C C . ILE A 1 309 ? 3.592 -2.369 -3.984 1.00 94.31 309 ILE A C 1
ATOM 2374 O O . ILE A 1 309 ? 4.643 -2.601 -4.576 1.00 94.31 309 ILE A O 1
ATOM 2378 N N . GLY A 1 310 ? 2.712 -1.449 -4.403 1.00 92.31 310 GLY A N 1
ATOM 2379 C CA . GLY A 1 310 ? 2.926 -0.538 -5.536 1.00 92.31 310 GLY A CA 1
ATOM 2380 C C . GLY A 1 310 ? 2.780 -1.150 -6.925 1.00 92.31 310 GLY A C 1
ATOM 2381 O O . GLY A 1 310 ? 3.132 -0.511 -7.916 1.00 92.31 310 GLY A O 1
ATOM 2382 N N . ASP A 1 311 ? 2.214 -2.348 -6.997 1.00 92.12 311 ASP A N 1
ATOM 2383 C CA . ASP A 1 311 ? 1.618 -2.932 -8.198 1.00 92.12 311 ASP A CA 1
ATOM 2384 C C . ASP A 1 311 ? 0.428 -2.100 -8.713 1.00 92.12 311 ASP A C 1
ATOM 2386 O O . ASP A 1 311 ? 0.272 -1.925 -9.921 1.00 92.12 311 ASP A O 1
ATOM 2390 N N . TYR A 1 312 ? -0.344 -1.501 -7.800 1.00 95.12 312 TYR A N 1
ATOM 2391 C CA . TYR A 1 312 ? -1.372 -0.500 -8.091 1.00 95.12 312 TYR A CA 1
ATOM 2392 C C . TYR A 1 312 ? -1.040 0.834 -7.417 1.00 95.12 312 TYR A C 1
ATOM 2394 O O . TYR A 1 312 ? -0.800 0.897 -6.211 1.00 95.12 312 TYR A O 1
ATOM 2402 N N . VAL A 1 313 ? -1.047 1.922 -8.196 1.00 93.75 313 VAL A N 1
ATOM 2403 C CA . VAL A 1 313 ? -0.787 3.283 -7.703 1.00 93.75 313 VAL A CA 1
ATOM 2404 C C . VAL A 1 313 ? -1.735 4.272 -8.370 1.00 93.75 313 VAL A C 1
ATOM 2406 O O . VAL A 1 313 ? -1.708 4.449 -9.590 1.00 93.75 313 VAL A O 1
ATOM 2409 N N . ALA A 1 314 ? -2.544 4.950 -7.557 1.00 92.88 314 ALA A N 1
ATOM 2410 C CA . ALA A 1 314 ? -3.443 5.994 -8.029 1.00 92.88 314 ALA A CA 1
ATOM 2411 C C . ALA A 1 314 ? -2.658 7.171 -8.638 1.00 92.88 314 ALA A C 1
ATOM 2413 O O . ALA A 1 314 ? -1.708 7.680 -8.040 1.00 92.88 314 ALA A O 1
ATOM 2414 N N . GLY A 1 315 ? -3.053 7.617 -9.829 1.00 88.06 315 GLY A N 1
ATOM 2415 C CA . GLY A 1 315 ? -2.375 8.691 -10.554 1.00 88.06 315 GLY A CA 1
ATOM 2416 C C . GLY A 1 315 ? -1.062 8.260 -11.216 1.00 88.06 315 GLY A C 1
ATOM 2417 O O . GLY A 1 315 ? -0.255 9.126 -11.570 1.00 88.06 315 GLY A O 1
ATOM 2418 N N . GLY A 1 316 ? -0.820 6.947 -11.327 1.00 83.19 316 GLY A N 1
ATOM 2419 C CA . GLY A 1 316 ? 0.402 6.362 -11.884 1.00 83.19 316 GLY A CA 1
ATOM 2420 C C . GLY A 1 316 ? 0.325 6.004 -13.372 1.00 83.19 316 GLY A C 1
ATOM 2421 O O . GLY A 1 316 ? 1.371 5.885 -14.017 1.00 83.19 316 GLY A O 1
ATOM 2422 N N . ASN A 1 317 ? -0.876 5.844 -13.941 1.00 84.00 317 ASN A N 1
ATOM 2423 C CA . ASN A 1 317 ? -1.037 5.436 -15.335 1.00 84.00 317 ASN A CA 1
ATOM 2424 C C . ASN A 1 317 ? -0.897 6.629 -16.290 1.00 84.00 317 ASN A C 1
ATOM 2426 O O . ASN A 1 317 ? -1.756 7.498 -16.372 1.00 84.00 317 ASN A O 1
ATOM 2430 N N . ARG A 1 318 ? 0.178 6.642 -17.082 1.00 76.31 318 ARG A N 1
ATOM 2431 C CA . ARG A 1 318 ? 0.519 7.748 -17.996 1.00 76.31 318 ARG A CA 1
ATOM 2432 C C . ARG A 1 318 ? -0.396 7.865 -19.216 1.00 76.31 318 ARG A C 1
ATOM 2434 O O . ARG A 1 318 ? -0.306 8.860 -19.926 1.00 76.31 318 ARG A O 1
ATOM 2441 N N . ARG A 1 319 ? -1.229 6.855 -19.484 1.00 76.38 319 ARG A N 1
ATOM 2442 C CA . ARG A 1 319 ? -2.236 6.905 -20.556 1.00 76.38 319 ARG A CA 1
ATOM 2443 C C . ARG A 1 319 ? -3.488 7.677 -20.141 1.00 76.38 319 ARG A C 1
ATOM 2445 O O . ARG A 1 319 ? -4.280 8.030 -21.005 1.00 76.38 319 ARG A O 1
ATOM 2452 N N . ILE A 1 320 ? -3.680 7.893 -18.841 1.00 82.69 320 ILE A N 1
ATOM 2453 C CA . ILE A 1 320 ? -4.852 8.566 -18.290 1.00 82.69 320 ILE A CA 1
ATOM 2454 C C . ILE A 1 320 ? -4.470 10.017 -17.993 1.00 82.69 320 ILE A C 1
ATOM 2456 O O . ILE A 1 320 ? -3.534 10.289 -17.239 1.00 82.69 320 ILE A O 1
ATOM 2460 N N . GLU A 1 321 ? -5.197 10.964 -18.581 1.00 82.00 321 GLU A N 1
ATOM 2461 C CA . GLU A 1 321 ? -5.072 12.377 -18.231 1.00 82.00 321 GLU A CA 1
ATOM 2462 C C . GLU A 1 321 ? -5.874 12.657 -16.957 1.00 82.00 321 GLU A C 1
ATOM 2464 O O . GLU A 1 321 ? -7.098 12.788 -16.970 1.00 82.00 321 GLU A O 1
ATOM 2469 N N . TYR A 1 322 ? -5.174 12.716 -15.826 1.00 84.94 322 TYR A N 1
ATOM 2470 C CA . TYR A 1 322 ? -5.792 13.037 -14.545 1.00 84.94 322 TYR A CA 1
ATOM 2471 C C . TYR A 1 322 ? -5.996 14.540 -14.382 1.00 84.94 322 TYR A C 1
ATOM 2473 O O . TYR A 1 322 ? -5.157 15.356 -14.764 1.00 84.94 322 TYR A O 1
ATOM 2481 N N . MET A 1 323 ? -7.073 14.905 -13.692 1.00 86.56 323 MET A N 1
ATOM 2482 C CA . MET A 1 323 ? -7.289 16.283 -13.273 1.00 86.56 323 MET A CA 1
ATOM 2483 C C . MET A 1 323 ? -6.297 16.679 -12.168 1.00 86.56 323 MET A C 1
ATOM 2485 O O . MET A 1 323 ? -6.000 15.883 -11.275 1.00 86.56 323 MET A O 1
ATOM 2489 N N . ASN A 1 324 ? -5.840 17.935 -12.161 1.00 83.88 324 ASN A N 1
ATOM 2490 C CA . ASN A 1 324 ? -4.814 18.422 -11.223 1.00 83.88 324 ASN A CA 1
ATOM 2491 C C . ASN A 1 324 ? -5.165 18.227 -9.733 1.00 83.88 324 ASN A C 1
ATOM 2493 O O . ASN A 1 324 ? -4.272 18.084 -8.901 1.00 83.88 324 ASN A O 1
ATOM 2497 N N . TRP A 1 325 ? -6.455 18.200 -9.378 1.00 86.62 325 TRP A N 1
ATOM 2498 C CA . TRP A 1 325 ? -6.917 18.003 -7.998 1.00 86.62 325 TRP A CA 1
ATOM 2499 C C . TRP A 1 325 ? -6.950 16.536 -7.550 1.00 86.62 325 TRP A C 1
ATOM 2501 O O . TRP A 1 325 ? -7.076 16.276 -6.355 1.00 86.62 325 TRP A O 1
ATOM 2511 N N . TYR A 1 326 ? -6.810 15.576 -8.468 1.00 90.19 326 TYR A N 1
ATOM 2512 C CA . TYR A 1 326 ? -6.936 14.155 -8.152 1.00 90.19 326 TYR A CA 1
ATOM 2513 C C . TYR A 1 326 ? -5.838 13.674 -7.194 1.00 90.19 326 TYR A C 1
ATOM 2515 O O . TYR A 1 326 ? -6.145 13.153 -6.125 1.00 90.19 326 TYR A O 1
ATOM 2523 N N . LYS A 1 327 ? -4.559 13.918 -7.513 1.00 88.12 327 LYS A N 1
ATOM 2524 C CA . LYS A 1 327 ? -3.429 13.513 -6.653 1.00 88.12 327 LYS A CA 1
ATOM 2525 C C . LYS A 1 327 ? -3.493 14.149 -5.249 1.00 88.12 327 LYS A C 1
ATOM 2527 O O . LYS A 1 327 ? -3.361 13.405 -4.276 1.00 88.12 327 LYS A O 1
ATOM 2532 N N . PRO A 1 328 ? -3.753 15.467 -5.092 1.00 89.25 328 PRO A N 1
ATOM 2533 C CA . PRO A 1 328 ? -4.001 16.066 -3.777 1.00 89.25 328 PRO A CA 1
ATOM 2534 C C . PRO A 1 328 ? -5.174 15.436 -3.014 1.00 89.25 328 PRO A C 1
ATOM 2536 O O . PRO A 1 328 ? -5.068 15.220 -1.808 1.00 89.25 328 PRO A O 1
ATOM 2539 N N . LEU A 1 329 ? -6.276 15.104 -3.697 1.00 92.12 329 LEU A N 1
ATOM 2540 C CA . LEU A 1 329 ? -7.433 14.462 -3.070 1.00 92.12 329 LEU A CA 1
ATOM 2541 C C . LEU A 1 329 ? -7.105 13.048 -2.575 1.00 92.12 329 LEU A C 1
ATOM 2543 O O . LEU A 1 329 ? -7.465 12.698 -1.453 1.00 92.12 329 LEU A O 1
ATOM 2547 N N . VAL A 1 330 ? -6.391 12.252 -3.378 1.00 94.25 330 VAL A N 1
ATOM 2548 C CA . VAL A 1 330 ? -5.891 10.930 -2.964 1.00 94.25 330 VAL A CA 1
ATOM 2549 C C . VAL A 1 330 ? -5.002 11.074 -1.731 1.00 94.25 330 VAL A C 1
ATOM 2551 O O . VAL A 1 330 ? -5.146 10.317 -0.777 1.00 94.25 330 VAL A O 1
ATOM 2554 N N . TRP A 1 331 ? -4.133 12.082 -1.699 1.00 91.19 331 TRP A N 1
ATOM 2555 C CA . TRP A 1 331 ? -3.274 12.344 -0.546 1.00 91.19 331 TRP A CA 1
ATOM 2556 C C . TRP A 1 331 ? -4.073 12.680 0.718 1.00 91.19 331 TRP A C 1
ATOM 2558 O O . TRP A 1 331 ? -3.800 12.151 1.794 1.00 91.19 331 TRP A O 1
ATOM 2568 N N . PHE A 1 332 ? -5.104 13.517 0.588 1.00 91.88 332 PHE A N 1
ATOM 2569 C CA . PHE A 1 332 ? -6.013 13.827 1.689 1.00 91.88 332 PHE A CA 1
ATOM 2570 C C . PHE A 1 332 ? -6.756 12.579 2.189 1.00 91.88 332 PHE A C 1
ATOM 2572 O O . PHE A 1 332 ? -6.847 12.357 3.398 1.00 91.88 332 PHE A O 1
ATOM 2579 N N . TRP A 1 333 ? -7.239 11.732 1.276 1.00 95.69 333 TRP A N 1
ATOM 2580 C CA . TRP A 1 333 ? -7.846 10.447 1.628 1.00 95.69 333 TRP A CA 1
ATOM 2581 C C . TRP A 1 333 ? -6.863 9.537 2.375 1.00 95.69 333 TRP A C 1
ATOM 2583 O O . TRP A 1 333 ? -7.243 8.989 3.408 1.00 95.69 333 TRP A O 1
ATOM 2593 N N . ILE A 1 334 ? -5.610 9.424 1.920 1.00 95.81 334 ILE A N 1
ATOM 2594 C CA . ILE A 1 334 ? -4.561 8.661 2.615 1.00 95.81 334 ILE A CA 1
ATOM 2595 C C . ILE A 1 334 ? -4.369 9.201 4.034 1.00 95.81 334 ILE A C 1
ATOM 2597 O O . ILE A 1 334 ? -4.391 8.427 4.983 1.00 95.81 334 ILE A O 1
ATOM 2601 N N . LEU A 1 335 ? -4.238 10.520 4.205 1.00 92.44 335 LEU A N 1
ATOM 2602 C CA . LEU A 1 335 ? -4.017 11.138 5.514 1.00 92.44 335 LEU A CA 1
ATOM 2603 C C . LEU A 1 335 ? -5.124 10.781 6.521 1.00 92.44 335 LEU A C 1
ATOM 2605 O O . LEU A 1 335 ? -4.841 10.329 7.632 1.00 92.44 335 LEU A O 1
ATOM 2609 N N . VAL A 1 336 ? -6.389 10.975 6.139 1.00 92.19 336 VAL A N 1
ATOM 2610 C CA . VAL A 1 336 ? -7.531 10.704 7.028 1.00 92.19 336 VAL A CA 1
ATOM 2611 C C . VAL A 1 336 ? -7.758 9.196 7.190 1.00 92.19 336 VAL A C 1
ATOM 2613 O O . VAL A 1 336 ? -8.049 8.726 8.290 1.00 92.19 336 VAL A O 1
ATOM 2616 N N . GLY A 1 337 ? -7.586 8.429 6.113 1.00 94.25 337 GLY A N 1
ATOM 2617 C CA . GLY A 1 337 ? -7.731 6.977 6.099 1.00 94.25 337 GLY A CA 1
ATOM 2618 C C . GLY A 1 337 ? -6.704 6.276 6.985 1.00 94.25 337 GLY A C 1
ATOM 2619 O O . GLY A 1 337 ? -7.077 5.378 7.736 1.00 94.25 337 GLY A O 1
ATOM 2620 N N . LEU A 1 338 ? -5.444 6.723 6.978 1.00 93.94 338 LEU A N 1
ATOM 2621 C CA . LEU A 1 338 ? -4.397 6.212 7.868 1.00 93.94 338 LEU A CA 1
ATOM 2622 C C . LEU A 1 338 ? -4.723 6.486 9.335 1.00 93.94 338 LEU A C 1
ATOM 2624 O O . LEU A 1 338 ? -4.541 5.606 10.172 1.00 93.94 338 LEU A O 1
ATOM 2628 N N . ALA A 1 339 ? -5.248 7.671 9.661 1.00 91.12 339 ALA A N 1
ATOM 2629 C CA . ALA A 1 339 ? -5.639 7.985 11.034 1.00 91.12 339 ALA A CA 1
ATOM 2630 C C . ALA A 1 339 ? -6.786 7.076 11.508 1.00 91.12 339 ALA A C 1
ATOM 2632 O O . ALA A 1 339 ? -6.768 6.570 12.633 1.00 91.12 339 ALA A O 1
ATOM 2633 N N . TYR A 1 340 ? -7.757 6.814 10.630 1.00 90.62 340 TYR A N 1
ATOM 2634 C CA . TYR A 1 340 ? -8.828 5.858 10.895 1.00 90.62 340 TYR A CA 1
ATOM 2635 C C . TYR A 1 340 ? -8.295 4.426 11.073 1.00 90.62 340 TYR A C 1
ATOM 2637 O O . TYR A 1 340 ? -8.626 3.770 12.061 1.00 90.62 340 TYR A O 1
ATOM 2645 N N . PHE A 1 341 ? -7.434 3.947 10.170 1.00 89.75 341 PHE A N 1
ATOM 2646 C CA . PHE A 1 341 ? -6.835 2.614 10.268 1.00 89.75 341 PHE A CA 1
ATOM 2647 C C . PHE A 1 341 ? -5.978 2.457 11.526 1.00 89.75 341 PHE A C 1
ATOM 2649 O O . PHE A 1 341 ? -6.081 1.435 12.199 1.00 89.75 341 PHE A O 1
ATOM 2656 N N . ALA A 1 342 ? -5.205 3.475 11.907 1.00 86.44 342 ALA A N 1
ATOM 2657 C CA . ALA A 1 342 ? -4.444 3.483 13.153 1.00 86.44 342 ALA A CA 1
ATOM 2658 C C . ALA A 1 342 ? -5.362 3.350 14.382 1.00 86.44 342 ALA A C 1
ATOM 2660 O O . ALA A 1 342 ? -5.074 2.565 15.289 1.00 86.44 342 ALA A O 1
ATOM 2661 N N . ALA A 1 343 ? -6.503 4.049 14.396 1.00 83.56 343 ALA A N 1
ATOM 2662 C CA . ALA A 1 343 ? -7.499 3.915 15.458 1.00 83.56 343 ALA A CA 1
ATOM 2663 C C . ALA A 1 343 ? -8.107 2.501 15.505 1.00 83.56 343 ALA A C 1
ATOM 2665 O O . ALA A 1 343 ? -8.230 1.914 16.584 1.00 83.56 343 ALA A O 1
ATOM 2666 N N . VAL A 1 344 ? -8.436 1.920 14.344 1.00 82.94 344 VAL A N 1
ATOM 2667 C CA . VAL A 1 344 ? -8.944 0.542 14.242 1.00 82.94 344 VAL A CA 1
ATOM 2668 C C . VAL A 1 344 ? -7.897 -0.473 14.714 1.00 82.94 344 VAL A C 1
ATOM 2670 O O . VAL A 1 344 ? -8.232 -1.354 15.502 1.00 82.94 344 VAL A O 1
ATOM 2673 N N . LEU A 1 345 ? -6.631 -0.338 14.310 1.00 81.19 345 LEU A N 1
ATOM 2674 C CA . LEU A 1 345 ? -5.536 -1.216 14.738 1.00 81.19 345 LEU A CA 1
ATOM 2675 C C . LEU A 1 345 ? -5.281 -1.128 16.245 1.00 81.19 345 LEU A C 1
ATOM 2677 O O . LEU A 1 345 ? -5.111 -2.161 16.891 1.00 81.19 345 LEU A O 1
ATOM 2681 N N . SER A 1 346 ? -5.308 0.078 16.818 1.00 80.81 346 SER A N 1
ATOM 2682 C CA . SER A 1 346 ? -5.197 0.280 18.268 1.00 80.81 346 SER A CA 1
ATOM 2683 C C . SER A 1 346 ? -6.308 -0.466 19.016 1.00 80.81 346 SER A C 1
ATOM 2685 O O . SER A 1 346 ? -6.054 -1.226 19.952 1.00 80.81 346 SER A O 1
ATOM 2687 N N . MET A 1 347 ? -7.541 -0.348 18.521 1.00 78.44 347 MET A N 1
ATOM 2688 C CA . MET A 1 347 ? -8.702 -1.017 19.096 1.00 78.44 347 MET A CA 1
ATOM 2689 C C . MET A 1 347 ? -8.651 -2.545 18.954 1.00 78.44 347 MET A C 1
ATOM 2691 O O . MET A 1 347 ? -8.973 -3.256 19.906 1.00 78.44 347 MET A O 1
ATOM 2695 N N . ILE A 1 348 ? -8.214 -3.062 17.800 1.00 81.19 348 ILE A N 1
ATOM 2696 C CA . ILE A 1 348 ? -7.958 -4.498 17.609 1.00 81.19 348 ILE A CA 1
ATOM 2697 C C . ILE A 1 348 ? -6.870 -4.963 18.583 1.00 81.19 348 ILE A C 1
ATOM 2699 O O . ILE A 1 348 ? -7.018 -6.011 19.206 1.00 81.19 348 ILE A O 1
ATOM 2703 N N . GLY A 1 349 ? -5.813 -4.172 18.778 1.00 79.56 349 GLY A N 1
ATOM 2704 C CA . GLY A 1 349 ? -4.761 -4.443 19.754 1.00 79.56 349 GLY A CA 1
ATOM 2705 C C . GLY A 1 349 ? -5.298 -4.571 21.181 1.00 79.56 349 GLY A C 1
ATOM 2706 O O . GLY A 1 349 ? -4.953 -5.519 21.888 1.00 79.56 349 GLY A O 1
ATOM 2707 N N . ASP A 1 350 ? -6.192 -3.675 21.599 1.00 79.38 350 ASP A N 1
ATOM 2708 C CA . ASP A 1 350 ? -6.848 -3.757 22.907 1.00 79.38 350 ASP A CA 1
ATOM 2709 C C . ASP A 1 350 ? -7.757 -4.983 23.034 1.00 79.38 350 ASP A C 1
ATOM 2711 O O . ASP A 1 350 ? -7.734 -5.667 24.061 1.00 79.38 350 ASP A O 1
ATOM 2715 N N . TRP A 1 351 ? -8.500 -5.328 21.982 1.00 75.94 351 TRP A N 1
ATOM 2716 C CA . TRP A 1 351 ? -9.306 -6.551 21.943 1.00 75.94 351 TRP A CA 1
ATOM 2717 C C . TRP A 1 351 ? -8.438 -7.810 22.037 1.00 75.94 351 TRP A C 1
ATOM 2719 O O . TRP A 1 351 ? -8.746 -8.707 22.823 1.00 75.94 351 TRP A O 1
ATOM 2729 N N . LEU A 1 352 ? -7.320 -7.863 21.308 1.00 75.94 352 LEU A N 1
ATOM 2730 C CA . LEU A 1 352 ? -6.354 -8.962 21.376 1.00 75.94 352 LEU A CA 1
ATOM 2731 C C . LEU A 1 352 ? -5.742 -9.091 22.777 1.00 75.94 352 LEU A C 1
ATOM 2733 O O . LEU A 1 352 ? -5.563 -10.207 23.264 1.00 75.94 352 LEU A O 1
ATOM 2737 N N . ARG A 1 353 ? -5.476 -7.976 23.472 1.00 79.25 353 ARG A N 1
ATOM 2738 C CA . ARG A 1 353 ? -5.024 -7.997 24.876 1.00 79.25 353 ARG A CA 1
ATOM 2739 C C . ARG A 1 353 ? -6.083 -8.586 25.809 1.00 79.25 353 ARG A C 1
ATOM 2741 O O . ARG A 1 353 ? -5.729 -9.348 26.708 1.00 79.25 353 ARG A O 1
ATOM 2748 N N . VAL A 1 354 ? -7.360 -8.250 25.615 1.00 80.56 354 VAL A N 1
ATOM 2749 C CA . VAL A 1 354 ? -8.472 -8.805 26.409 1.00 80.56 354 VAL A CA 1
ATOM 2750 C C . VAL A 1 354 ? -8.641 -10.300 26.144 1.00 80.56 354 VAL A C 1
ATOM 2752 O O . VAL A 1 354 ? -8.698 -11.077 27.096 1.00 80.56 354 VAL A O 1
ATOM 2755 N N . LEU A 1 355 ? -8.642 -10.718 24.876 1.00 76.69 355 LEU A N 1
ATOM 2756 C CA . LEU A 1 355 ? -8.693 -12.132 24.495 1.00 76.69 355 LEU A CA 1
ATOM 2757 C C . LEU A 1 355 ? -7.507 -12.906 25.079 1.00 76.69 355 LEU A C 1
ATOM 2759 O O . LEU A 1 355 ? -7.706 -13.949 25.688 1.00 76.69 355 LEU A O 1
ATOM 2763 N N . SER A 1 356 ? -6.292 -12.357 24.997 1.00 75.56 356 SER A N 1
ATOM 2764 C CA . SER A 1 356 ? -5.092 -12.974 25.573 1.00 75.56 356 SER A CA 1
ATOM 2765 C C . SER A 1 356 ? -5.203 -13.189 27.088 1.00 75.56 356 SER A C 1
ATOM 2767 O O . SER A 1 356 ? -4.788 -14.238 27.585 1.00 75.56 356 SER A O 1
ATOM 2769 N N . LYS A 1 357 ? -5.787 -12.235 27.831 1.00 79.69 357 LYS A N 1
ATOM 2770 C CA . LYS A 1 357 ? -6.059 -12.405 29.268 1.00 79.69 357 LYS A CA 1
ATOM 2771 C C . LYS A 1 357 ? -7.062 -13.531 29.514 1.00 79.69 357 LYS A C 1
ATOM 2773 O O . LYS A 1 357 ? -6.765 -14.419 30.307 1.00 79.69 357 LYS A O 1
ATOM 2778 N N . LYS A 1 358 ? -8.174 -13.543 28.775 1.00 79.88 358 LYS A N 1
ATOM 2779 C CA . LYS A 1 358 ? -9.229 -14.551 28.927 1.00 79.88 358 LYS A CA 1
ATOM 2780 C C . LYS A 1 358 ? -8.739 -15.964 28.597 1.00 79.88 358 LYS A C 1
ATOM 2782 O O . LYS A 1 358 ? -8.922 -16.877 29.388 1.00 79.88 358 LYS A O 1
ATOM 2787 N N . THR A 1 359 ? -8.027 -16.142 27.484 1.00 77.12 359 THR A N 1
ATOM 2788 C CA . THR A 1 359 ? -7.440 -17.442 27.119 1.00 77.12 359 THR A CA 1
ATOM 2789 C C . THR A 1 359 ? -6.437 -17.917 28.169 1.00 77.12 359 THR A C 1
ATOM 2791 O O . THR A 1 359 ? -6.343 -19.107 28.448 1.00 77.12 359 THR A O 1
ATOM 2794 N N . LYS A 1 360 ? -5.681 -17.003 28.790 1.00 78.62 360 LYS A N 1
ATOM 2795 C CA . LYS A 1 360 ? -4.749 -17.359 29.865 1.00 78.62 360 LYS A CA 1
ATOM 2796 C C . LYS A 1 360 ? -5.471 -17.819 31.136 1.00 78.62 360 LYS A C 1
ATOM 2798 O O . LYS A 1 360 ? -4.957 -18.712 31.806 1.00 78.62 360 LYS A O 1
ATOM 2803 N N . GLU A 1 361 ? -6.608 -17.210 31.461 1.00 81.81 361 GLU A N 1
ATOM 2804 C CA . GLU A 1 361 ? -7.474 -17.613 32.575 1.00 81.81 361 GLU A CA 1
ATOM 2805 C C . GLU A 1 361 ? -8.075 -19.000 32.314 1.00 81.81 361 GLU A C 1
ATOM 2807 O O . GLU A 1 361 ? -7.850 -19.900 33.117 1.00 81.81 361 GLU A O 1
ATOM 2812 N N . GLU A 1 362 ? -8.685 -19.216 31.144 1.00 79.25 362 GLU A N 1
ATOM 2813 C CA . GLU A 1 362 ? -9.268 -20.508 30.744 1.00 79.25 362 GLU A CA 1
ATOM 2814 C C . GLU A 1 362 ? -8.208 -21.630 30.730 1.00 79.25 362 GLU A C 1
ATOM 2816 O O . GLU A 1 362 ? -8.408 -22.703 31.295 1.00 79.25 362 GLU A O 1
ATOM 2821 N N . VAL A 1 363 ? -7.016 -21.385 30.167 1.00 79.62 363 VAL A N 1
ATOM 2822 C CA . VAL A 1 363 ? -5.899 -22.354 30.204 1.00 79.62 363 VAL A CA 1
ATOM 2823 C C . VAL A 1 363 ? -5.408 -22.606 31.637 1.00 79.62 363 VAL A C 1
ATOM 2825 O O . VAL A 1 363 ? -4.935 -23.703 31.946 1.00 79.62 363 VAL A O 1
ATOM 2828 N N . GLY A 1 364 ? -5.492 -21.606 32.516 1.00 77.06 364 GLY A N 1
ATOM 2829 C CA . GLY A 1 364 ? -5.207 -21.747 33.942 1.00 77.06 364 GLY A CA 1
ATOM 2830 C C . GLY A 1 364 ? -6.212 -22.663 34.642 1.00 77.06 364 GLY A C 1
ATOM 2831 O O . GLY A 1 364 ? -5.793 -23.579 35.348 1.00 77.06 364 GLY A O 1
ATOM 2832 N N . GLU A 1 365 ? -7.506 -22.469 34.384 1.00 78.94 365 GLU A N 1
ATOM 2833 C CA . GLU A 1 365 ? -8.589 -23.321 34.893 1.00 78.94 365 GLU A CA 1
ATOM 2834 C C . GLU A 1 365 ? -8.449 -24.765 34.402 1.00 78.94 365 GLU A C 1
ATOM 2836 O O . GLU A 1 365 ? -8.484 -25.691 35.210 1.00 78.94 365 GLU A O 1
ATOM 2841 N N . PHE A 1 366 ? -8.169 -24.982 33.111 1.00 80.56 366 PHE A N 1
ATOM 2842 C CA . PHE A 1 366 ? -7.918 -26.328 32.581 1.00 80.56 366 PHE A CA 1
ATOM 2843 C C . PHE A 1 366 ? -6.740 -27.022 33.271 1.00 80.56 366 PHE A C 1
ATOM 2845 O O . PHE A 1 366 ? -6.803 -28.219 33.553 1.00 80.56 366 PHE A O 1
ATOM 2852 N N . LYS A 1 367 ? -5.661 -26.289 33.575 1.00 82.31 367 LYS A N 1
ATOM 2853 C CA . LYS A 1 367 ? -4.522 -26.845 34.321 1.00 82.31 367 LYS A CA 1
ATOM 2854 C C . LYS A 1 367 ? -4.885 -27.184 35.763 1.00 82.31 367 LYS A C 1
ATOM 2856 O O . LYS A 1 367 ? -4.411 -28.206 36.254 1.00 82.31 367 LYS A O 1
ATOM 2861 N N . ALA A 1 368 ? -5.694 -26.356 36.422 1.00 81.75 368 ALA A N 1
ATOM 2862 C CA . ALA A 1 368 ? -6.165 -26.613 37.780 1.00 81.75 368 ALA A CA 1
ATOM 2863 C C . ALA A 1 368 ? -7.049 -27.870 37.828 1.00 81.75 368 ALA A C 1
ATOM 2865 O O . ALA A 1 368 ? -6.751 -28.785 38.591 1.00 81.75 368 ALA A O 1
ATOM 2866 N N . HIS A 1 369 ? -8.031 -27.981 36.928 1.00 83.94 369 HIS A N 1
ATOM 2867 C CA . HIS A 1 369 ? -8.875 -29.173 36.802 1.00 83.94 369 HIS A CA 1
ATOM 2868 C C . HIS A 1 369 ? -8.074 -30.434 36.452 1.00 83.94 369 HIS A C 1
ATOM 2870 O O . HIS A 1 369 ? -8.318 -31.503 37.008 1.00 83.94 369 HIS A O 1
ATOM 2876 N N . ALA A 1 370 ? -7.077 -30.331 35.568 1.00 81.25 370 ALA A N 1
ATOM 2877 C CA . ALA A 1 370 ? -6.210 -31.461 35.239 1.00 81.25 370 ALA A CA 1
ATOM 2878 C C . ALA A 1 370 ? -5.330 -31.901 36.425 1.00 81.25 370 ALA A C 1
ATOM 2880 O O . ALA A 1 370 ? -5.045 -33.091 36.572 1.00 81.25 370 ALA A O 1
ATOM 2881 N N . ALA A 1 371 ? -4.883 -30.962 37.266 1.00 83.88 371 ALA A N 1
ATOM 2882 C CA . ALA A 1 371 ? -4.125 -31.267 38.477 1.00 83.88 371 ALA A CA 1
ATOM 2883 C C . ALA A 1 371 ? -5.008 -31.932 39.546 1.00 83.88 371 ALA A C 1
ATOM 2885 O O . ALA A 1 371 ? -4.588 -32.921 40.143 1.00 83.88 371 ALA A O 1
ATOM 2886 N N . GLU A 1 372 ? -6.235 -31.440 39.731 1.00 84.44 372 GLU A N 1
ATOM 2887 C CA . GLU A 1 372 ? -7.231 -32.021 40.637 1.00 84.44 372 GLU A CA 1
ATOM 2888 C C . GLU A 1 372 ? -7.622 -33.447 40.217 1.00 84.44 372 GLU A C 1
ATOM 2890 O O . GLU A 1 372 ? -7.603 -34.364 41.036 1.00 84.44 372 GLU A O 1
ATOM 2895 N N . TRP A 1 373 ? -7.866 -33.680 38.922 1.00 81.31 373 TRP A N 1
ATOM 2896 C CA . TRP A 1 373 ? -8.133 -35.022 38.394 1.00 81.31 373 TRP A CA 1
ATOM 2897 C C . TRP A 1 373 ? -6.965 -35.987 38.638 1.00 81.31 373 TRP A C 1
ATOM 2899 O O . TRP A 1 373 ? -7.174 -37.105 39.106 1.00 81.31 373 TRP A O 1
ATOM 2909 N N . LYS A 1 374 ? -5.720 -35.548 38.395 1.00 82.56 374 LYS A N 1
ATOM 2910 C CA . LYS A 1 374 ? -4.529 -36.360 38.692 1.00 82.56 374 LYS A CA 1
ATOM 2911 C C . LYS A 1 374 ? -4.417 -36.708 40.177 1.00 82.56 374 LYS A C 1
ATOM 2913 O O . LYS A 1 374 ? -4.049 -37.837 40.491 1.00 82.56 374 LYS A O 1
ATOM 2918 N N . ALA A 1 375 ? -4.724 -35.768 41.071 1.00 80.19 375 ALA A N 1
ATOM 2919 C CA . ALA A 1 375 ? -4.706 -36.010 42.511 1.00 80.19 375 ALA A CA 1
ATOM 2920 C C . ALA A 1 375 ? -5.777 -37.035 42.927 1.00 80.19 375 ALA A C 1
ATOM 2922 O O . ALA A 1 375 ? -5.469 -37.974 43.658 1.00 80.19 375 ALA A O 1
ATOM 2923 N N . ASN A 1 376 ? -6.996 -36.922 42.391 1.00 81.12 376 ASN A N 1
ATOM 2924 C CA . ASN A 1 376 ? -8.089 -37.854 42.683 1.00 81.12 376 ASN A CA 1
ATOM 2925 C C . ASN A 1 376 ? -7.825 -39.269 42.138 1.00 81.12 376 ASN A C 1
ATOM 2927 O O . ASN A 1 376 ? -8.095 -40.250 42.826 1.00 81.12 376 ASN A O 1
ATOM 2931 N N . CYS A 1 377 ? -7.242 -39.401 40.941 1.00 75.38 377 CYS A N 1
ATOM 2932 C CA . CYS A 1 377 ? -6.843 -40.706 40.402 1.00 75.38 377 CYS A CA 1
ATOM 2933 C C . CYS A 1 377 ? -5.675 -41.345 41.171 1.00 75.38 377 CYS A C 1
ATOM 2935 O O . CYS A 1 377 ? -5.612 -42.567 41.258 1.00 75.38 377 CYS A O 1
ATOM 2937 N N . ALA A 1 378 ? -4.764 -40.547 41.735 1.00 70.62 378 ALA A N 1
ATOM 2938 C CA . ALA A 1 378 ? -3.665 -41.052 42.558 1.00 70.62 378 ALA A CA 1
ATOM 2939 C C . ALA A 1 378 ? -4.117 -41.463 43.973 1.00 70.62 378 ALA A C 1
ATOM 2941 O O . ALA A 1 378 ? -3.535 -42.374 44.553 1.00 70.62 378 ALA A O 1
ATOM 2942 N N . GLY A 1 379 ? -5.155 -40.820 44.521 1.00 60.34 379 GLY A N 1
ATOM 2943 C CA . GLY A 1 379 ? -5.709 -41.137 45.843 1.00 60.34 379 GLY A CA 1
ATOM 2944 C C . GLY A 1 379 ? -6.657 -42.342 45.880 1.00 60.34 379 GLY A C 1
ATOM 2945 O O . GLY A 1 379 ? -6.862 -42.908 46.946 1.00 60.34 379 GLY A O 1
ATOM 2946 N N . GLY A 1 380 ? -7.221 -42.758 44.741 1.00 55.03 380 GLY A N 1
ATOM 2947 C CA . GLY A 1 380 ? -8.136 -43.908 44.648 1.00 55.03 380 GLY A CA 1
ATOM 2948 C C . GLY A 1 380 ? -7.464 -45.281 44.491 1.00 55.03 380 GLY A C 1
ATOM 2949 O O . GLY A 1 380 ? -8.167 -46.267 44.294 1.00 55.03 380 GLY A O 1
ATOM 2950 N N . ALA A 1 381 ? -6.130 -45.348 44.527 1.00 52.47 381 ALA A N 1
ATOM 2951 C CA . ALA A 1 381 ? -5.346 -46.577 44.353 1.00 52.47 381 ALA A CA 1
ATOM 2952 C C . ALA A 1 381 ? -4.668 -47.073 45.651 1.00 52.47 381 ALA A C 1
ATOM 2954 O O . ALA A 1 381 ? -3.760 -47.901 45.573 1.00 52.47 381 ALA A O 1
ATOM 2955 N N . ALA A 1 382 ? -5.077 -46.554 46.814 1.00 45.56 382 ALA A N 1
ATOM 2956 C CA . ALA A 1 382 ? -4.550 -46.922 48.131 1.00 45.56 382 ALA A CA 1
ATOM 2957 C C . ALA A 1 382 ? -5.548 -47.759 48.937 1.00 45.56 382 ALA A C 1
ATOM 2959 O O . ALA A 1 382 ? -6.752 -47.411 48.915 1.00 45.56 382 ALA A O 1
#

Sequence (382 aa):
MKFPIENPRKQVNWDPDQVAVQTNLVPPKKAQPGMVKSSLVQASLVTMQNPMGCDLKANGHCPLPRLSISSRSASVVASMDTNCDGSATALHSVMKWKTVLAVFIVVLLYLVCGGLAFSALEQQFESSQKTTITHEKALFLKKHPCVTPDELEVLIKHAMDAMSAGVSPSRDSYYNSSYWDVGSAFFFAGTVITTIGYGNIAPRTEGGKIFCILYAIFGIPLFGFLLAGIGDQLGTIFVKSILRVEKIFRQKHRQISQTKIRVTSTILFILAGCIVFVTIPAVIFKHIEGWTALEAIYFVVITLTTVGIGDYVAGGNRRIEYMNWYKPLVWFWILVGLAYFAAVLSMIGDWLRVLSKKTKEEVGEFKAHAAEWKANCAGGAA

Foldseek 3Di:
DDDDDDDDDDDDDDDDDDDDDDDDDDDDDDDDDDDDDDDDDDDDDDDDDDDDDDDDDDDDDDDDDDDDDDDDDDDPDDDDDDDDDDDPDDDDDDPDPVRVVVVVVVVVVVVVVVVVVCCVVCVVVVVVVVVVVVVVLVVVCVVCVVADSVNVVVVVVVQVVCQLQVHHPDPPPPPPDDCCDPLNVVLCLLLLLLLLCLSSHADPDPVRVVVSVVSNVPSVVVLVVLLVVLLVVVVVVLVVVLVVVVVVCCVVDVPDDPVVSVVVSVVVLVVVLCCVLQVVQLVVCCVQVVDDSVVSNVVSVSLLVSVNNNPDDPPSDSVHDDDPCRSVVVSVSSSNSNSSVVNVVVVVVVVVVVVVVVVVVVVVVVVVVVVVVVVVVVVVPD